Protein AF-A0A943IMW0-F1 (afdb_monomer_lite)

Radius of gyration: 37.58 Å; chains: 1; bounding box: 83×64×125 Å

Secondary structure (DSSP, 8-state):
--EEEE-S-S--TT--THHHHHHHHHHHHHHHTT--EEEEEE--GGGTT--SS-HHHHHHHHHHHHHT---TTHHHHHHHHHHHHHHHHHTHHHHHHHHHHHHHHHHHH--EEEEEE-TTGGGT-----SEEEEESSB-S--BTTTB--GGGGT-SGGGTTSEEEEEEEB--S-----HHHHHHHHHHHHT-SEEEES-HHHHHHHHTTSS---EE---GGGSS-HHHHHTTPPPPS--SEEEEE--STT-HHHHHHHHHHHHHTTPEEEEE-SSPPGGGHHHHH-S-EEE-SS--HHHHHHHHHT-SEEEE--HHHHHHHHHTT-EEEE---SSTHHHHHHHHTT-GGGBPPTT----TTTSPPP-HHHHHHHHHHHHHHHHHHHHHHHHHHHHSPPPP---HHHHHT-EEEEEEE----TTS-EEE--TTS-EEEEE-TTS-EEEEESSPEETTS--BPPP--EEETTEEEEEEEEEEEETTEEEEEBTTS-EEETTT--BTTBPPBPEEPTTPBPPP---S---EEEEEEEEEE---EEEEEEE--S--TTEEE-S-GGGEEEEE-TTS-EEEEESSPEESSS-PBPPP--EEETTS-EEEEEEEEEEEETTEEEEEBTTS-EEEGGG--TTGGGGB--BPTTPBPPPPS-SSEEEEEEEEEEEE-HHHHHHHHHHHHHHTTS--

Sequence (688 aa):
MKIGIISINMYSKGLNFACPLHTWAFQQLLFQHGIDNEIINYKPVYYNDFDLKHPADYYDKLYRSMEKQDGEDKEEKLKELAYKRDSYKELYCEREIRYDKFQKFIDKHYVKTDKCYNSDLLEVLDPGFDGYICATDVIWKNEPGYGFDRGFFLGSQVMENKWKIAYSASRGRWYPNNEEEKALFFHYIEDIDFLSVREKSLQMYIEDNSDKRATVVLDPVLLHKKEFWEKVAVTPKEKKYLLLYHVVEEAGDTIEQAIKYARKYDLTIVEVSDKPLEKGATIEMLDKVIYRYDIGVEEWLGYILYADCVFTNSFHGCCFSVLFEKELFVGNRLEDKVDNLLETFNIMNRKLQKNSSVDEETYPQIDYEKVNRILVEKRKESIDFLISSISRCENCKKDEKDYSQWKKSQKYEVIYNSQTQQNKTTELYTQVYDGKIKTLESGNKEFSLSELYENDGNSYLMANLFSRYGYSPKGWKVRVRIDREWFWYLEDGTLKLKKEYKKGDDSPVRCFKENEVIPYIPLNKISLIVAKAVWKKGIEKYTIIYNSGKKSNRIKCKYKENTGLIKRLPSKAIEYTVQVPVENNGETHFLYNIFKFVGGGYQFCGWRIRVRIGERWFWYFEDGQLLLKENVSTKLYDDIKVFSENELIPYIPANHVRVVVAEAVWKETKILKAWHRIRNMFKRKDVL

pLDDT: mean 89.26, std 9.61, range [36.47, 98.56]

Foldseek 3Di:
DEEEEEECALLDLLQDLCRPVLVLLVVVLCVVVVHHYAYELEDEPVSPPQDQLQNLVVLVVVLVVLVPDDDDCSVVSNVVSCVSNVQCVVCNPLSNLQSVQQVVSCVVRGRHDPDYDFLLCLQFDAPDGQAYEQADDQQQEQDVPQGHGCVSLCNHNNSAQGAYEYAQYDNWDDDPVDVVSVVVSLVSNVPHPAAEHQFPVVQCVDVVPDVDGYHHAHRSNLLDAPVVLVVLADADPDAQAEEEEEDQPQCVQLLVQRLLVCVVRVHAYEYDGSGADVPNVNVVSDVRYHYNSNDYSNHVLNCLLRHQAYRYQDLVSLVSNLRSQHHYAHEDDPTCSNVRVCVLQVNNLSYDDRPDHPDCVSHPGDPSVSSVVSSVVSSVVSSCSVVVSVVCSVPDRGDHDDCVVLLQAAWEKEKEKAPDFPPFDKDFDDPPAAWDWDQDPRRIIIIIGPDIDTLNQADWAADDRIFTAQKAWAAWFKWWDDSHWIWAQAPVRHTHGPVPDDPPVDGHRDGAGHRGTDGRNRTSHTHYMYTYTDIDGHFDWAKEKEKQQDQDCQKDFQDDPPQFDWDQDPSRIIITIGPDTDTLNQADWAAAPRMDRHPDFKDWDAWWKWWDAPNFIWGAFPVRDTHGPVPQDPVCPVRGDGDHHRHTDHRNSGHRGHYMYTYIDIDTDPVNVVVVVVVVVVVVPPPD

Structure (mmCIF, N/CA/C/O backbone):
data_AF-A0A943IMW0-F1
#
_entry.id   AF-A0A943IMW0-F1
#
loop_
_atom_site.group_PDB
_atom_site.id
_atom_site.type_symbol
_atom_site.label_atom_id
_atom_site.label_alt_id
_atom_site.label_comp_id
_atom_site.label_asym_id
_atom_site.label_entity_id
_atom_site.label_seq_id
_atom_site.pdbx_PDB_ins_code
_atom_site.Cartn_x
_atom_site.Cartn_y
_atom_site.Cartn_z
_atom_site.occupancy
_atom_site.B_iso_or_equiv
_atom_site.auth_seq_id
_atom_site.auth_comp_id
_atom_site.auth_asym_id
_atom_site.auth_atom_id
_atom_site.pdbx_PDB_model_num
ATOM 1 N N . MET A 1 1 ? -3.073 -24.294 -11.861 1.00 91.00 1 MET A N 1
ATOM 2 C CA . MET A 1 1 ? -3.113 -23.304 -10.761 1.00 91.00 1 MET A CA 1
ATOM 3 C C . MET A 1 1 ? -3.401 -21.936 -11.363 1.00 91.00 1 MET A C 1
ATOM 5 O O . MET A 1 1 ? -2.837 -21.651 -12.411 1.00 91.00 1 MET A O 1
ATOM 9 N N . LYS A 1 2 ? -4.267 -21.114 -10.760 1.00 94.88 2 LYS A N 1
ATOM 10 C CA . LYS A 1 2 ? -4.547 -19.747 -11.230 1.00 94.88 2 LYS A CA 1
ATOM 11 C C . LYS A 1 2 ? -3.701 -18.730 -10.463 1.00 94.88 2 LYS A C 1
ATOM 13 O O . LYS A 1 2 ? -3.782 -18.663 -9.234 1.00 94.88 2 LYS A O 1
ATOM 18 N N . ILE A 1 3 ? -2.911 -17.930 -11.179 1.00 98.00 3 ILE A N 1
ATOM 19 C CA . ILE A 1 3 ? -1.937 -17.001 -10.585 1.00 98.00 3 ILE A CA 1
ATOM 20 C C . ILE A 1 3 ? -2.398 -15.540 -10.681 1.00 98.00 3 ILE A C 1
ATOM 22 O O . ILE A 1 3 ? -2.763 -15.063 -11.753 1.00 98.00 3 ILE A O 1
ATOM 26 N N . GLY A 1 4 ? -2.309 -14.803 -9.571 1.00 97.81 4 GLY A N 1
ATOM 27 C CA . GLY A 1 4 ? -2.481 -13.349 -9.541 1.00 97.81 4 GLY A CA 1
ATOM 28 C C . GLY A 1 4 ? -1.140 -12.609 -9.598 1.00 97.81 4 GLY A C 1
ATOM 29 O O . GLY A 1 4 ? -0.281 -12.825 -8.745 1.00 97.81 4 GLY A O 1
ATOM 30 N N . ILE A 1 5 ? -0.957 -11.706 -10.563 1.00 97.38 5 ILE A N 1
ATOM 31 C CA . ILE A 1 5 ? 0.257 -10.882 -10.698 1.00 97.38 5 ILE A CA 1
ATOM 32 C C . ILE A 1 5 ? 0.021 -9.506 -10.070 1.00 97.38 5 ILE A C 1
ATOM 34 O O . ILE A 1 5 ? -0.923 -8.807 -10.439 1.00 97.38 5 ILE A O 1
ATOM 38 N N . ILE A 1 6 ? 0.898 -9.089 -9.159 1.00 95.50 6 ILE A N 1
ATOM 39 C CA . ILE A 1 6 ? 0.878 -7.769 -8.519 1.00 95.50 6 ILE A CA 1
ATOM 40 C C . ILE A 1 6 ? 2.147 -7.009 -8.888 1.00 95.50 6 ILE A C 1
ATOM 42 O O . ILE A 1 6 ? 3.257 -7.457 -8.612 1.00 95.50 6 ILE A O 1
ATOM 46 N N . SER A 1 7 ? 1.990 -5.829 -9.478 1.00 90.06 7 SER A N 1
ATOM 47 C CA . SER A 1 7 ? 3.120 -4.988 -9.874 1.00 90.06 7 SER A CA 1
ATOM 48 C C . SER A 1 7 ? 2.694 -3.523 -10.062 1.00 90.06 7 SER A C 1
ATOM 50 O O . SER A 1 7 ? 1.498 -3.207 -10.073 1.00 90.06 7 SER A O 1
ATOM 52 N N . ILE A 1 8 ? 3.652 -2.590 -10.131 1.00 78.88 8 ILE A N 1
ATOM 53 C CA . ILE A 1 8 ? 3.394 -1.135 -10.189 1.00 78.88 8 ILE A CA 1
ATOM 54 C C . ILE A 1 8 ? 3.057 -0.671 -11.621 1.00 78.88 8 ILE A C 1
ATOM 56 O O . ILE A 1 8 ? 3.738 0.135 -12.240 1.00 78.88 8 ILE A O 1
ATOM 60 N N . ASN A 1 9 ? 1.977 -1.215 -12.176 1.00 76.50 9 ASN A N 1
ATOM 61 C CA . ASN A 1 9 ? 1.795 -1.302 -13.633 1.00 76.50 9 ASN A CA 1
ATOM 62 C C . ASN A 1 9 ? 1.119 -0.089 -14.253 1.00 76.50 9 ASN A C 1
ATOM 64 O O . ASN A 1 9 ? 1.638 0.560 -15.154 1.00 76.50 9 ASN A O 1
ATOM 68 N N . MET A 1 10 ? -0.093 0.175 -13.770 1.00 83.38 10 MET A N 1
ATOM 69 C CA . MET A 1 10 ? -1.041 1.122 -14.363 1.00 83.38 10 MET A CA 1
ATOM 70 C C . MET A 1 10 ? -1.110 2.422 -13.556 1.00 83.38 10 MET A C 1
ATOM 72 O O . MET A 1 10 ? -1.601 3.439 -14.028 1.00 83.38 10 MET A O 1
ATOM 76 N N . TYR A 1 11 ? -0.612 2.380 -12.319 1.00 87.12 11 TYR A N 1
ATOM 77 C CA . TYR A 1 11 ? -0.694 3.448 -11.328 1.00 87.12 11 TYR A CA 1
ATOM 78 C C . TYR A 1 11 ? 0.697 4.016 -11.027 1.00 87.12 11 TYR A C 1
ATOM 80 O O . TYR A 1 11 ? 1.102 4.173 -9.874 1.00 87.12 11 TYR A O 1
ATOM 88 N N . SER A 1 12 ? 1.448 4.326 -12.084 1.00 85.44 12 SER A N 1
ATOM 89 C CA . SER A 1 12 ? 2.753 4.982 -11.995 1.00 85.44 12 SER A CA 1
ATOM 90 C C . SER A 1 12 ? 2.589 6.490 -12.185 1.00 85.44 12 SER A C 1
ATOM 92 O O . SER A 1 12 ? 2.288 6.937 -13.288 1.00 85.44 12 SER A O 1
ATOM 94 N N . LYS A 1 13 ? 2.782 7.291 -11.121 1.00 83.38 13 LYS A N 1
ATOM 95 C CA . LYS A 1 13 ? 2.510 8.752 -11.111 1.00 83.38 13 LYS A CA 1
ATOM 96 C C . LYS A 1 13 ? 3.190 9.521 -12.259 1.00 83.38 13 LYS A C 1
ATOM 98 O O . LYS A 1 13 ? 2.648 10.517 -12.736 1.00 83.38 13 LYS A O 1
ATOM 103 N N . GLY A 1 14 ? 4.348 9.048 -12.719 1.00 84.38 14 GLY A N 1
ATOM 104 C CA . GLY A 1 14 ? 5.110 9.653 -13.815 1.00 84.38 14 GLY A CA 1
ATOM 105 C C . GLY A 1 14 ? 4.692 9.221 -15.223 1.00 84.38 14 GLY A C 1
ATOM 106 O O . GLY A 1 14 ? 5.293 9.706 -16.171 1.00 84.38 14 GLY A O 1
ATOM 107 N N . LEU A 1 15 ? 3.703 8.325 -15.380 1.00 89.56 15 LEU A N 1
ATOM 108 C CA . LEU A 1 15 ? 3.438 7.632 -16.653 1.00 89.56 15 LEU A CA 1
ATOM 109 C C . LEU A 1 15 ? 4.734 7.014 -17.209 1.00 89.56 15 LEU A C 1
ATOM 111 O O . LEU A 1 15 ? 5.139 7.263 -18.340 1.00 89.56 15 LEU A O 1
ATOM 115 N N . ASN A 1 16 ? 5.433 6.246 -16.370 1.00 90.12 16 ASN A N 1
ATOM 116 C CA . ASN A 1 16 ? 6.680 5.593 -16.758 1.00 90.12 16 ASN A CA 1
ATOM 117 C C . ASN A 1 16 ? 6.404 4.541 -17.844 1.00 90.12 16 ASN A C 1
ATOM 119 O O . ASN A 1 16 ? 5.681 3.578 -17.593 1.00 90.12 16 ASN A O 1
ATOM 123 N N . PHE A 1 17 ? 7.011 4.716 -19.021 1.00 92.50 17 PHE A N 1
ATOM 124 C CA . PHE A 1 17 ? 6.805 3.870 -20.201 1.00 92.50 17 PHE A CA 1
ATOM 125 C C . PHE A 1 17 ? 7.059 2.384 -19.961 1.00 92.50 17 PHE A C 1
ATOM 127 O O . PHE A 1 17 ? 6.382 1.545 -20.547 1.00 92.50 17 PHE A O 1
ATOM 134 N N . ALA A 1 18 ? 7.998 2.044 -19.080 1.00 91.50 18 ALA A N 1
ATOM 135 C CA . ALA A 1 18 ? 8.324 0.652 -18.816 1.00 91.50 18 ALA A CA 1
ATOM 136 C C . ALA A 1 18 ? 7.283 -0.064 -17.945 1.00 91.50 18 ALA A C 1
ATOM 138 O O . ALA A 1 18 ? 7.116 -1.272 -18.095 1.00 91.50 18 ALA A O 1
ATOM 139 N N . CYS A 1 19 ? 6.559 0.665 -17.084 1.00 91.81 19 CYS A N 1
ATOM 140 C CA . CYS A 1 19 ? 5.602 0.085 -16.139 1.00 91.81 19 CYS A CA 1
ATOM 141 C C . CYS A 1 19 ? 4.497 -0.766 -16.802 1.00 91.81 19 CYS A C 1
ATOM 143 O O . CYS A 1 19 ? 4.217 -1.878 -16.354 1.00 91.81 19 CYS A O 1
ATOM 145 N N . PRO A 1 20 ? 3.853 -0.313 -17.891 1.00 94.00 20 PRO A N 1
ATOM 146 C CA . PRO A 1 20 ? 2.912 -1.169 -18.601 1.00 94.00 20 PRO A CA 1
ATOM 147 C C . PRO A 1 20 ? 3.601 -2.289 -19.406 1.00 94.00 20 PRO A C 1
ATOM 149 O O . PRO A 1 20 ? 3.055 -3.379 -19.572 1.00 94.00 20 PRO A O 1
ATOM 152 N N . LEU A 1 21 ? 4.817 -2.051 -19.902 1.00 95.25 21 LEU A N 1
ATOM 153 C CA . LEU A 1 21 ? 5.513 -2.986 -20.788 1.00 95.25 21 LEU A CA 1
ATOM 154 C C . LEU A 1 21 ? 6.058 -4.207 -20.044 1.00 95.25 21 LEU A C 1
ATOM 156 O O . LEU A 1 21 ? 5.857 -5.327 -20.508 1.00 95.25 21 LEU A O 1
ATOM 160 N N . HIS A 1 22 ? 6.716 -4.025 -18.896 1.00 93.00 22 HIS A N 1
ATOM 161 C CA . HIS A 1 22 ? 7.331 -5.142 -18.174 1.00 93.00 22 HIS A CA 1
ATOM 162 C C . HIS A 1 22 ? 6.305 -6.146 -17.639 1.00 93.00 22 HIS A C 1
ATOM 164 O O . HIS A 1 22 ? 6.546 -7.349 -17.633 1.00 93.00 22 HIS A O 1
ATOM 170 N N . THR A 1 23 ? 5.116 -5.674 -17.286 1.00 94.56 23 THR A N 1
ATOM 171 C CA . THR A 1 23 ? 4.048 -6.501 -16.732 1.00 94.56 23 THR A CA 1
ATOM 172 C C . THR A 1 23 ? 3.319 -7.210 -17.839 1.00 94.56 23 THR A C 1
ATOM 174 O O . THR A 1 23 ? 3.054 -8.403 -17.716 1.00 94.56 23 THR A O 1
ATOM 177 N N . TRP A 1 24 ? 3.044 -6.509 -18.940 1.00 95.94 24 TRP A N 1
ATOM 178 C CA . TRP A 1 24 ? 2.526 -7.162 -20.126 1.00 95.94 24 TRP A CA 1
ATOM 179 C C . TRP A 1 24 ? 3.477 -8.265 -20.600 1.00 95.94 24 TRP A C 1
ATOM 181 O O . TRP A 1 24 ? 3.048 -9.405 -20.745 1.00 95.94 24 TRP A O 1
ATOM 191 N N . ALA A 1 25 ? 4.772 -7.972 -20.748 1.00 96.19 25 ALA A N 1
ATOM 192 C CA . ALA A 1 25 ? 5.783 -8.961 -21.116 1.00 96.19 25 ALA A CA 1
ATOM 193 C C . ALA A 1 25 ? 5.818 -10.158 -20.158 1.00 96.19 25 ALA A C 1
ATOM 195 O O . ALA A 1 25 ? 5.874 -11.302 -20.613 1.00 96.19 25 ALA A O 1
ATOM 196 N N . PHE A 1 26 ? 5.742 -9.912 -18.850 1.00 97.12 26 PHE A N 1
ATOM 197 C CA . PHE A 1 26 ? 5.704 -10.972 -17.848 1.00 97.12 26 PHE A CA 1
ATOM 198 C C . PHE A 1 26 ? 4.452 -11.854 -17.985 1.00 97.12 26 PHE A C 1
ATOM 200 O O . PHE A 1 26 ? 4.562 -13.076 -18.047 1.00 97.12 26 PHE A O 1
ATOM 207 N N . GLN A 1 27 ? 3.269 -11.250 -18.130 1.00 97.00 27 GLN A N 1
ATOM 208 C CA . GLN A 1 27 ? 2.015 -11.969 -18.376 1.00 97.00 27 GLN A CA 1
ATOM 209 C C . GLN A 1 27 ? 2.065 -12.783 -19.681 1.00 97.00 27 GLN A C 1
ATOM 211 O O . GLN A 1 27 ? 1.653 -13.943 -19.702 1.00 97.00 27 GLN A O 1
ATOM 216 N N . GLN A 1 28 ? 2.599 -12.211 -20.766 1.00 97.38 28 GLN A N 1
ATOM 217 C CA . GLN A 1 28 ? 2.734 -12.926 -22.038 1.00 97.38 28 GLN A CA 1
ATOM 218 C C . GLN A 1 28 ? 3.688 -14.115 -21.929 1.00 97.38 28 GLN A C 1
ATOM 220 O O . GLN A 1 28 ? 3.416 -15.155 -22.522 1.00 97.38 28 GLN A O 1
ATOM 225 N N . LEU A 1 29 ? 4.778 -13.990 -21.165 1.00 97.62 29 LEU A N 1
ATOM 226 C CA . LEU A 1 29 ? 5.686 -15.107 -20.913 1.00 97.62 29 LEU A CA 1
ATOM 227 C C . LEU A 1 29 ? 4.947 -16.260 -20.221 1.00 97.62 29 LEU A C 1
ATOM 229 O O . LEU A 1 29 ? 5.032 -17.398 -20.670 1.00 97.62 29 LEU A O 1
ATOM 233 N N . LEU A 1 30 ? 4.165 -15.973 -19.179 1.00 97.62 30 LEU A N 1
ATOM 234 C CA . LEU A 1 30 ? 3.384 -17.002 -18.490 1.00 97.62 30 LEU A CA 1
ATOM 235 C C . LEU A 1 30 ? 2.369 -17.678 -19.426 1.00 97.62 30 LEU A C 1
ATOM 237 O O . LEU A 1 30 ? 2.305 -18.907 -19.465 1.00 97.62 30 LEU A O 1
ATOM 241 N N . PHE A 1 31 ? 1.654 -16.910 -20.257 1.00 97.75 31 PHE A N 1
ATOM 242 C CA . PHE A 1 31 ? 0.748 -17.486 -21.258 1.00 97.75 31 PHE A CA 1
ATOM 243 C C . PHE A 1 31 ? 1.471 -18.364 -22.288 1.00 97.75 31 PHE A C 1
ATOM 245 O O . PHE A 1 31 ? 0.970 -19.433 -22.632 1.00 97.75 31 PHE A O 1
ATOM 252 N N . GLN A 1 32 ? 2.660 -17.964 -22.752 1.00 97.06 32 GLN A N 1
ATOM 253 C CA . GLN A 1 32 ? 3.477 -18.769 -23.672 1.00 97.06 32 GLN A CA 1
ATOM 254 C C . GLN A 1 32 ? 3.900 -20.114 -23.066 1.00 97.06 32 GLN A C 1
ATOM 256 O O . GLN A 1 32 ? 4.111 -21.076 -23.802 1.00 97.06 32 GLN A O 1
ATOM 261 N N . HIS A 1 33 ? 3.983 -20.192 -21.737 1.00 96.88 33 HIS A N 1
ATOM 262 C CA . HIS A 1 33 ? 4.262 -21.414 -20.986 1.00 96.88 33 HIS A CA 1
ATOM 263 C C . HIS A 1 33 ? 2.995 -22.147 -20.501 1.00 96.88 33 HIS A C 1
ATOM 265 O O . HIS A 1 33 ? 3.104 -23.104 -19.739 1.00 96.88 33 HIS A O 1
ATOM 271 N N . GLY A 1 34 ? 1.801 -21.742 -20.952 1.00 96.56 34 GLY A N 1
ATOM 272 C CA . GLY A 1 34 ? 0.534 -22.405 -20.619 1.00 96.56 34 GLY A CA 1
ATOM 273 C C . GLY A 1 34 ? 0.027 -22.142 -19.198 1.00 96.56 34 GLY A C 1
ATOM 274 O O . GLY A 1 34 ? -0.801 -22.901 -18.702 1.00 96.56 34 GLY A O 1
ATOM 275 N N . ILE A 1 35 ? 0.517 -21.089 -18.540 1.00 96.75 35 ILE A N 1
ATOM 276 C CA . ILE A 1 35 ? 0.184 -20.759 -17.151 1.00 96.75 35 ILE A CA 1
ATOM 277 C C . ILE A 1 35 ? -0.968 -19.750 -17.127 1.00 96.75 35 ILE A C 1
ATOM 279 O O . ILE A 1 35 ? -0.832 -18.622 -17.611 1.00 96.75 35 ILE A O 1
ATOM 283 N N . ASP A 1 36 ? -2.092 -20.150 -16.530 1.00 96.31 36 ASP A N 1
ATOM 284 C CA . ASP A 1 36 ? -3.252 -19.278 -16.343 1.00 96.31 36 ASP A CA 1
ATOM 285 C C . ASP A 1 36 ? -2.952 -18.191 -15.303 1.00 96.31 36 ASP A C 1
ATOM 287 O O . ASP A 1 36 ? -2.580 -18.469 -14.155 1.00 96.31 36 ASP A O 1
ATOM 291 N N . ASN A 1 37 ? -3.079 -16.935 -15.721 1.00 97.44 37 ASN A N 1
ATOM 292 C CA . ASN A 1 37 ? -2.712 -15.789 -14.910 1.00 97.44 37 ASN A CA 1
ATOM 293 C C . ASN A 1 37 ? -3.567 -14.561 -15.228 1.00 97.44 37 ASN A C 1
ATOM 295 O O . ASN A 1 37 ? -3.968 -14.329 -16.369 1.00 97.44 37 ASN A O 1
ATOM 299 N N . GLU A 1 38 ? -3.768 -13.726 -14.213 1.00 97.50 38 GLU A N 1
ATOM 300 C CA . GLU A 1 38 ? -4.367 -12.405 -14.365 1.00 97.50 38 GLU A CA 1
ATOM 301 C C . GLU A 1 38 ? -3.559 -11.362 -13.598 1.00 97.50 38 GLU A C 1
ATOM 303 O O . GLU A 1 38 ? -3.035 -11.607 -12.509 1.00 97.50 38 GLU A O 1
ATOM 308 N N . ILE A 1 39 ? -3.501 -10.153 -14.146 1.00 97.38 39 ILE A N 1
ATOM 309 C CA . ILE A 1 39 ? -2.951 -9.000 -13.445 1.00 97.38 39 ILE A CA 1
ATOM 310 C C . ILE A 1 39 ? -3.994 -8.520 -12.440 1.00 97.38 39 ILE A C 1
ATOM 312 O O . ILE A 1 39 ? -5.116 -8.161 -12.798 1.00 97.38 39 ILE A O 1
ATOM 316 N N . ILE A 1 40 ? -3.624 -8.456 -11.168 1.00 96.75 40 ILE A N 1
ATOM 317 C CA . ILE A 1 40 ? -4.467 -7.810 -10.171 1.00 96.75 40 ILE A CA 1
ATOM 318 C C . ILE A 1 40 ? -4.415 -6.319 -10.455 1.00 96.75 40 ILE A C 1
ATOM 320 O O . ILE A 1 40 ? -3.346 -5.705 -10.454 1.00 96.75 40 ILE A O 1
ATOM 324 N N . ASN A 1 41 ? -5.581 -5.730 -10.704 1.00 95.75 41 ASN A N 1
ATOM 325 C CA . ASN A 1 41 ? -5.722 -4.294 -10.867 1.00 95.75 41 ASN A CA 1
ATOM 326 C C . ASN A 1 41 ? -5.428 -3.602 -9.521 1.00 95.75 41 ASN A C 1
ATOM 328 O O . ASN A 1 41 ? -6.337 -3.322 -8.743 1.00 95.75 41 ASN A O 1
ATOM 332 N N . TYR A 1 42 ? -4.146 -3.403 -9.219 1.00 94.38 42 TYR A N 1
ATOM 333 C CA . TYR A 1 42 ? -3.651 -3.048 -7.895 1.00 94.38 42 TYR A CA 1
ATOM 334 C C . TYR A 1 42 ? -3.240 -1.579 -7.811 1.00 94.38 42 TYR A C 1
ATOM 336 O O . TYR A 1 42 ? -2.254 -1.169 -8.421 1.00 94.38 42 TYR A O 1
ATOM 344 N N . LYS A 1 43 ? -3.967 -0.792 -7.017 1.00 93.06 43 LYS A N 1
ATOM 345 C CA . LYS A 1 43 ? -3.698 0.621 -6.749 1.00 93.06 43 LYS A CA 1
ATOM 346 C C . LYS A 1 43 ? -3.066 0.779 -5.357 1.00 93.06 43 LYS A C 1
ATOM 348 O O . LYS A 1 43 ? -3.771 0.590 -4.367 1.00 93.06 43 LYS A O 1
ATOM 353 N N . PRO A 1 44 ? -1.784 1.174 -5.249 1.00 90.94 44 PRO A N 1
ATOM 354 C CA . PRO A 1 44 ? -1.111 1.306 -3.956 1.00 90.94 44 PRO A CA 1
ATOM 355 C C . PRO A 1 44 ? -1.811 2.291 -3.021 1.00 90.94 44 PRO A C 1
ATOM 357 O O . PRO A 1 44 ? -2.342 3.316 -3.464 1.00 90.94 44 PRO A O 1
ATOM 360 N N . VAL A 1 45 ? -1.764 2.048 -1.711 1.00 87.75 45 VAL A N 1
ATOM 361 C CA . VAL A 1 45 ? -2.437 2.927 -0.729 1.00 87.75 45 VAL A CA 1
ATOM 362 C C . VAL A 1 45 ? -1.843 4.337 -0.691 1.00 87.75 45 VAL A C 1
ATOM 364 O O . VAL A 1 45 ? -2.546 5.301 -0.376 1.00 87.75 45 VAL A O 1
ATOM 367 N N . TYR A 1 46 ? -0.577 4.485 -1.094 1.00 86.94 46 TYR A N 1
ATOM 368 C CA . TYR A 1 46 ? 0.103 5.776 -1.224 1.00 86.94 46 TYR A CA 1
ATOM 369 C C . TYR A 1 46 ? -0.235 6.569 -2.490 1.00 86.94 46 TYR A C 1
ATOM 371 O O . TYR A 1 46 ? 0.259 7.683 -2.726 1.00 86.94 46 TYR A O 1
ATOM 379 N N . TYR A 1 47 ? -1.082 5.996 -3.339 1.00 87.00 47 TYR A N 1
ATOM 380 C CA . TYR A 1 47 ? -1.508 6.636 -4.566 1.00 87.00 47 TYR A CA 1
ATOM 381 C C . TYR A 1 47 ? -2.548 7.741 -4.334 1.00 87.00 47 TYR A C 1
ATOM 383 O O . TYR A 1 47 ? -2.577 8.717 -5.079 1.00 87.00 47 TYR A O 1
ATOM 391 N N . ASN A 1 48 ? -3.352 7.640 -3.272 1.00 82.44 48 ASN A N 1
ATOM 392 C CA . ASN A 1 48 ? -4.368 8.632 -2.893 1.00 82.44 48 ASN A CA 1
ATOM 393 C C . ASN A 1 48 ? -5.408 8.887 -4.013 1.00 82.44 48 ASN A C 1
ATOM 395 O O . ASN A 1 48 ? -5.774 7.987 -4.780 1.00 82.44 48 ASN A O 1
ATOM 399 N N . ASP A 1 49 ? -5.892 10.127 -4.086 1.00 85.62 49 ASP A N 1
ATOM 400 C CA . ASP A 1 49 ? -6.721 10.712 -5.139 1.00 85.62 49 ASP A CA 1
ATOM 401 C C . ASP A 1 49 ? -5.886 11.333 -6.276 1.00 85.62 49 ASP A C 1
ATOM 403 O O . ASP A 1 49 ? -6.374 12.214 -6.973 1.00 85.62 49 ASP A O 1
ATOM 407 N N . PHE A 1 50 ? -4.635 10.893 -6.471 1.00 90.31 50 PHE A N 1
ATOM 408 C CA . PHE A 1 50 ? -3.799 11.373 -7.571 1.00 90.31 50 PHE A CA 1
ATOM 409 C C . PHE A 1 50 ? -4.427 11.045 -8.931 1.00 90.31 50 PHE A C 1
ATOM 411 O O . PHE A 1 50 ? -4.779 9.891 -9.194 1.00 90.31 50 PHE A O 1
ATOM 418 N N . ASP A 1 51 ? -4.518 12.048 -9.797 1.00 91.25 51 ASP A N 1
ATOM 419 C CA . ASP A 1 51 ? -4.990 11.908 -11.171 1.00 91.25 51 ASP A CA 1
ATOM 420 C C . ASP A 1 51 ? -3.789 11.831 -12.128 1.00 91.25 51 ASP A C 1
ATOM 422 O O . ASP A 1 51 ? -2.955 12.736 -12.167 1.00 91.25 51 ASP A O 1
ATOM 426 N N . LEU A 1 52 ? -3.669 10.734 -12.886 1.00 90.50 52 LEU A N 1
ATOM 427 C CA . LEU A 1 52 ? -2.586 10.585 -13.871 1.00 90.50 52 LEU A CA 1
ATOM 428 C C . LEU A 1 52 ? -2.767 11.493 -15.065 1.00 90.50 52 LEU A C 1
ATOM 430 O O . LEU A 1 52 ? -1.755 11.930 -15.617 1.00 90.50 52 LEU A O 1
ATOM 434 N N . LYS A 1 53 ? -4.020 11.719 -15.461 1.00 93.44 53 LYS A N 1
ATOM 435 C CA . LYS A 1 53 ? -4.375 12.528 -16.615 1.00 93.44 53 LYS A CA 1
ATOM 436 C C . LYS A 1 53 ? -4.147 13.999 -16.284 1.00 93.44 53 LYS A C 1
ATOM 438 O O . LYS A 1 53 ? -3.481 14.691 -17.047 1.00 93.44 53 LYS A O 1
ATOM 443 N N . HIS A 1 54 ? -4.556 14.427 -15.085 1.00 93.69 54 HIS A N 1
ATOM 444 C CA . HIS A 1 54 ? -4.505 15.831 -14.651 1.00 93.69 54 HIS A CA 1
ATOM 445 C C . HIS A 1 54 ? -3.756 16.057 -13.321 1.00 93.69 54 HIS A C 1
ATOM 447 O O . HIS A 1 54 ? -4.323 16.567 -12.351 1.00 93.69 54 HIS A O 1
ATOM 453 N N . PRO A 1 55 ? -2.452 15.735 -13.222 1.00 92.31 55 PRO A N 1
ATOM 454 C CA . PRO A 1 55 ? -1.710 15.900 -11.969 1.00 92.31 55 PRO A CA 1
ATOM 455 C C . PRO A 1 55 ? -1.546 17.365 -11.549 1.00 92.31 55 PRO A C 1
ATOM 457 O O . PRO A 1 55 ? -1.398 17.634 -10.357 1.00 92.31 55 PRO A O 1
ATOM 460 N N . ALA A 1 56 ? -1.578 18.314 -12.493 1.00 92.62 56 ALA A N 1
ATOM 461 C CA . ALA A 1 56 ? -1.509 19.743 -12.192 1.00 92.62 56 ALA A CA 1
ATOM 462 C C . ALA A 1 56 ? -2.632 20.163 -11.227 1.00 92.62 56 ALA A C 1
ATOM 464 O O . ALA A 1 56 ? -2.368 20.872 -10.258 1.00 92.62 56 ALA A O 1
ATOM 465 N N . ASP A 1 57 ? -3.845 19.638 -11.422 1.00 94.62 57 ASP A N 1
ATOM 466 C CA . ASP A 1 57 ? -5.016 19.944 -10.595 1.00 94.62 57 ASP A CA 1
ATOM 467 C C . ASP A 1 57 ? -4.885 19.344 -9.186 1.00 94.62 57 ASP A C 1
ATOM 469 O O . ASP A 1 57 ? -5.235 19.978 -8.184 1.00 94.62 57 ASP A O 1
ATOM 473 N N . TYR A 1 58 ? -4.297 18.146 -9.083 1.00 93.19 58 TYR A N 1
ATOM 474 C CA . TYR A 1 58 ? -3.951 17.535 -7.799 1.00 93.19 58 TYR A CA 1
ATOM 475 C C . TYR A 1 58 ? -2.940 18.392 -7.019 1.00 93.19 58 TYR A C 1
ATOM 477 O O . TYR A 1 58 ? -3.150 18.674 -5.835 1.00 93.19 58 TYR A O 1
ATOM 485 N N . TYR A 1 59 ? -1.857 18.840 -7.663 1.00 93.25 59 TYR A N 1
ATOM 486 C CA . TYR A 1 59 ? -0.851 19.678 -7.002 1.00 93.25 59 TYR A CA 1
ATOM 487 C C . TYR A 1 59 ? -1.363 21.087 -6.694 1.00 93.25 59 TYR A C 1
ATOM 489 O O . TYR A 1 59 ? -1.013 21.621 -5.645 1.00 93.25 59 TYR A O 1
ATOM 497 N N . ASP A 1 60 ? -2.242 21.659 -7.519 1.00 94.88 60 ASP A N 1
ATOM 498 C CA . ASP A 1 60 ? -2.904 22.934 -7.221 1.00 94.88 60 ASP A CA 1
ATOM 499 C C . ASP A 1 60 ? -3.798 22.828 -5.975 1.00 94.88 60 ASP A C 1
ATOM 501 O O . ASP A 1 60 ? -3.735 23.671 -5.076 1.00 94.88 60 ASP A O 1
ATOM 505 N N . LYS A 1 61 ? -4.567 21.738 -5.850 1.00 95.00 61 LYS A N 1
ATOM 506 C CA . LYS A 1 61 ? -5.354 21.445 -4.642 1.00 95.00 61 LYS A CA 1
ATOM 507 C C . LYS A 1 61 ? -4.467 21.337 -3.398 1.00 95.00 61 LYS A C 1
ATOM 509 O O . LYS A 1 61 ? -4.818 21.897 -2.355 1.00 95.00 61 LYS A O 1
ATOM 514 N N . LEU A 1 62 ? -3.334 20.633 -3.486 1.00 93.00 62 LEU A N 1
ATOM 515 C CA . LEU A 1 62 ? -2.385 20.524 -2.373 1.00 93.00 62 LEU A CA 1
ATOM 516 C C . LEU A 1 62 ? -1.748 21.872 -2.024 1.00 93.00 62 LEU A C 1
ATOM 518 O O . LEU A 1 62 ? -1.681 22.210 -0.844 1.00 93.00 62 LEU A O 1
ATOM 522 N N . TYR A 1 63 ? -1.345 22.654 -3.027 1.00 94.38 63 TYR A N 1
ATOM 523 C CA . TYR A 1 63 ? -0.772 23.988 -2.852 1.00 94.38 63 TYR A CA 1
ATOM 524 C C . TYR A 1 63 ? -1.738 24.899 -2.080 1.00 94.38 63 TYR A C 1
ATOM 526 O O . TYR A 1 63 ? -1.400 25.386 -1.002 1.00 94.38 63 TYR A O 1
ATOM 534 N N . ARG A 1 64 ? -2.993 25.014 -2.539 1.00 94.31 64 ARG A N 1
ATOM 535 C CA . ARG A 1 64 ? -4.036 25.823 -1.871 1.00 94.31 64 ARG A CA 1
ATOM 536 C C . ARG A 1 64 ? -4.368 25.336 -0.459 1.00 94.31 64 ARG A C 1
ATOM 538 O O . ARG A 1 64 ? -4.803 26.118 0.385 1.00 94.31 64 ARG A O 1
ATOM 545 N N . SER A 1 65 ? -4.233 24.034 -0.204 1.00 92.25 65 SER A N 1
ATOM 546 C CA . SER A 1 65 ? -4.394 23.470 1.139 1.00 92.25 65 SER A CA 1
ATOM 547 C C . SER A 1 65 ? -3.220 23.850 2.043 1.00 92.25 65 SER A C 1
ATOM 549 O O . SER A 1 65 ? -3.446 24.201 3.199 1.00 92.25 65 SER A O 1
ATOM 551 N N . MET A 1 66 ? -1.989 23.796 1.529 1.00 92.19 66 MET A N 1
ATOM 552 C CA . MET A 1 66 ? -0.773 24.143 2.269 1.00 92.19 66 MET A CA 1
ATOM 553 C C . MET A 1 66 ? -0.694 25.646 2.577 1.00 92.19 66 MET A C 1
ATOM 555 O O . MET A 1 66 ? -0.253 26.025 3.658 1.00 92.19 66 MET A O 1
ATOM 559 N N . GLU A 1 67 ? -1.205 26.513 1.694 1.00 92.19 67 GLU A N 1
ATOM 560 C CA . GLU A 1 67 ? -1.286 27.965 1.939 1.00 92.19 67 GLU A CA 1
ATOM 561 C C . GLU A 1 67 ? -2.083 28.316 3.202 1.00 92.19 67 GLU A C 1
ATOM 563 O O . GLU A 1 67 ? -1.782 29.306 3.871 1.00 92.19 67 GLU A O 1
ATOM 568 N N . LYS A 1 68 ? -3.070 27.487 3.555 1.00 91.12 68 LYS A N 1
ATOM 569 C CA . LYS A 1 6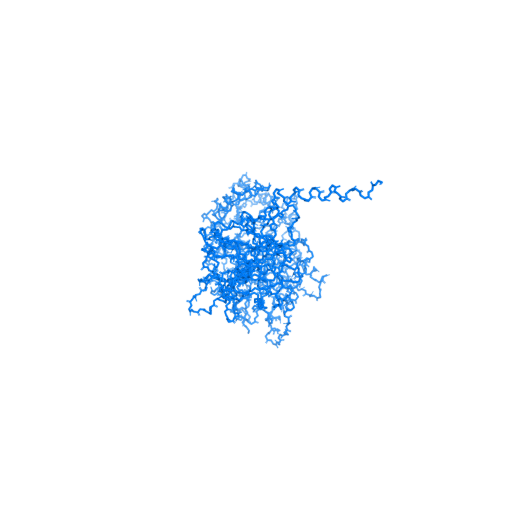8 ? -3.937 27.674 4.728 1.00 91.12 68 LYS A CA 1
ATOM 570 C C . LYS A 1 68 ? -3.365 27.091 6.021 1.00 91.12 68 LYS A C 1
ATOM 572 O O . LYS A 1 68 ? -3.956 27.301 7.073 1.00 91.12 68 LYS A O 1
ATOM 577 N N . GLN A 1 69 ? -2.284 26.318 5.943 1.00 88.69 69 GLN A N 1
ATOM 578 C CA . GLN A 1 69 ? -1.643 25.702 7.104 1.00 88.69 69 GLN A CA 1
ATOM 579 C C . GLN A 1 69 ? -0.523 26.602 7.632 1.00 88.69 69 GLN A C 1
ATOM 581 O O . GLN A 1 69 ? 0.099 27.335 6.863 1.00 88.69 69 GLN A O 1
ATOM 586 N N . ASP A 1 70 ? -0.250 26.519 8.931 1.00 86.44 70 ASP A N 1
ATOM 587 C CA . ASP A 1 70 ? 0.903 27.153 9.574 1.00 86.44 70 ASP A CA 1
ATOM 588 C C . ASP A 1 70 ? 1.965 26.089 9.886 1.00 86.44 70 ASP A C 1
ATOM 590 O O . ASP A 1 70 ? 1.628 24.948 10.210 1.00 86.44 70 ASP A O 1
ATOM 594 N N . GLY A 1 71 ? 3.249 26.437 9.770 1.00 86.19 71 GLY A N 1
ATOM 595 C CA . GLY A 1 71 ? 4.361 25.527 10.059 1.00 86.19 71 GLY A CA 1
ATOM 596 C C . GLY A 1 71 ? 5.707 26.049 9.557 1.00 86.19 71 GLY A C 1
ATOM 597 O O . GLY A 1 71 ? 5.749 26.846 8.620 1.00 86.19 71 GLY A O 1
ATOM 598 N N . GLU A 1 72 ? 6.796 25.588 10.176 1.00 79.44 72 GLU A N 1
ATOM 599 C CA . GLU A 1 72 ? 8.166 26.053 9.898 1.00 79.44 72 GLU A CA 1
ATOM 600 C C . GLU A 1 72 ? 8.620 25.735 8.457 1.00 79.44 72 GLU A C 1
ATOM 602 O O . GLU A 1 72 ? 9.229 26.582 7.813 1.00 79.44 72 GLU A O 1
ATOM 607 N N . ASP A 1 73 ? 8.195 24.603 7.879 1.00 86.25 73 ASP A N 1
ATOM 608 C CA . ASP A 1 73 ? 8.572 24.199 6.506 1.00 86.25 73 ASP A CA 1
ATOM 609 C C . ASP A 1 73 ? 7.616 24.711 5.409 1.00 86.25 73 ASP A C 1
ATOM 611 O O . ASP A 1 73 ? 7.597 24.193 4.286 1.00 86.25 73 ASP A O 1
ATOM 615 N N . LYS A 1 74 ? 6.718 25.652 5.728 1.00 91.00 74 LYS A N 1
ATOM 616 C CA . LYS A 1 74 ? 5.630 26.040 4.814 1.00 91.00 74 LYS A CA 1
ATOM 617 C C . LYS A 1 74 ? 6.143 26.557 3.475 1.00 91.00 74 LYS A C 1
ATOM 619 O O . LYS A 1 74 ? 5.626 26.163 2.432 1.00 91.00 74 LYS A O 1
ATOM 624 N N . GLU A 1 75 ? 7.134 27.442 3.506 1.00 90.88 75 GLU A N 1
ATOM 625 C CA . GLU A 1 75 ? 7.648 28.097 2.303 1.00 90.88 75 GLU A CA 1
ATOM 626 C C . GLU A 1 75 ? 8.311 27.096 1.347 1.00 90.88 75 GLU A C 1
ATOM 628 O O . GLU A 1 75 ? 8.057 27.129 0.143 1.00 90.88 75 GLU A O 1
ATOM 633 N N . GLU A 1 76 ? 9.107 26.168 1.879 1.00 91.12 76 GLU A N 1
ATOM 634 C CA . GLU A 1 76 ? 9.767 25.123 1.093 1.00 91.12 76 GLU A CA 1
ATOM 635 C C . GLU A 1 76 ? 8.745 24.182 0.442 1.00 91.12 76 GLU A C 1
ATOM 637 O O . GLU A 1 76 ? 8.785 23.964 -0.771 1.00 91.12 76 GLU A O 1
ATOM 642 N N . LYS A 1 77 ? 7.749 23.720 1.211 1.00 91.62 77 LYS A N 1
ATOM 643 C CA . LYS A 1 77 ? 6.657 22.881 0.689 1.00 91.62 77 LYS A CA 1
ATOM 644 C C . LYS A 1 77 ? 5.843 23.597 -0.387 1.00 91.62 77 LYS A C 1
ATOM 646 O O . LYS A 1 77 ? 5.466 22.980 -1.382 1.00 91.62 77 LYS A O 1
ATOM 651 N N . LEU A 1 78 ? 5.568 24.892 -0.222 1.00 94.12 78 LEU A N 1
ATOM 652 C CA . LEU A 1 78 ? 4.865 25.681 -1.238 1.00 94.12 78 LEU A CA 1
ATOM 653 C C . LEU A 1 78 ? 5.684 25.813 -2.525 1.00 94.12 78 LEU A C 1
ATOM 655 O O . LEU A 1 78 ? 5.111 25.657 -3.603 1.00 94.12 78 LEU A O 1
ATOM 659 N N . LYS A 1 79 ? 7.002 26.035 -2.432 1.00 93.38 79 LYS A N 1
ATOM 660 C CA . LYS A 1 79 ? 7.899 26.061 -3.602 1.00 93.38 79 LYS A CA 1
ATOM 661 C C . LYS A 1 79 ? 7.900 24.720 -4.337 1.00 93.38 79 LYS A C 1
ATOM 663 O O . LYS A 1 79 ? 7.738 24.695 -5.555 1.00 93.38 79 LYS A O 1
ATOM 668 N N . GLU A 1 80 ? 8.004 23.611 -3.606 1.00 91.50 80 GLU A N 1
ATOM 669 C CA . GLU A 1 80 ? 7.962 22.260 -4.180 1.00 91.50 80 GLU A CA 1
ATOM 670 C C . GLU A 1 80 ? 6.626 21.981 -4.894 1.00 91.50 80 GLU A C 1
ATOM 672 O O . GLU A 1 80 ? 6.597 21.481 -6.024 1.00 91.50 80 GLU A O 1
ATOM 677 N N . LEU A 1 81 ? 5.504 22.321 -4.250 1.00 93.56 81 LEU A N 1
ATOM 678 C CA . LEU A 1 81 ? 4.166 22.135 -4.811 1.00 93.56 81 LEU A CA 1
ATOM 679 C C . LEU A 1 81 ? 3.920 23.035 -6.026 1.00 93.56 81 LEU A C 1
ATOM 681 O O . LEU A 1 81 ? 3.345 22.560 -7.005 1.00 93.56 81 LEU A O 1
ATOM 685 N N . ALA A 1 82 ? 4.371 24.293 -5.991 1.00 93.06 82 ALA A N 1
ATOM 686 C CA . ALA A 1 82 ? 4.277 25.217 -7.119 1.00 93.06 82 ALA A CA 1
ATOM 687 C C . ALA A 1 82 ? 5.069 24.698 -8.323 1.00 93.06 82 ALA A C 1
ATOM 689 O O . ALA A 1 82 ? 4.507 24.577 -9.406 1.00 93.06 82 ALA A O 1
ATOM 690 N N . TYR A 1 83 ? 6.320 24.272 -8.117 1.00 89.88 83 TYR A N 1
ATOM 691 C CA . TYR A 1 83 ? 7.136 23.674 -9.174 1.00 89.88 83 TYR A CA 1
ATOM 692 C C . TYR A 1 83 ? 6.451 22.457 -9.811 1.00 89.88 83 TYR A C 1
ATOM 694 O O . TYR A 1 83 ? 6.364 22.344 -11.036 1.00 89.88 83 TYR A O 1
ATOM 702 N N . LYS A 1 84 ? 5.900 21.546 -8.996 1.00 89.75 84 LYS A N 1
ATOM 703 C CA . LYS A 1 84 ? 5.157 20.380 -9.504 1.00 89.75 84 LYS A CA 1
ATOM 704 C C . LYS A 1 84 ? 3.894 20.791 -10.261 1.00 89.75 84 LYS A C 1
ATOM 706 O O . LYS A 1 84 ? 3.651 20.258 -11.338 1.00 89.75 84 LYS A O 1
ATOM 711 N N . ARG A 1 85 ? 3.103 21.726 -9.728 1.00 92.06 85 ARG A N 1
ATOM 712 C CA . ARG A 1 85 ? 1.896 22.245 -10.387 1.00 92.06 85 ARG A CA 1
ATOM 713 C C . ARG A 1 85 ? 2.234 22.848 -11.748 1.00 92.06 85 ARG A C 1
ATOM 715 O O . ARG A 1 85 ? 1.611 22.479 -12.736 1.00 92.06 85 ARG A O 1
ATOM 722 N N . ASP A 1 86 ? 3.206 23.751 -11.785 1.00 90.62 86 ASP A N 1
ATOM 723 C CA . ASP A 1 86 ? 3.516 24.550 -12.968 1.00 90.62 86 ASP A CA 1
ATOM 724 C C . ASP A 1 86 ? 4.168 23.685 -14.059 1.00 90.62 86 ASP A C 1
ATOM 726 O O . ASP A 1 86 ? 3.700 23.707 -15.194 1.00 90.62 86 ASP A O 1
ATOM 730 N N . SER A 1 87 ? 5.108 22.797 -13.701 1.00 86.12 87 SER A N 1
ATOM 731 C CA . SER A 1 87 ? 5.704 21.841 -14.657 1.00 86.12 87 SER A CA 1
ATOM 732 C C . SER A 1 87 ? 4.678 20.901 -15.299 1.00 86.12 87 SER A C 1
ATOM 734 O O . SER A 1 87 ? 4.751 20.622 -16.493 1.00 86.12 87 SER A O 1
ATOM 736 N N . TYR A 1 88 ? 3.686 20.418 -14.543 1.00 89.19 88 TYR A N 1
ATOM 737 C CA . TYR A 1 88 ? 2.612 19.605 -15.123 1.00 89.19 88 TYR A CA 1
ATOM 738 C C . TYR A 1 88 ? 1.591 20.423 -15.913 1.00 89.19 88 TYR A C 1
ATOM 740 O O . TYR A 1 88 ? 0.952 19.882 -16.813 1.00 89.19 88 TYR A O 1
ATOM 748 N N . LYS A 1 89 ? 1.416 21.704 -15.581 1.00 90.88 89 LYS A N 1
ATOM 749 C CA . LYS A 1 89 ? 0.513 22.603 -16.301 1.00 90.88 89 LYS A CA 1
ATOM 750 C C . LYS A 1 89 ? 1.061 22.971 -17.680 1.00 90.88 89 LYS A C 1
ATOM 752 O O . LYS A 1 89 ? 0.273 23.107 -18.609 1.00 90.88 89 LYS A O 1
ATOM 757 N N . GLU A 1 90 ? 2.381 23.083 -17.823 1.00 88.88 90 GLU A N 1
ATOM 758 C CA . GLU A 1 90 ? 3.044 23.305 -19.118 1.00 88.88 90 GLU A CA 1
ATOM 759 C C . GLU A 1 90 ? 2.803 22.165 -20.116 1.00 88.88 90 GLU A C 1
ATOM 761 O O . GLU A 1 90 ? 2.702 22.423 -21.308 1.00 88.88 90 GLU A O 1
ATOM 766 N N . LEU A 1 91 ? 2.655 20.927 -19.630 1.00 88.69 91 LEU A N 1
ATOM 767 C CA . LEU A 1 91 ? 2.420 19.730 -20.448 1.00 88.69 91 LEU A CA 1
ATOM 768 C C . LEU A 1 91 ? 0.979 19.207 -20.372 1.00 88.69 91 LEU A C 1
ATOM 770 O O . LEU A 1 91 ? 0.753 18.015 -20.579 1.00 88.69 91 LEU A O 1
ATOM 774 N N . TYR A 1 92 ? 0.005 20.045 -20.002 1.00 90.81 92 TYR A N 1
ATOM 775 C CA . TYR A 1 92 ? -1.346 19.569 -19.682 1.00 90.81 92 TYR A CA 1
ATOM 776 C C . TYR A 1 92 ? -1.963 18.765 -20.840 1.00 90.81 92 TYR A C 1
ATOM 778 O O . TYR A 1 92 ? -2.383 17.627 -20.638 1.00 90.81 92 TYR A O 1
ATOM 786 N N . CYS A 1 93 ? -1.940 19.308 -22.062 1.00 93.31 93 CYS A N 1
ATOM 787 C CA . CYS A 1 93 ? -2.524 18.674 -23.247 1.00 93.31 93 CYS A CA 1
ATOM 788 C C . CYS A 1 93 ? -1.742 17.427 -23.694 1.00 93.31 93 CYS A C 1
ATOM 790 O O . CYS A 1 93 ? -2.322 16.369 -23.938 1.00 93.31 93 CYS A O 1
ATOM 792 N N . GLU A 1 94 ? -0.416 17.525 -23.789 1.00 93.19 94 GLU A N 1
ATOM 793 C CA . GLU A 1 94 ? 0.473 16.426 -24.178 1.00 93.19 94 GLU A CA 1
ATOM 794 C C . GLU A 1 94 ? 0.333 15.251 -23.214 1.00 93.19 94 GLU A C 1
ATOM 796 O O . GLU A 1 94 ? 0.310 14.086 -23.621 1.00 93.19 94 GLU A O 1
ATOM 801 N N . ARG A 1 95 ? 0.172 15.554 -21.926 1.00 92.00 95 ARG A N 1
ATOM 802 C CA . ARG A 1 95 ? -0.035 14.549 -20.897 1.00 92.00 95 ARG A CA 1
ATOM 803 C C . ARG A 1 95 ? -1.379 13.846 -21.020 1.00 92.00 95 ARG A C 1
ATOM 805 O O . ARG A 1 95 ? -1.412 12.635 -20.807 1.00 92.00 95 ARG A O 1
ATOM 812 N N . GLU A 1 96 ? -2.458 14.543 -21.374 1.00 94.94 96 GLU A N 1
ATOM 813 C CA . GLU A 1 96 ? -3.740 13.887 -21.661 1.00 94.94 96 GLU A CA 1
ATOM 814 C C . GLU A 1 96 ? -3.597 12.877 -22.801 1.00 94.94 96 GLU A C 1
ATOM 816 O O . GLU A 1 96 ? -4.029 11.731 -22.665 1.00 94.94 96 GLU A O 1
ATOM 821 N N . ILE A 1 97 ? -2.921 13.273 -23.885 1.00 96.31 97 ILE A N 1
ATOM 822 C CA . ILE A 1 97 ? -2.660 12.403 -25.039 1.00 96.31 97 ILE A CA 1
ATOM 823 C C . ILE A 1 97 ? -1.823 11.191 -24.613 1.00 96.31 97 ILE A C 1
ATOM 825 O O . ILE A 1 97 ? -2.173 10.051 -24.932 1.00 96.31 97 ILE A O 1
ATOM 829 N N . ARG A 1 98 ? -0.736 11.414 -23.862 1.00 94.69 98 ARG A N 1
ATOM 830 C CA . ARG A 1 98 ? 0.112 10.341 -23.324 1.00 94.69 98 ARG A CA 1
ATOM 831 C C . ARG A 1 98 ? -0.693 9.394 -22.434 1.00 94.69 98 ARG A C 1
ATOM 833 O O . ARG A 1 98 ? -0.595 8.182 -22.605 1.00 94.69 98 ARG A O 1
ATOM 840 N N . TYR A 1 99 ? -1.499 9.919 -21.513 1.00 95.56 99 TYR A N 1
ATOM 841 C CA . TYR A 1 99 ? -2.350 9.113 -20.637 1.00 95.56 99 TYR A CA 1
ATOM 842 C C . TYR A 1 99 ? -3.322 8.245 -21.442 1.00 95.56 99 TYR A C 1
ATOM 844 O O . TYR A 1 99 ? -3.393 7.039 -21.211 1.00 95.56 99 TYR A O 1
ATOM 852 N N . ASP A 1 100 ? -4.011 8.825 -22.427 1.00 97.00 100 ASP A N 1
ATOM 853 C CA . ASP A 1 100 ? -4.979 8.098 -23.250 1.00 97.00 100 ASP A CA 1
ATOM 854 C C . ASP A 1 100 ? -4.301 6.975 -24.058 1.00 97.00 100 ASP A C 1
ATOM 856 O O . ASP A 1 100 ? -4.854 5.881 -24.190 1.00 97.00 100 ASP A O 1
ATOM 860 N N . LYS A 1 101 ? -3.064 7.186 -24.533 1.00 97.12 101 LYS A N 1
ATOM 861 C CA . LYS A 1 101 ? -2.261 6.134 -25.184 1.00 97.12 101 LYS A CA 1
ATOM 862 C C . LYS A 1 101 ? -1.856 5.018 -24.215 1.00 97.12 101 LYS A C 1
ATOM 864 O O . LYS A 1 101 ? -1.974 3.845 -24.564 1.00 97.12 101 LYS A O 1
ATOM 869 N N . PHE A 1 102 ? -1.432 5.353 -22.994 1.00 96.19 102 PHE A N 1
ATOM 870 C CA . PHE A 1 102 ? -1.131 4.356 -21.955 1.00 96.19 102 PHE A CA 1
ATOM 871 C C . PHE A 1 102 ? -2.364 3.521 -21.606 1.00 96.19 102 PHE A C 1
ATOM 873 O O . PHE A 1 102 ? -2.286 2.293 -21.558 1.00 96.19 102 PHE A O 1
ATOM 880 N N . GLN A 1 103 ? -3.503 4.182 -21.394 1.00 96.06 103 GLN A N 1
ATOM 881 C CA . GLN A 1 103 ? -4.752 3.513 -21.055 1.00 96.06 103 GLN A CA 1
ATOM 882 C C . GLN A 1 103 ? -5.211 2.604 -22.198 1.00 96.06 103 GLN A C 1
ATOM 884 O O . GLN A 1 103 ? -5.550 1.449 -21.958 1.00 96.06 103 GLN A O 1
ATOM 889 N N . LYS A 1 104 ? -5.107 3.071 -23.449 1.00 97.31 104 LYS A N 1
ATOM 890 C CA . LYS A 1 104 ? -5.397 2.261 -24.637 1.00 97.31 104 LYS A CA 1
ATOM 891 C C . LYS A 1 104 ? -4.520 1.011 -24.721 1.00 97.31 104 LYS A C 1
ATOM 893 O O . LYS A 1 104 ? -5.033 -0.051 -25.066 1.00 97.31 104 LYS A O 1
ATOM 898 N N . PHE A 1 105 ? -3.226 1.117 -24.417 1.00 97.19 105 PHE A N 1
ATOM 899 C CA . PHE A 1 105 ? -2.340 -0.046 -24.376 1.00 97.19 105 PHE A CA 1
ATOM 900 C C . PHE A 1 105 ? -2.787 -1.043 -23.299 1.00 97.19 105 PHE A C 1
ATOM 902 O O . PHE A 1 105 ? -2.953 -2.226 -23.589 1.00 97.19 105 PHE A O 1
ATOM 909 N N . ILE A 1 106 ? -3.040 -0.562 -22.078 1.00 95.94 106 ILE A N 1
ATOM 910 C CA . ILE A 1 106 ? -3.489 -1.390 -20.951 1.00 95.94 106 ILE A CA 1
ATOM 911 C C . ILE A 1 106 ? -4.803 -2.102 -21.288 1.00 95.94 106 ILE A C 1
ATOM 913 O O . ILE A 1 106 ? -4.870 -3.323 -21.191 1.00 95.94 106 ILE A O 1
ATOM 917 N N . ASP A 1 107 ? -5.824 -1.369 -21.736 1.00 95.75 107 ASP A N 1
ATOM 918 C CA . ASP A 1 107 ? -7.152 -1.924 -22.030 1.00 95.75 107 ASP A CA 1
ATOM 919 C C . ASP A 1 107 ? -7.122 -2.949 -23.167 1.00 95.75 107 ASP A C 1
ATOM 921 O O . ASP A 1 107 ? -7.907 -3.894 -23.181 1.00 95.75 107 ASP A O 1
ATOM 925 N N . LYS A 1 108 ? -6.203 -2.774 -24.120 1.00 96.81 108 LYS A N 1
ATOM 926 C CA . LYS A 1 108 ? -6.031 -3.687 -25.250 1.00 96.81 108 LYS A CA 1
ATOM 927 C C . LYS A 1 108 ? -5.263 -4.956 -24.880 1.00 96.81 108 LYS A C 1
ATOM 929 O O . LYS A 1 108 ? -5.527 -6.002 -25.468 1.00 96.81 108 LYS A O 1
ATOM 934 N N . HIS A 1 109 ? -4.277 -4.858 -23.988 1.00 96.19 109 HIS A N 1
ATOM 935 C CA . HIS A 1 109 ? -3.269 -5.906 -23.814 1.00 96.19 109 HIS A CA 1
ATOM 936 C C . HIS A 1 109 ? -3.322 -6.642 -22.472 1.00 96.19 109 HIS A C 1
ATOM 938 O O . HIS A 1 109 ? -2.792 -7.750 -22.390 1.00 96.19 109 HIS A O 1
ATOM 944 N N . TYR A 1 110 ? -3.918 -6.062 -21.430 1.00 96.62 110 TYR A N 1
ATOM 945 C CA . TYR A 1 110 ? -3.932 -6.670 -20.102 1.00 96.62 110 TYR A CA 1
ATOM 946 C C . TYR A 1 110 ? -5.118 -7.614 -19.940 1.00 96.62 110 TYR A C 1
ATOM 948 O O . TYR A 1 110 ? -6.269 -7.209 -20.088 1.00 96.62 110 TYR A O 1
ATOM 956 N N . VAL A 1 111 ? -4.840 -8.837 -19.493 1.00 97.44 111 VAL A N 1
ATOM 957 C CA . VAL A 1 111 ? -5.846 -9.678 -18.835 1.00 97.44 111 VAL A CA 1
ATOM 958 C C . VAL A 1 111 ? -5.758 -9.391 -17.339 1.00 97.44 111 VAL A C 1
ATOM 960 O O . VAL A 1 111 ? -4.749 -9.715 -16.705 1.00 97.44 111 VAL A O 1
ATOM 963 N N . LYS A 1 112 ? -6.765 -8.711 -16.785 1.00 96.56 112 LYS A N 1
ATOM 964 C CA . LYS A 1 112 ? -6.738 -8.195 -15.410 1.00 96.56 112 LYS A CA 1
ATOM 965 C C . LYS A 1 112 ? -8.075 -8.338 -14.698 1.00 96.56 112 LYS A C 1
ATOM 967 O O . LYS A 1 112 ? -9.116 -8.378 -15.345 1.00 96.56 112 LYS A O 1
ATOM 972 N N . THR A 1 113 ? -8.037 -8.292 -13.370 1.00 97.12 113 THR A N 1
ATOM 973 C CA . THR A 1 113 ? -9.247 -8.306 -12.543 1.00 97.12 113 THR A CA 1
ATOM 974 C C . THR A 1 113 ? -10.144 -7.095 -12.826 1.00 97.12 113 THR A C 1
ATOM 976 O O . THR A 1 113 ? -9.665 -5.960 -12.952 1.00 97.12 113 THR A O 1
ATOM 979 N N . ASP A 1 114 ? -11.462 -7.312 -12.839 1.00 94.62 114 ASP A N 1
ATOM 980 C CA . ASP A 1 114 ? -12.449 -6.234 -13.004 1.00 94.62 114 ASP A CA 1
ATOM 981 C C . ASP A 1 114 ? -12.403 -5.244 -11.837 1.00 94.62 114 ASP A C 1
ATOM 983 O O . ASP A 1 114 ? -12.396 -4.022 -12.018 1.00 94.62 114 ASP A O 1
ATOM 987 N N . LYS A 1 115 ? -12.335 -5.773 -10.608 1.00 94.81 115 LYS A N 1
ATOM 988 C CA . LYS A 1 115 ? -12.242 -4.952 -9.402 1.00 94.81 115 LYS A CA 1
ATOM 989 C C . LYS A 1 115 ? -10.823 -4.418 -9.231 1.00 94.81 115 LYS A C 1
ATOM 991 O O . LYS A 1 115 ? -9.845 -5.134 -9.436 1.00 94.81 115 LYS A O 1
ATOM 996 N N . CYS A 1 116 ? -10.732 -3.153 -8.824 1.00 94.19 116 CYS A N 1
ATOM 997 C CA . CYS A 1 116 ? -9.489 -2.541 -8.377 1.00 94.19 116 CYS A CA 1
ATOM 998 C C . CYS A 1 116 ? -9.264 -2.842 -6.890 1.00 94.19 116 CYS A C 1
ATOM 1000 O O . CYS A 1 116 ? -10.147 -2.605 -6.061 1.00 94.19 116 CYS A O 1
ATOM 1002 N N . TYR A 1 117 ? -8.080 -3.349 -6.570 1.00 95.19 117 TYR A N 1
ATOM 1003 C CA . TYR A 1 117 ? -7.649 -3.723 -5.232 1.00 95.19 117 TYR A CA 1
ATOM 1004 C C . TYR A 1 117 ? -6.568 -2.777 -4.719 1.00 95.19 117 TYR A C 1
ATOM 1006 O O . TYR A 1 117 ? -5.872 -2.115 -5.481 1.00 95.19 117 TYR A O 1
ATOM 1014 N N . ASN A 1 118 ? -6.420 -2.741 -3.404 1.00 94.56 118 ASN A N 1
ATOM 1015 C CA . ASN A 1 118 ? -5.285 -2.172 -2.689 1.00 94.56 118 ASN A CA 1
ATOM 1016 C C . ASN A 1 118 ? -4.972 -3.100 -1.503 1.00 94.56 118 ASN A C 1
ATOM 1018 O O . ASN A 1 118 ? -5.717 -4.057 -1.263 1.00 94.56 118 ASN A O 1
ATOM 1022 N N . SER A 1 119 ? -3.897 -2.835 -0.760 1.00 94.38 119 SER A N 1
ATOM 1023 C CA . SER A 1 119 ? -3.525 -3.663 0.395 1.00 94.38 119 SER A CA 1
ATOM 1024 C C . SER A 1 119 ? -4.635 -3.771 1.438 1.00 94.38 119 SER A C 1
ATOM 1026 O O . SER A 1 119 ? -4.737 -4.797 2.098 1.00 94.38 119 SER A O 1
ATOM 1028 N N . ASP A 1 120 ? -5.478 -2.745 1.580 1.00 95.06 120 ASP A N 1
ATOM 1029 C CA . ASP A 1 120 ? -6.557 -2.713 2.573 1.00 95.06 120 ASP A CA 1
ATOM 1030 C C . ASP A 1 120 ? -7.697 -3.656 2.191 1.00 95.06 120 ASP A C 1
ATOM 1032 O O . ASP A 1 120 ? -8.210 -4.406 3.018 1.00 95.06 120 ASP A O 1
ATOM 1036 N N . LEU A 1 121 ? -8.095 -3.633 0.918 1.00 95.38 121 LEU A N 1
ATOM 1037 C CA . LEU A 1 121 ? -9.156 -4.485 0.399 1.00 95.38 121 LEU A CA 1
ATOM 1038 C C . LEU A 1 121 ? -8.717 -5.953 0.340 1.00 95.38 121 LEU A C 1
ATOM 1040 O O . LEU A 1 121 ? -9.533 -6.831 0.609 1.00 95.38 121 LEU A O 1
ATOM 1044 N N . LEU A 1 122 ? -7.439 -6.214 0.049 1.00 96.44 122 LEU A N 1
ATOM 1045 C CA . LEU A 1 122 ? -6.861 -7.562 0.068 1.00 96.44 122 LEU A CA 1
ATOM 1046 C C . LEU A 1 122 ? -6.733 -8.149 1.484 1.00 96.44 122 LEU A C 1
ATOM 1048 O O . LEU A 1 122 ? -6.426 -9.327 1.615 1.00 96.44 122 LEU A O 1
ATOM 1052 N N . GLU A 1 123 ? -6.992 -7.394 2.555 1.00 95.19 123 GLU A N 1
ATOM 1053 C CA . GLU A 1 123 ? -7.160 -8.017 3.875 1.00 95.19 123 GLU A CA 1
ATOM 1054 C C . GLU A 1 123 ? -8.525 -8.709 4.029 1.00 95.19 123 GLU A C 1
ATOM 1056 O O . GLU A 1 123 ? -8.676 -9.600 4.854 1.00 95.19 123 GLU A O 1
ATOM 1061 N N . VAL A 1 124 ? -9.546 -8.304 3.265 1.00 94.50 124 VAL A N 1
ATOM 1062 C CA . VAL A 1 124 ? -10.932 -8.747 3.517 1.00 94.50 124 VAL A CA 1
ATOM 1063 C C . VAL A 1 124 ? -11.620 -9.377 2.312 1.00 94.50 124 VAL A C 1
ATOM 1065 O O . VAL A 1 124 ? -12.670 -9.996 2.471 1.00 94.50 124 VAL A O 1
ATOM 1068 N N . LEU A 1 125 ? -11.076 -9.199 1.108 1.00 94.25 125 LEU A N 1
ATOM 1069 C CA . LEU A 1 125 ? -11.702 -9.642 -0.130 1.00 94.25 125 LEU A CA 1
ATOM 1070 C C . LEU A 1 125 ? -10.717 -10.429 -0.986 1.00 94.25 125 LEU A C 1
ATOM 1072 O O . LEU A 1 125 ? -9.817 -9.852 -1.599 1.00 94.25 125 LEU A O 1
ATOM 1076 N N . ASP A 1 126 ? -10.929 -11.741 -1.049 1.00 94.94 126 ASP A N 1
ATOM 1077 C CA . ASP A 1 126 ? -10.115 -12.643 -1.854 1.00 94.94 126 ASP A CA 1
ATOM 1078 C C . ASP A 1 126 ? -10.451 -12.489 -3.349 1.00 94.94 126 ASP A C 1
ATOM 1080 O O . ASP A 1 126 ? -11.611 -12.665 -3.733 1.00 94.94 126 ASP A O 1
ATOM 1084 N N . PRO A 1 127 ? -9.474 -12.156 -4.210 1.00 95.69 127 PRO A N 1
ATOM 1085 C CA . PRO A 1 127 ? -9.661 -12.163 -5.659 1.00 95.69 127 PRO A CA 1
ATOM 1086 C C . PRO A 1 127 ? -9.747 -13.572 -6.285 1.00 95.69 127 PRO A C 1
ATOM 1088 O O . PRO A 1 127 ? -10.033 -13.675 -7.474 1.00 95.69 127 PRO A O 1
ATOM 1091 N N . GLY A 1 128 ? -9.529 -14.648 -5.518 1.00 95.81 128 GLY A N 1
ATOM 1092 C CA . GLY A 1 128 ? -9.765 -16.030 -5.956 1.00 95.81 128 GLY A CA 1
ATOM 1093 C C . GLY A 1 128 ? -8.594 -16.682 -6.696 1.00 95.81 128 GLY A C 1
ATOM 1094 O O . GLY A 1 128 ? -8.818 -17.484 -7.600 1.00 95.81 128 GLY A O 1
ATOM 1095 N N . PHE A 1 129 ? -7.355 -16.329 -6.340 1.00 97.50 129 PHE A N 1
ATOM 1096 C CA . PHE A 1 129 ? -6.143 -16.954 -6.888 1.00 97.50 129 PHE A CA 1
ATOM 1097 C C . PHE A 1 129 ? -5.583 -18.030 -5.953 1.00 97.50 129 PHE A C 1
ATOM 1099 O O . PHE A 1 129 ? -5.717 -17.919 -4.732 1.00 97.50 129 PHE A O 1
ATOM 1106 N N . ASP A 1 130 ? -4.904 -19.020 -6.533 1.00 96.00 130 ASP A N 1
ATOM 1107 C CA . ASP A 1 130 ? -4.219 -20.109 -5.819 1.00 96.00 130 ASP A CA 1
ATOM 1108 C C . ASP A 1 130 ? -2.797 -19.708 -5.382 1.00 96.00 130 ASP A C 1
ATOM 1110 O O . ASP A 1 130 ? -2.244 -20.228 -4.410 1.00 96.00 130 ASP A O 1
ATOM 1114 N N . GLY A 1 131 ? -2.194 -18.772 -6.115 1.00 97.38 131 GLY A N 1
ATOM 1115 C CA . GLY A 1 131 ? -0.859 -18.250 -5.862 1.00 97.38 131 GLY A CA 1
ATOM 1116 C C . GLY A 1 131 ? -0.698 -16.837 -6.407 1.00 97.38 131 GLY A C 1
ATOM 1117 O O . GLY A 1 131 ? -1.454 -16.392 -7.274 1.00 97.38 131 GLY A O 1
ATOM 1118 N N . TYR A 1 132 ? 0.297 -16.129 -5.887 1.00 98.31 132 TYR A N 1
ATOM 1119 C CA . TYR A 1 132 ? 0.572 -14.745 -6.230 1.00 98.31 132 TYR A CA 1
ATOM 1120 C C . TYR A 1 132 ? 2.028 -14.556 -6.618 1.00 98.31 132 TYR A C 1
ATOM 1122 O O . TYR A 1 132 ? 2.934 -15.138 -6.015 1.00 98.31 132 TYR A O 1
ATOM 1130 N N . ILE A 1 133 ? 2.239 -13.689 -7.603 1.00 98.38 133 ILE A N 1
ATOM 1131 C CA . ILE A 1 133 ? 3.562 -13.223 -7.991 1.00 98.38 133 ILE A CA 1
ATOM 1132 C C . ILE A 1 133 ? 3.602 -11.714 -7.810 1.00 98.38 133 ILE A C 1
ATOM 1134 O O . ILE A 1 133 ? 2.819 -11.008 -8.445 1.00 98.38 133 ILE A O 1
ATOM 1138 N N . CYS A 1 134 ? 4.514 -11.209 -6.981 1.00 96.88 134 CYS A N 1
ATOM 1139 C CA . CYS A 1 134 ? 4.888 -9.804 -7.050 1.00 96.88 134 CYS A CA 1
ATOM 1140 C C . CYS A 1 134 ? 6.059 -9.665 -8.023 1.00 96.88 134 CYS A C 1
ATOM 1142 O O . CYS A 1 134 ? 7.061 -10.372 -7.905 1.00 96.88 134 CYS A O 1
ATOM 1144 N N . ALA A 1 135 ? 5.909 -8.811 -9.032 1.00 89.25 135 ALA A N 1
ATOM 1145 C CA . ALA A 1 135 ? 6.866 -8.723 -10.128 1.00 89.25 135 ALA A CA 1
ATOM 1146 C C . ALA A 1 135 ? 7.355 -7.289 -10.343 1.00 89.25 135 ALA A C 1
ATOM 1148 O O . ALA A 1 135 ? 6.554 -6.364 -10.323 1.00 89.25 135 ALA A O 1
ATOM 1149 N N . THR A 1 136 ? 8.647 -7.150 -10.652 1.00 77.62 136 THR A N 1
ATOM 1150 C CA . THR A 1 136 ? 9.293 -5.981 -11.285 1.00 77.62 136 THR A CA 1
ATOM 1151 C C . THR A 1 136 ? 9.117 -4.599 -10.620 1.00 77.62 136 THR A C 1
ATOM 1153 O O . THR A 1 136 ? 8.311 -4.364 -9.729 1.00 77.62 136 THR A O 1
ATOM 1156 N N . ASP A 1 137 ? 9.964 -3.670 -11.062 1.00 82.69 137 ASP A N 1
ATOM 1157 C CA . ASP A 1 137 ? 10.183 -2.320 -10.553 1.00 82.69 137 ASP A CA 1
ATOM 1158 C C . ASP A 1 137 ? 10.444 -2.195 -9.043 1.00 82.69 137 ASP A C 1
ATOM 1160 O O . ASP A 1 137 ? 10.645 -3.156 -8.303 1.00 82.69 137 ASP A O 1
ATOM 1164 N N . VAL A 1 138 ? 10.515 -0.945 -8.591 1.00 87.50 138 VAL A N 1
ATOM 1165 C CA . VAL A 1 138 ? 10.711 -0.555 -7.198 1.00 87.50 138 VAL A CA 1
ATOM 1166 C C . VAL A 1 138 ? 9.427 -0.727 -6.388 1.00 87.50 138 VAL A C 1
ATOM 1168 O O . VAL A 1 138 ? 8.775 0.249 -6.008 1.00 87.50 138 VAL A O 1
ATOM 1171 N N . ILE A 1 139 ? 9.061 -1.980 -6.135 1.00 91.19 139 ILE A N 1
ATOM 1172 C CA . ILE A 1 139 ? 7.859 -2.348 -5.376 1.00 91.19 139 ILE A CA 1
ATOM 1173 C C . ILE A 1 139 ? 8.125 -2.525 -3.874 1.00 91.19 139 ILE A C 1
ATOM 1175 O O . ILE A 1 139 ? 7.203 -2.390 -3.075 1.00 91.19 139 ILE A O 1
ATOM 1179 N N . TRP A 1 140 ? 9.379 -2.752 -3.466 1.00 92.69 140 TRP A N 1
ATOM 1180 C CA . TRP A 1 140 ? 9.768 -2.932 -2.057 1.00 92.69 140 TRP A CA 1
ATOM 1181 C C . TRP A 1 140 ? 10.367 -1.685 -1.409 1.00 92.69 140 TRP A C 1
ATOM 1183 O O . TRP A 1 140 ? 10.994 -1.767 -0.353 1.00 92.69 140 TRP A O 1
ATOM 1193 N N . LYS A 1 141 ? 10.180 -0.512 -2.019 1.00 88.44 141 LYS A N 1
ATOM 1194 C CA . LYS A 1 141 ? 10.553 0.750 -1.373 1.00 88.44 141 LYS A CA 1
ATOM 1195 C C . LYS A 1 141 ? 9.673 1.027 -0.157 1.00 88.44 141 LYS A C 1
ATOM 1197 O O . LYS A 1 141 ? 8.469 0.775 -0.169 1.00 88.44 141 LYS A O 1
ATOM 1202 N N . ASN A 1 142 ? 10.285 1.620 0.858 1.00 87.38 142 ASN A N 1
ATOM 1203 C CA . ASN A 1 142 ? 9.561 2.250 1.948 1.00 87.38 142 ASN A CA 1
ATOM 1204 C C . ASN A 1 142 ? 9.090 3.637 1.485 1.00 87.38 142 ASN A C 1
ATOM 1206 O O . ASN A 1 142 ? 9.915 4.517 1.236 1.00 87.38 142 ASN A O 1
ATOM 1210 N N . GLU A 1 143 ? 7.784 3.826 1.304 1.00 86.94 143 GLU A N 1
ATOM 1211 C CA . GLU A 1 143 ? 7.248 5.096 0.818 1.00 86.94 143 GLU A CA 1
ATOM 1212 C C . GLU A 1 143 ? 7.151 6.112 1.979 1.00 86.94 143 GLU A C 1
ATOM 1214 O O . GLU A 1 143 ? 6.473 5.836 2.978 1.00 86.94 143 GLU A O 1
ATOM 1219 N N . PRO A 1 144 ? 7.780 7.302 1.872 1.00 82.94 144 PRO A N 1
ATOM 1220 C CA . PRO A 1 144 ? 7.823 8.282 2.958 1.00 82.94 144 PRO A CA 1
ATOM 1221 C C . PRO A 1 144 ? 6.439 8.673 3.490 1.00 82.94 144 PRO A C 1
ATOM 1223 O O . PRO A 1 144 ? 5.601 9.203 2.762 1.00 82.94 144 PRO A O 1
ATOM 1226 N N . GLY A 1 145 ? 6.200 8.433 4.782 1.00 83.19 145 GLY A N 1
ATOM 1227 C CA . GLY A 1 145 ? 4.916 8.704 5.442 1.00 83.19 145 GLY A CA 1
ATOM 1228 C C . GLY A 1 145 ? 3.833 7.638 5.225 1.00 83.19 145 GLY A C 1
ATOM 1229 O O . GLY A 1 145 ? 2.720 7.799 5.729 1.00 83.19 145 GLY A O 1
ATOM 1230 N N . TYR A 1 146 ? 4.139 6.555 4.503 1.00 84.81 146 TYR A N 1
ATOM 1231 C CA . TYR A 1 146 ? 3.216 5.443 4.238 1.00 84.81 146 TYR A CA 1
ATOM 1232 C C . TYR A 1 146 ? 3.758 4.092 4.706 1.00 84.81 146 TYR A C 1
ATOM 1234 O O . TYR A 1 146 ? 2.962 3.245 5.115 1.00 84.81 146 TYR A O 1
ATOM 1242 N N . GLY A 1 147 ? 5.077 3.896 4.694 1.00 88.56 147 GLY A N 1
ATOM 1243 C CA . GLY A 1 147 ? 5.677 2.606 5.013 1.00 88.56 147 GLY A CA 1
ATOM 1244 C C . GLY A 1 147 ? 5.813 1.707 3.781 1.00 88.56 147 GLY A C 1
ATOM 1245 O O . GLY A 1 147 ? 5.681 2.141 2.632 1.00 88.56 147 GLY A O 1
ATOM 1246 N N . PHE A 1 148 ? 6.016 0.416 4.035 1.00 90.88 148 PHE A N 1
ATOM 1247 C CA . PHE A 1 148 ? 5.905 -0.625 3.017 1.00 90.88 148 PHE A CA 1
ATOM 1248 C C . PHE A 1 148 ? 4.448 -0.892 2.639 1.00 90.88 148 PHE A C 1
ATOM 1250 O O . PHE A 1 148 ? 3.568 -1.008 3.498 1.00 90.88 148 PHE A O 1
ATOM 1257 N N . ASP A 1 149 ? 4.206 -1.059 1.344 1.00 93.06 149 ASP A N 1
ATOM 1258 C CA . ASP A 1 149 ? 2.909 -1.472 0.828 1.00 93.06 149 ASP A CA 1
ATOM 1259 C C . ASP A 1 149 ? 2.784 -3.008 0.894 1.00 93.06 149 ASP A C 1
ATOM 1261 O O . ASP A 1 149 ? 3.475 -3.735 0.179 1.00 93.06 149 ASP A O 1
ATOM 1265 N N . ARG A 1 150 ? 1.893 -3.510 1.764 1.00 93.94 150 ARG A N 1
ATOM 1266 C CA . ARG A 1 150 ? 1.705 -4.955 2.013 1.00 93.94 150 ARG A CA 1
ATOM 1267 C C . ARG A 1 150 ? 1.398 -5.759 0.754 1.00 93.94 150 ARG A C 1
ATOM 1269 O O . ARG A 1 150 ? 1.822 -6.909 0.663 1.00 93.94 150 ARG A O 1
ATOM 1276 N N . GLY A 1 151 ? 0.676 -5.179 -0.207 1.00 95.00 151 GLY A N 1
ATOM 1277 C CA . GLY A 1 151 ? 0.286 -5.894 -1.420 1.00 95.00 151 GLY A CA 1
ATOM 1278 C C . GLY A 1 151 ? 1.497 -6.275 -2.269 1.00 95.00 151 GLY A C 1
ATOM 1279 O O . GLY A 1 151 ? 1.566 -7.394 -2.769 1.00 95.00 151 GLY A O 1
ATOM 1280 N N . PHE A 1 152 ? 2.502 -5.400 -2.355 1.00 95.50 152 PHE A N 1
ATOM 1281 C CA . PHE A 1 152 ? 3.749 -5.676 -3.081 1.00 95.50 152 PHE A CA 1
ATOM 1282 C C . PHE A 1 152 ? 4.670 -6.690 -2.396 1.00 95.50 152 PHE A C 1
ATOM 1284 O O . PHE A 1 152 ? 5.533 -7.287 -3.040 1.00 95.50 152 PHE A O 1
ATOM 1291 N N . PHE A 1 153 ? 4.466 -6.922 -1.105 1.00 95.88 153 PHE A N 1
ATOM 1292 C CA . PHE A 1 153 ? 5.129 -7.978 -0.345 1.00 95.88 153 PHE A CA 1
ATOM 1293 C C . PHE A 1 153 ? 4.330 -9.284 -0.301 1.00 95.88 153 PHE A C 1
ATOM 1295 O O . PHE A 1 153 ? 4.738 -10.230 0.364 1.00 95.88 153 PHE A O 1
ATOM 1302 N N . LEU A 1 154 ? 3.180 -9.343 -0.980 1.00 97.12 154 LEU A N 1
ATOM 1303 C CA . LEU A 1 154 ? 2.241 -10.459 -0.888 1.00 97.12 154 LEU A CA 1
ATOM 1304 C C . LEU A 1 154 ? 1.804 -10.753 0.567 1.00 97.12 154 LEU A C 1
ATOM 1306 O O . LEU A 1 154 ? 1.543 -11.896 0.944 1.00 97.12 154 LEU A O 1
ATOM 1310 N N . GLY A 1 155 ? 1.761 -9.714 1.406 1.00 95.50 155 GLY A N 1
ATOM 1311 C CA . GLY A 1 155 ? 1.589 -9.793 2.862 1.00 95.50 155 GLY A CA 1
ATOM 1312 C C . GLY A 1 155 ? 0.165 -9.534 3.359 1.00 95.50 155 GLY A C 1
ATOM 1313 O O . GLY A 1 155 ? -0.012 -9.160 4.515 1.00 95.50 155 GLY A O 1
ATOM 1314 N N . SER A 1 156 ? -0.843 -9.656 2.492 1.00 95.44 156 SER A N 1
ATOM 1315 C CA . SER A 1 156 ? -2.253 -9.453 2.852 1.00 95.44 156 SER A CA 1
ATOM 1316 C C . SER A 1 156 ? -2.938 -10.760 3.255 1.00 95.44 156 SER A C 1
ATOM 1318 O O . SER A 1 156 ? -2.566 -11.830 2.771 1.00 95.44 156 SER A O 1
ATOM 1320 N N . GLN A 1 157 ? -3.990 -10.670 4.079 1.00 94.81 157 GLN A N 1
ATOM 1321 C CA . GLN A 1 157 ? -4.675 -11.840 4.646 1.00 94.81 157 GLN A CA 1
ATOM 1322 C C . GLN A 1 157 ? -5.146 -12.855 3.597 1.00 94.81 157 GLN A C 1
ATOM 1324 O O . GLN A 1 157 ? -5.036 -14.058 3.811 1.00 94.81 157 GLN A O 1
ATOM 1329 N N . VAL A 1 158 ? -5.619 -12.398 2.435 1.00 95.31 158 VAL A N 1
ATOM 1330 C CA . VAL A 1 158 ? -6.110 -13.289 1.363 1.00 95.31 158 VAL A CA 1
ATOM 1331 C C . VAL A 1 158 ? -5.013 -14.116 0.688 1.00 95.31 158 VAL A C 1
ATOM 1333 O O . VAL A 1 158 ? -5.324 -14.978 -0.130 1.00 95.31 158 VAL A O 1
ATOM 1336 N N . MET A 1 159 ? -3.743 -13.835 0.990 1.00 96.12 159 MET A N 1
ATOM 1337 C CA . MET A 1 159 ? -2.568 -14.521 0.444 1.00 96.12 159 MET A CA 1
ATOM 1338 C C . MET A 1 159 ? -1.927 -15.476 1.453 1.00 96.12 159 MET A C 1
ATOM 1340 O O . MET A 1 159 ? -0.964 -16.164 1.121 1.00 96.12 159 MET A O 1
ATOM 1344 N N . GLU A 1 160 ? -2.417 -15.515 2.690 1.00 95.19 160 GLU A N 1
ATOM 1345 C CA . GLU A 1 160 ? -1.953 -16.459 3.706 1.00 95.19 160 GLU A CA 1
ATOM 1346 C C . GLU A 1 160 ? -2.157 -17.897 3.234 1.00 95.19 160 GLU A C 1
ATOM 1348 O O . GLU A 1 160 ? -3.188 -18.227 2.648 1.00 95.19 160 GLU A O 1
ATOM 1353 N N . ASN A 1 161 ? -1.158 -18.751 3.471 1.00 95.56 161 ASN A N 1
ATOM 1354 C CA . ASN A 1 161 ? -1.167 -20.155 3.043 1.00 95.56 161 ASN A CA 1
ATOM 1355 C C . ASN A 1 161 ? -1.386 -20.377 1.531 1.00 95.56 161 ASN A C 1
ATOM 1357 O O . ASN A 1 161 ? -1.691 -21.492 1.115 1.00 95.56 161 ASN A O 1
ATOM 1361 N N . LYS A 1 162 ? -1.156 -19.356 0.695 1.00 96.81 162 LYS A N 1
ATOM 1362 C CA . LYS A 1 162 ? -1.087 -19.465 -0.771 1.00 96.81 162 LYS A CA 1
ATOM 1363 C C . LYS A 1 162 ? 0.347 -19.306 -1.260 1.00 96.81 162 LYS A C 1
ATOM 1365 O O . LYS A 1 162 ? 1.186 -18.751 -0.552 1.00 96.81 162 LYS A O 1
ATOM 1370 N N . TRP A 1 163 ? 0.653 -19.822 -2.446 1.00 97.81 163 TRP A N 1
ATOM 1371 C CA . TRP A 1 163 ? 2.007 -19.736 -2.999 1.00 97.81 163 TRP A CA 1
ATOM 1372 C C . TRP A 1 163 ? 2.399 -18.283 -3.295 1.00 97.81 163 TRP A C 1
ATOM 1374 O O . TRP A 1 163 ? 1.598 -17.531 -3.849 1.00 97.81 163 TRP A O 1
ATOM 1384 N N . LYS A 1 164 ? 3.622 -17.890 -2.929 1.00 98.06 164 LYS A N 1
ATOM 1385 C CA . LYS A 1 164 ? 4.146 -16.523 -3.038 1.00 98.06 164 LYS A CA 1
ATOM 1386 C C . LYS A 1 164 ? 5.497 -16.525 -3.741 1.00 98.06 164 LYS A C 1
ATOM 1388 O O . LYS A 1 164 ? 6.475 -17.067 -3.227 1.00 98.06 164 LYS A O 1
ATOM 1393 N N . ILE A 1 165 ? 5.556 -15.880 -4.900 1.00 98.44 165 ILE A N 1
ATOM 1394 C CA . ILE A 1 165 ? 6.780 -15.738 -5.692 1.00 98.44 165 ILE A CA 1
ATOM 1395 C C . ILE A 1 165 ? 7.108 -14.251 -5.813 1.00 98.44 165 ILE A C 1
ATOM 1397 O O . ILE A 1 165 ? 6.275 -13.458 -6.246 1.00 98.44 165 ILE A O 1
ATOM 1401 N N . ALA A 1 166 ? 8.334 -13.872 -5.471 1.00 98.19 166 ALA A N 1
ATOM 1402 C CA . ALA A 1 166 ? 8.877 -12.569 -5.822 1.00 98.19 166 ALA A CA 1
ATOM 1403 C C . ALA A 1 166 ? 9.741 -12.723 -7.076 1.00 98.19 166 ALA A C 1
ATOM 1405 O O . ALA A 1 166 ? 10.752 -13.433 -7.056 1.00 98.19 166 ALA A O 1
ATOM 1406 N N . TYR A 1 167 ? 9.340 -12.076 -8.171 1.00 98.00 167 TYR A N 1
ATOM 1407 C CA . TYR A 1 167 ? 10.088 -12.084 -9.424 1.00 98.00 167 TYR A CA 1
ATOM 1408 C C . TYR A 1 167 ? 10.750 -10.732 -9.701 1.00 98.00 167 TYR A C 1
ATOM 1410 O O . TYR A 1 167 ? 10.061 -9.727 -9.892 1.00 98.00 167 TYR A O 1
ATOM 1418 N N . SER A 1 168 ? 12.085 -10.707 -9.795 1.00 95.50 168 SER A N 1
ATOM 1419 C CA . SER A 1 168 ? 12.851 -9.488 -10.107 1.00 95.50 168 SER A CA 1
ATOM 1420 C C . SER A 1 168 ? 12.466 -8.304 -9.198 1.00 95.50 168 SER A C 1
ATOM 1422 O O . SER A 1 168 ? 12.391 -7.157 -9.654 1.00 95.50 168 SER A O 1
ATOM 1424 N N . ALA A 1 169 ? 12.172 -8.572 -7.921 1.00 94.06 169 ALA A N 1
ATOM 1425 C CA . ALA A 1 169 ? 11.768 -7.530 -6.988 1.00 94.06 169 ALA A CA 1
ATOM 1426 C C . ALA A 1 169 ? 12.921 -6.545 -6.765 1.00 94.06 169 ALA A C 1
ATOM 1428 O O . ALA A 1 169 ? 14.094 -6.928 -6.709 1.00 94.06 169 ALA A O 1
ATOM 1429 N N . SER A 1 170 ? 12.579 -5.267 -6.631 1.00 91.31 170 SER A N 1
ATOM 1430 C CA . SER A 1 170 ? 13.549 -4.224 -6.343 1.00 91.31 170 SER A CA 1
ATOM 1431 C C . SER A 1 170 ? 13.091 -3.338 -5.205 1.00 91.31 170 SER A C 1
ATOM 1433 O O . SER A 1 170 ? 11.917 -2.985 -5.060 1.00 91.31 170 SER A O 1
ATOM 1435 N N . ARG A 1 171 ? 14.076 -2.932 -4.414 1.00 86.50 171 ARG A N 1
ATOM 1436 C CA . ARG A 1 171 ? 13.907 -2.034 -3.277 1.00 86.50 171 ARG A CA 1
ATOM 1437 C C . ARG A 1 171 ? 14.268 -0.587 -3.609 1.00 86.50 171 ARG A C 1
ATOM 1439 O O . ARG A 1 171 ? 13.901 0.317 -2.866 1.00 86.50 171 ARG A O 1
ATOM 1446 N N . GLY A 1 172 ? 14.940 -0.356 -4.741 1.00 83.00 172 GLY A N 1
ATOM 1447 C CA . GLY A 1 172 ? 15.465 0.960 -5.098 1.00 83.00 172 GLY A CA 1
ATOM 1448 C C . GLY A 1 172 ? 16.458 1.473 -4.059 1.00 83.00 172 GLY A C 1
ATOM 1449 O O . GLY A 1 172 ? 17.175 0.694 -3.432 1.00 83.00 172 GLY A O 1
ATOM 1450 N N . ARG A 1 173 ? 16.496 2.793 -3.879 1.00 72.69 173 ARG A N 1
ATOM 1451 C CA . ARG A 1 173 ? 17.396 3.441 -2.924 1.00 72.69 173 ARG A CA 1
ATOM 1452 C C . ARG A 1 173 ? 17.036 3.044 -1.491 1.00 72.69 173 ARG A C 1
ATOM 1454 O O . ARG A 1 173 ? 15.917 3.276 -1.042 1.00 72.69 173 ARG A O 1
ATOM 1461 N N . TRP A 1 174 ? 17.985 2.437 -0.785 1.00 68.06 174 TRP A N 1
ATOM 1462 C CA . TRP A 1 174 ? 17.791 1.991 0.592 1.00 68.06 174 TRP A CA 1
ATOM 1463 C C . TRP A 1 174 ? 18.112 3.100 1.595 1.00 68.06 174 TRP A C 1
ATOM 1465 O O . TRP A 1 174 ? 19.220 3.631 1.598 1.00 68.06 174 TRP A O 1
ATOM 1475 N N . TYR A 1 175 ? 17.159 3.376 2.484 1.00 57.66 175 TYR A N 1
ATOM 1476 C CA . TYR A 1 175 ? 17.354 4.136 3.715 1.00 57.66 175 TYR A CA 1
ATOM 1477 C C . TYR A 1 175 ? 16.683 3.341 4.840 1.00 57.66 175 TYR A C 1
ATOM 1479 O O . TYR A 1 175 ? 15.456 3.375 4.936 1.00 57.66 175 TYR A O 1
ATOM 1487 N N . PRO A 1 176 ? 17.416 2.563 5.654 1.00 57.72 176 PRO A N 1
ATOM 1488 C CA . PRO A 1 176 ? 16.829 2.038 6.874 1.00 57.72 176 PRO A CA 1
ATOM 1489 C C . PRO A 1 176 ? 16.673 3.228 7.820 1.00 57.72 176 PRO A C 1
ATOM 1491 O O . PRO A 1 176 ? 17.679 3.771 8.277 1.00 57.72 176 PRO A O 1
ATOM 1494 N N . ASN A 1 177 ? 15.443 3.667 8.097 1.00 63.44 177 ASN A N 1
ATOM 1495 C CA . ASN A 1 177 ? 15.263 4.773 9.039 1.00 63.44 177 ASN A CA 1
ATOM 1496 C C . ASN A 1 177 ? 15.365 4.284 10.491 1.00 63.44 177 ASN A C 1
ATOM 1498 O O . ASN A 1 177 ? 15.691 5.078 11.372 1.00 63.44 177 ASN A O 1
ATOM 1502 N N . ASN A 1 178 ? 15.087 2.995 10.752 1.00 82.88 178 ASN A N 1
ATOM 1503 C CA . ASN A 1 178 ? 15.181 2.363 12.074 1.00 82.88 178 ASN A CA 1
ATOM 1504 C C . ASN A 1 178 ? 15.087 0.815 12.015 1.00 82.88 178 ASN A C 1
ATOM 1506 O O . ASN A 1 178 ? 14.812 0.222 10.969 1.00 82.88 178 ASN A O 1
ATOM 1510 N N . GLU A 1 179 ? 15.295 0.163 13.165 1.00 88.12 179 GLU A N 1
ATOM 1511 C CA . GLU A 1 179 ? 15.210 -1.298 13.329 1.00 88.12 179 GLU A CA 1
ATOM 1512 C C . GLU A 1 179 ? 13.793 -1.869 13.137 1.00 88.12 179 GLU A C 1
ATOM 1514 O O . GLU A 1 179 ? 13.655 -3.021 12.730 1.00 88.12 179 GLU A O 1
ATOM 1519 N N . GLU A 1 180 ? 12.732 -1.090 13.376 1.00 87.81 180 GLU A N 1
ATOM 1520 C CA . GLU A 1 180 ? 11.347 -1.553 13.190 1.00 87.81 180 GLU A CA 1
ATOM 1521 C C . GLU A 1 180 ? 11.027 -1.757 11.705 1.00 87.81 180 GLU A C 1
ATOM 1523 O O . GLU A 1 180 ? 10.455 -2.777 11.322 1.00 87.81 180 GLU A O 1
ATOM 1528 N N . GLU A 1 181 ? 11.449 -0.824 10.848 1.00 87.94 181 GLU A N 1
ATOM 1529 C CA . GLU A 1 181 ? 11.328 -0.954 9.394 1.00 87.94 181 GLU A CA 1
ATOM 1530 C C . GLU A 1 181 ? 12.136 -2.148 8.879 1.00 87.94 181 GLU A C 1
ATOM 1532 O O . GLU A 1 181 ? 11.649 -2.916 8.046 1.00 87.94 181 GLU A O 1
ATOM 1537 N N . LYS A 1 182 ? 13.351 -2.347 9.404 1.00 90.25 182 LYS A N 1
ATOM 1538 C CA . LYS A 1 182 ? 14.171 -3.517 9.072 1.00 90.25 182 LYS A CA 1
ATOM 1539 C C . LYS A 1 182 ? 13.453 -4.815 9.455 1.00 90.25 182 LYS A C 1
ATOM 1541 O O . LYS A 1 182 ? 13.315 -5.699 8.611 1.00 90.25 182 LYS A O 1
ATOM 1546 N N . ALA A 1 183 ? 12.959 -4.919 10.689 1.00 91.50 183 ALA A N 1
ATOM 1547 C CA . ALA A 1 183 ? 12.235 -6.094 11.170 1.00 91.50 183 ALA A CA 1
ATOM 1548 C C . ALA A 1 183 ? 10.972 -6.370 10.340 1.00 91.50 183 ALA A C 1
ATOM 1550 O O . ALA A 1 183 ? 10.705 -7.517 9.985 1.00 91.50 183 ALA A O 1
ATOM 1551 N N . LEU A 1 184 ? 10.230 -5.323 9.968 1.00 91.25 184 LEU A N 1
ATOM 1552 C CA . LEU A 1 184 ? 9.035 -5.438 9.135 1.00 91.25 184 LEU A CA 1
ATOM 1553 C C . LEU A 1 184 ? 9.354 -5.919 7.711 1.00 91.25 184 LEU A C 1
ATOM 1555 O O . LEU A 1 184 ? 8.629 -6.753 7.172 1.00 91.25 184 LEU A O 1
ATOM 1559 N N . PHE A 1 185 ? 10.440 -5.431 7.106 1.00 93.56 185 PHE A N 1
ATOM 1560 C CA . PHE A 1 185 ? 10.899 -5.910 5.801 1.00 93.56 185 PHE A CA 1
ATOM 1561 C C . PHE A 1 185 ? 11.197 -7.415 5.835 1.00 93.56 185 PHE A C 1
ATOM 1563 O O . PHE A 1 185 ? 10.678 -8.159 5.001 1.00 93.56 185 PHE A O 1
ATOM 1570 N N . PHE A 1 186 ? 11.974 -7.872 6.827 1.00 93.56 186 PHE A N 1
ATOM 1571 C CA . PHE A 1 186 ? 12.305 -9.292 6.979 1.00 93.56 186 PHE A CA 1
ATOM 1572 C C . PHE A 1 186 ? 11.088 -10.150 7.321 1.00 93.56 186 PHE A C 1
ATOM 1574 O O . PHE A 1 186 ? 10.952 -11.234 6.765 1.00 93.56 186 PHE A O 1
ATOM 1581 N N . HIS A 1 187 ? 10.157 -9.642 8.134 1.00 92.50 187 HIS A N 1
ATOM 1582 C CA . HIS A 1 187 ? 8.884 -10.313 8.392 1.00 92.50 187 HIS A CA 1
ATOM 1583 C C . HIS A 1 187 ? 8.124 -10.623 7.093 1.00 92.50 187 HIS A C 1
ATOM 1585 O O . HIS A 1 187 ? 7.635 -11.737 6.917 1.00 92.50 187 HIS A O 1
ATOM 1591 N N . TYR A 1 188 ? 8.055 -9.665 6.166 1.00 94.69 188 TYR A N 1
ATOM 1592 C CA . TYR A 1 188 ? 7.363 -9.879 4.901 1.00 94.69 188 TYR A CA 1
ATOM 1593 C C . TYR A 1 188 ? 8.088 -10.849 3.967 1.00 94.69 188 TYR A C 1
ATOM 1595 O O . TYR A 1 188 ? 7.454 -11.751 3.417 1.00 94.69 188 TYR A O 1
ATOM 1603 N N . ILE A 1 189 ? 9.400 -10.682 3.766 1.00 95.38 189 ILE A N 1
ATOM 1604 C CA . ILE A 1 189 ? 10.129 -11.540 2.819 1.00 95.38 189 ILE A CA 1
ATOM 1605 C C . ILE A 1 189 ? 10.304 -12.973 3.334 1.00 95.38 189 ILE A C 1
ATOM 1607 O O . ILE A 1 189 ? 10.458 -13.894 2.530 1.00 95.38 189 ILE A O 1
ATOM 1611 N N . GLU A 1 190 ? 10.217 -13.187 4.650 1.00 94.56 190 GLU A N 1
ATOM 1612 C CA . GLU A 1 190 ? 10.250 -14.523 5.248 1.00 94.56 190 GLU A CA 1
ATOM 1613 C C . GLU A 1 190 ? 9.102 -15.408 4.735 1.00 94.56 190 GLU A C 1
ATOM 1615 O O . GLU A 1 190 ? 9.233 -16.631 4.596 1.00 94.56 190 GLU A O 1
ATOM 1620 N N . ASP A 1 191 ? 7.975 -14.793 4.370 1.00 93.75 191 ASP A N 1
ATOM 1621 C CA . ASP A 1 191 ? 6.818 -15.512 3.855 1.00 93.75 191 ASP A CA 1
ATOM 1622 C C . ASP A 1 191 ? 6.823 -15.752 2.338 1.00 93.75 191 ASP A C 1
ATOM 1624 O O . ASP A 1 191 ? 5.949 -16.445 1.821 1.00 93.75 191 ASP A O 1
ATOM 1628 N N . ILE A 1 192 ? 7.821 -15.239 1.618 1.00 97.38 192 ILE A N 1
ATOM 1629 C CA . ILE A 1 192 ? 7.996 -15.515 0.189 1.00 97.38 192 ILE A CA 1
ATOM 1630 C C . ILE A 1 192 ? 8.595 -16.916 0.009 1.00 97.38 192 ILE A C 1
ATOM 1632 O O . ILE A 1 192 ? 9.640 -17.233 0.587 1.00 97.38 192 ILE A O 1
ATOM 1636 N N . ASP A 1 193 ? 7.943 -17.755 -0.800 1.00 97.50 193 ASP A N 1
ATOM 1637 C CA . ASP A 1 193 ? 8.369 -19.138 -1.047 1.00 97.50 193 ASP A CA 1
ATOM 1638 C C . ASP A 1 193 ? 9.543 -19.192 -2.032 1.00 97.50 193 ASP A C 1
ATOM 1640 O O . ASP A 1 193 ? 10.526 -19.892 -1.797 1.00 97.50 193 ASP A O 1
ATOM 1644 N N . PHE A 1 194 ? 9.455 -18.414 -3.116 1.00 98.06 194 PHE A N 1
ATOM 1645 C CA . PHE A 1 194 ? 10.489 -18.329 -4.148 1.00 98.06 194 PHE A CA 1
ATOM 1646 C C . PHE A 1 194 ? 10.890 -16.878 -4.353 1.00 98.06 194 PHE A C 1
ATOM 1648 O O . PHE A 1 194 ? 10.082 -16.042 -4.764 1.00 98.06 194 PHE A O 1
ATOM 1655 N N . LEU A 1 195 ? 12.146 -16.579 -4.036 1.00 98.12 195 LEU A N 1
ATOM 1656 C CA . LEU A 1 195 ? 12.646 -15.221 -3.921 1.00 98.12 195 LEU A CA 1
ATOM 1657 C C . LEU A 1 195 ? 13.679 -14.933 -5.007 1.00 98.12 195 LEU A C 1
ATOM 1659 O O . LEU A 1 195 ? 14.773 -15.495 -5.007 1.00 98.12 195 LEU A O 1
ATOM 1663 N N . SER A 1 196 ? 13.348 -14.008 -5.902 1.00 97.94 196 SER A N 1
ATOM 1664 C CA . SER A 1 196 ? 14.320 -13.406 -6.806 1.00 97.94 196 SER A CA 1
ATOM 1665 C C . SER A 1 196 ? 14.256 -11.888 -6.771 1.00 97.94 196 SER A C 1
ATOM 1667 O O . SER A 1 196 ? 13.209 -11.276 -6.541 1.00 97.94 196 SER A O 1
ATOM 1669 N N . VAL A 1 197 ? 15.412 -11.284 -7.003 1.00 95.44 197 VAL A N 1
ATOM 1670 C CA . VAL A 1 197 ? 15.633 -9.842 -6.949 1.00 95.44 197 VAL A CA 1
ATOM 1671 C C . VAL A 1 197 ? 16.351 -9.384 -8.207 1.00 95.44 197 VAL A C 1
ATOM 1673 O O . VAL A 1 197 ? 16.965 -10.182 -8.914 1.00 95.44 197 VAL A O 1
ATOM 1676 N N . ARG A 1 198 ? 16.250 -8.092 -8.510 1.00 92.44 198 ARG A N 1
ATOM 1677 C CA . ARG A 1 198 ? 16.865 -7.525 -9.715 1.00 92.44 198 ARG A CA 1
ATOM 1678 C C . ARG A 1 198 ? 18.320 -7.121 -9.505 1.00 92.44 198 ARG A C 1
ATOM 1680 O O . ARG A 1 198 ? 19.135 -7.251 -10.410 1.00 92.44 198 ARG A O 1
ATOM 1687 N N . GLU A 1 199 ? 18.638 -6.599 -8.325 1.00 89.69 199 GLU A N 1
ATOM 1688 C CA . GLU A 1 199 ? 19.961 -6.066 -8.013 1.00 89.69 199 GLU A CA 1
ATOM 1689 C C . GLU A 1 199 ? 20.758 -7.008 -7.104 1.00 89.69 199 GLU A C 1
ATOM 1691 O O . GLU A 1 199 ? 20.240 -7.523 -6.107 1.00 89.69 199 GLU A O 1
ATOM 1696 N N . LYS A 1 200 ? 22.053 -7.177 -7.401 1.00 91.81 200 LYS A N 1
ATOM 1697 C CA . LYS A 1 200 ? 22.962 -8.001 -6.591 1.00 91.81 200 LYS A CA 1
ATOM 1698 C C . LYS A 1 200 ? 23.146 -7.443 -5.178 1.00 91.81 200 LYS A C 1
ATOM 1700 O O . LYS A 1 200 ? 23.270 -8.201 -4.221 1.00 91.81 200 LYS A O 1
ATOM 1705 N N . SER A 1 201 ? 23.102 -6.123 -5.025 1.00 91.06 201 SER A N 1
ATOM 1706 C CA . SER A 1 201 ? 23.160 -5.458 -3.719 1.00 91.06 201 SER A CA 1
ATOM 1707 C C . SER A 1 201 ? 21.999 -5.859 -2.800 1.00 91.06 201 SER A C 1
ATOM 1709 O O . SER A 1 201 ? 22.203 -6.065 -1.603 1.00 91.06 201 SER A O 1
ATOM 1711 N N . LEU A 1 202 ? 20.785 -6.014 -3.344 1.00 91.94 202 LEU A N 1
ATOM 1712 C CA . LEU A 1 202 ? 19.622 -6.462 -2.581 1.00 91.94 202 LEU A CA 1
ATOM 1713 C C . LEU A 1 202 ? 19.728 -7.947 -2.227 1.00 91.94 202 LEU A C 1
ATOM 1715 O O . LEU A 1 202 ? 19.385 -8.311 -1.106 1.00 91.94 202 LEU A O 1
ATOM 1719 N N . GLN A 1 203 ? 20.240 -8.779 -3.141 1.00 94.81 203 GLN A N 1
ATOM 1720 C CA . GLN A 1 203 ? 20.545 -10.178 -2.834 1.00 94.81 203 GLN A CA 1
ATOM 1721 C C . GLN A 1 203 ? 21.482 -10.264 -1.626 1.00 94.81 203 GLN A C 1
ATOM 1723 O O . GLN A 1 203 ? 21.134 -10.902 -0.636 1.00 94.81 203 GLN A O 1
ATOM 1728 N N . MET A 1 204 ? 22.637 -9.593 -1.693 1.00 94.00 204 MET A N 1
ATOM 1729 C CA . MET A 1 204 ? 23.629 -9.601 -0.612 1.00 94.00 204 MET A CA 1
ATOM 1730 C C . MET A 1 204 ? 23.011 -9.125 0.703 1.00 94.00 204 MET A C 1
ATOM 1732 O O . MET A 1 204 ? 23.138 -9.790 1.721 1.00 94.00 204 MET A O 1
ATOM 1736 N N . TYR A 1 205 ? 22.245 -8.030 0.669 1.00 92.88 205 TYR A N 1
ATOM 1737 C CA . TYR A 1 205 ? 21.572 -7.519 1.859 1.00 92.88 205 TYR A CA 1
ATOM 1738 C C . TYR A 1 205 ? 20.635 -8.546 2.515 1.00 92.88 205 TYR A C 1
ATOM 1740 O O . TYR A 1 205 ? 20.600 -8.640 3.742 1.00 92.88 205 TYR A O 1
ATOM 1748 N N . ILE A 1 206 ? 19.862 -9.288 1.718 1.00 94.88 206 ILE A N 1
ATOM 1749 C CA . ILE A 1 206 ? 18.939 -10.311 2.224 1.00 94.88 206 ILE A CA 1
ATOM 1750 C C . ILE A 1 206 ? 19.721 -11.477 2.834 1.00 94.88 206 ILE A C 1
ATOM 1752 O O . ILE A 1 206 ? 19.425 -11.873 3.961 1.00 94.88 206 ILE A O 1
ATOM 1756 N N . GLU A 1 207 ? 20.725 -11.986 2.121 1.00 95.81 207 GLU A N 1
ATOM 1757 C CA . GLU A 1 207 ? 21.519 -13.144 2.550 1.00 95.81 207 GLU A CA 1
ATOM 1758 C C . GLU A 1 207 ? 22.399 -12.839 3.776 1.00 95.81 207 GLU A C 1
ATOM 1760 O O . GLU A 1 207 ? 22.624 -13.718 4.602 1.00 95.81 207 GLU A O 1
ATOM 1765 N N . ASP A 1 208 ? 22.843 -11.590 3.945 1.00 94.81 208 ASP A N 1
ATOM 1766 C CA . ASP A 1 208 ? 23.642 -11.157 5.100 1.00 94.81 208 ASP A CA 1
ATOM 1767 C C . ASP A 1 208 ? 22.804 -10.967 6.382 1.00 94.81 208 ASP A C 1
ATOM 1769 O O . ASP A 1 208 ? 23.356 -10.836 7.475 1.00 94.81 208 ASP A O 1
ATOM 1773 N N . ASN A 1 209 ? 21.472 -10.891 6.270 1.00 93.56 209 ASN A N 1
ATOM 1774 C CA . ASN A 1 209 ? 20.578 -10.526 7.379 1.00 93.56 209 ASN A CA 1
ATOM 1775 C C . ASN A 1 209 ? 19.436 -11.533 7.618 1.00 93.56 209 ASN A C 1
ATOM 1777 O O . ASN A 1 209 ? 18.597 -11.294 8.487 1.00 93.56 209 ASN A O 1
ATOM 1781 N N . SER A 1 210 ? 19.373 -12.629 6.859 1.00 94.75 210 SER A N 1
ATOM 1782 C CA . SER A 1 210 ? 18.351 -13.673 6.997 1.00 94.75 210 SER A CA 1
ATOM 1783 C C . SER A 1 210 ? 18.830 -15.006 6.422 1.00 94.75 210 SER A C 1
ATOM 1785 O O . SER A 1 210 ? 19.790 -15.047 5.660 1.00 94.75 210 SER A O 1
ATOM 1787 N N . ASP A 1 211 ? 18.112 -16.091 6.717 1.00 94.75 211 ASP A N 1
ATOM 1788 C CA . ASP A 1 211 ? 18.391 -17.418 6.148 1.00 94.75 211 ASP A CA 1
ATOM 1789 C C . ASP A 1 211 ? 17.828 -17.600 4.723 1.00 94.75 211 ASP A C 1
ATOM 1791 O O . ASP A 1 211 ? 17.966 -18.663 4.107 1.00 94.75 211 ASP A O 1
ATOM 1795 N N . LYS A 1 212 ? 17.187 -16.564 4.165 1.00 95.12 212 LYS A N 1
ATOM 1796 C CA . LYS A 1 212 ? 16.655 -16.585 2.802 1.00 95.12 212 LYS A CA 1
ATOM 1797 C C . LYS A 1 212 ? 17.776 -16.430 1.782 1.00 95.12 212 LYS A C 1
ATOM 1799 O O . LYS A 1 212 ? 18.662 -15.593 1.914 1.00 95.12 212 LYS A O 1
ATOM 1804 N N . ARG A 1 213 ? 17.669 -17.193 0.695 1.00 95.56 213 ARG A N 1
ATOM 1805 C CA . ARG A 1 213 ? 18.477 -17.017 -0.517 1.00 95.56 213 ARG A CA 1
ATOM 1806 C C . ARG A 1 213 ? 17.647 -16.316 -1.578 1.00 95.56 213 ARG A C 1
ATOM 1808 O O . ARG A 1 213 ? 16.487 -16.675 -1.775 1.00 95.56 213 ARG A O 1
ATOM 1815 N N . ALA A 1 214 ? 18.247 -15.347 -2.260 1.00 96.44 214 ALA A N 1
ATOM 1816 C CA . ALA A 1 214 ? 17.598 -14.624 -3.343 1.00 96.44 214 ALA A CA 1
ATOM 1817 C C . ALA A 1 214 ? 18.345 -14.875 -4.656 1.00 96.44 214 ALA A C 1
ATOM 1819 O O . ALA A 1 214 ? 19.556 -14.703 -4.729 1.00 96.44 214 ALA A O 1
ATOM 1820 N N . THR A 1 215 ? 17.641 -15.267 -5.715 1.00 97.56 215 THR A N 1
ATOM 1821 C CA . THR A 1 215 ? 18.252 -15.396 -7.046 1.00 97.56 215 THR A CA 1
ATOM 1822 C C . THR A 1 215 ? 18.262 -14.041 -7.749 1.00 97.56 215 THR A C 1
ATOM 1824 O O . THR A 1 215 ? 17.236 -13.366 -7.797 1.00 97.56 215 THR A O 1
ATOM 1827 N N . VAL A 1 216 ? 19.394 -13.632 -8.322 1.00 96.31 216 VAL A N 1
ATOM 1828 C CA . VAL A 1 216 ? 19.431 -12.456 -9.205 1.00 96.31 216 VAL A CA 1
ATOM 1829 C C . VAL A 1 216 ? 18.936 -12.863 -10.588 1.00 96.31 216 VAL A C 1
ATOM 1831 O O . VAL A 1 216 ? 19.490 -13.777 -11.195 1.00 96.31 216 VAL A O 1
ATOM 1834 N N . VAL A 1 217 ? 17.892 -12.195 -11.074 1.00 97.12 217 VAL A N 1
ATOM 1835 C CA . VAL A 1 217 ? 17.243 -12.490 -12.363 1.00 97.12 217 VAL A CA 1
ATOM 1836 C C . VAL A 1 217 ? 17.119 -11.232 -13.219 1.00 97.12 217 VAL A C 1
ATOM 1838 O O . VAL A 1 217 ? 17.195 -10.108 -12.721 1.00 97.12 217 VAL A O 1
ATOM 1841 N N . LEU A 1 218 ? 16.903 -11.417 -14.521 1.00 96.56 218 LEU A N 1
ATOM 1842 C CA . LEU A 1 218 ? 16.635 -10.317 -15.441 1.00 96.56 218 LEU A CA 1
ATOM 1843 C C . LEU A 1 218 ? 15.256 -9.695 -15.201 1.00 96.56 218 LEU A C 1
ATOM 1845 O O . LEU A 1 218 ? 14.274 -10.384 -14.903 1.00 96.56 218 LEU A O 1
ATOM 1849 N N . ASP A 1 219 ? 15.178 -8.388 -15.453 1.00 95.38 219 ASP A N 1
ATOM 1850 C CA . ASP A 1 219 ? 13.910 -7.671 -15.546 1.00 95.38 219 ASP A CA 1
ATOM 1851 C C . ASP A 1 219 ? 13.023 -8.277 -16.659 1.00 95.38 219 ASP A C 1
ATOM 1853 O O . ASP A 1 219 ? 13.552 -8.666 -17.711 1.00 95.38 219 ASP A O 1
ATOM 1857 N N . PRO A 1 220 ? 11.685 -8.347 -16.481 1.00 94.81 220 PRO A N 1
ATOM 1858 C CA . PRO A 1 220 ? 10.783 -8.931 -17.469 1.00 94.81 220 PRO A CA 1
ATOM 1859 C C . PRO A 1 220 ? 10.929 -8.407 -18.900 1.00 94.81 220 PRO A C 1
ATOM 1861 O O . PRO A 1 220 ? 10.664 -9.156 -19.843 1.00 94.81 220 PRO A O 1
ATOM 1864 N N . VA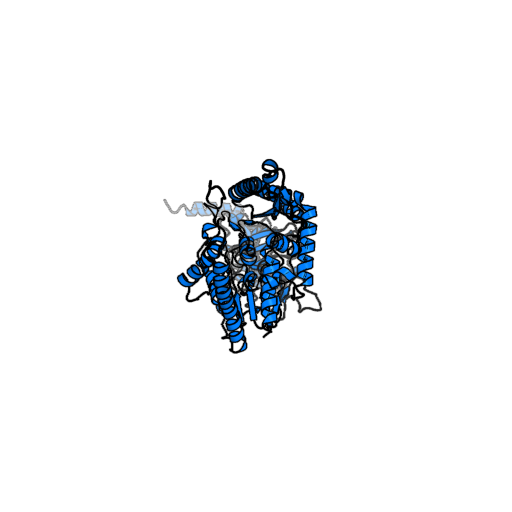L A 1 221 ? 11.381 -7.159 -19.095 1.00 95.62 221 VAL A N 1
ATOM 1865 C CA . VAL A 1 221 ? 11.552 -6.612 -20.453 1.00 95.62 221 VAL A CA 1
ATOM 1866 C C . VAL A 1 221 ? 12.607 -7.357 -21.280 1.00 95.62 221 VAL A C 1
ATOM 1868 O O . VAL A 1 221 ? 12.523 -7.390 -22.508 1.00 95.62 221 VAL A O 1
ATOM 1871 N N . LEU A 1 222 ? 13.574 -7.995 -20.614 1.00 97.50 222 LEU A N 1
ATOM 1872 C CA . LEU A 1 222 ? 14.661 -8.751 -21.242 1.00 97.50 222 LEU A CA 1
ATOM 1873 C C . LEU A 1 222 ? 14.335 -10.243 -21.422 1.00 97.50 222 LEU A C 1
ATOM 1875 O O . LEU A 1 222 ? 15.104 -10.967 -22.064 1.00 97.50 222 LEU A O 1
ATOM 1879 N N . LEU A 1 223 ? 13.196 -10.717 -20.900 1.00 97.38 223 LEU A N 1
ATOM 1880 C CA . LEU A 1 223 ? 12.786 -12.123 -21.014 1.00 97.38 223 LEU A CA 1
ATOM 1881 C C . LEU A 1 223 ? 12.317 -12.499 -22.417 1.00 97.38 223 LEU A C 1
ATOM 1883 O O . LEU A 1 223 ? 12.382 -13.665 -22.798 1.00 97.38 223 LEU A O 1
ATOM 1887 N N . HIS A 1 224 ? 11.933 -11.505 -23.212 1.00 97.62 224 HIS A N 1
ATOM 1888 C CA . HIS A 1 224 ? 11.622 -11.679 -24.624 1.00 97.62 224 HIS A CA 1
ATOM 1889 C C . HIS A 1 224 ? 12.794 -11.253 -25.506 1.00 97.62 224 HIS A C 1
ATOM 1891 O O . HIS A 1 224 ? 13.677 -10.493 -25.099 1.00 97.62 224 HIS A O 1
ATOM 1897 N N . LYS A 1 225 ? 12.815 -11.771 -26.734 1.00 96.88 225 LYS A N 1
ATOM 1898 C CA . LYS A 1 225 ? 13.760 -11.333 -27.765 1.00 96.88 225 LYS A CA 1
ATOM 1899 C C . LYS A 1 225 ? 13.282 -10.035 -28.423 1.00 96.88 225 LYS A C 1
ATOM 1901 O O . LYS A 1 225 ? 12.120 -9.653 -28.285 1.00 96.88 225 LYS A O 1
ATOM 1906 N N . LYS A 1 226 ? 14.168 -9.383 -29.174 1.00 96.62 226 LYS A N 1
ATOM 1907 C CA . LYS A 1 226 ? 13.886 -8.146 -29.916 1.00 96.62 226 LYS A CA 1
ATOM 1908 C C . LYS A 1 226 ? 12.624 -8.242 -30.783 1.00 96.62 226 LYS A C 1
ATOM 1910 O O . LYS A 1 226 ? 11.793 -7.339 -30.740 1.00 96.62 226 LYS A O 1
ATOM 1915 N N . GLU A 1 227 ? 12.416 -9.366 -31.467 1.00 97.62 227 GLU A N 1
ATOM 1916 C CA . GLU A 1 227 ? 11.305 -9.566 -32.411 1.00 97.62 227 GLU A CA 1
ATOM 1917 C C . GLU A 1 227 ? 9.928 -9.570 -31.727 1.00 97.62 227 GLU A C 1
ATOM 1919 O O . GLU A 1 227 ? 8.900 -9.365 -32.373 1.00 97.62 227 GLU A O 1
ATOM 1924 N N . PHE A 1 228 ? 9.871 -9.828 -30.416 1.00 98.00 228 PHE A N 1
ATOM 1925 C CA . PHE A 1 228 ? 8.635 -9.694 -29.644 1.00 98.00 228 PHE A CA 1
ATOM 1926 C C . PHE A 1 228 ? 8.194 -8.229 -29.574 1.00 98.00 228 PHE A C 1
ATOM 1928 O O . PHE A 1 228 ? 7.020 -7.923 -29.777 1.00 98.00 228 PHE A O 1
ATOM 1935 N N . TRP A 1 229 ? 9.145 -7.327 -29.343 1.00 98.12 229 TRP A N 1
ATOM 1936 C CA . TRP A 1 229 ? 8.893 -5.900 -29.177 1.00 98.12 229 TRP A CA 1
ATOM 1937 C C . TRP A 1 229 ? 8.724 -5.166 -30.504 1.00 98.12 229 TRP A C 1
ATOM 1939 O O . TRP A 1 229 ? 7.921 -4.239 -30.580 1.00 98.12 229 TRP A O 1
ATOM 1949 N N . GLU A 1 230 ? 9.399 -5.608 -31.567 1.00 97.44 230 GLU A N 1
ATOM 1950 C CA . GLU A 1 230 ? 9.225 -5.057 -32.922 1.00 97.44 230 GLU A CA 1
ATOM 1951 C C . GLU A 1 230 ? 7.773 -5.138 -33.416 1.00 97.44 230 GLU A C 1
ATOM 1953 O O . GLU A 1 230 ? 7.332 -4.283 -34.178 1.00 97.44 230 GLU A O 1
ATOM 1958 N N . LYS A 1 231 ? 6.998 -6.122 -32.941 1.00 96.94 231 LYS A N 1
ATOM 1959 C CA . LYS A 1 231 ? 5.570 -6.282 -33.273 1.00 96.94 231 LYS A CA 1
ATOM 1960 C C . LYS A 1 231 ? 4.669 -5.212 -32.655 1.00 96.94 231 LYS A C 1
ATOM 1962 O O . LYS A 1 231 ? 3.525 -5.068 -33.077 1.00 96.94 231 LYS A O 1
ATOM 1967 N N . VAL A 1 232 ? 5.155 -4.525 -31.624 1.00 96.50 232 VAL A N 1
ATOM 1968 C CA . VAL A 1 232 ? 4.398 -3.535 -30.845 1.00 96.50 232 VAL A CA 1
ATOM 1969 C C . VAL A 1 232 ? 4.953 -2.127 -31.046 1.00 96.50 232 VAL A C 1
ATOM 1971 O O . VAL A 1 232 ? 4.206 -1.157 -30.958 1.00 96.50 232 VAL A O 1
ATOM 1974 N N . ALA A 1 233 ? 6.246 -2.003 -31.342 1.00 97.94 233 ALA A N 1
ATOM 1975 C CA . ALA A 1 233 ? 6.901 -0.726 -31.571 1.00 97.94 233 ALA A CA 1
ATOM 1976 C C . ALA A 1 233 ? 6.291 0.031 -32.764 1.00 97.94 233 ALA A C 1
ATOM 1978 O O . ALA A 1 233 ? 6.107 -0.518 -33.851 1.00 97.94 233 ALA A O 1
ATOM 1979 N N . VAL A 1 234 ? 6.036 1.326 -32.580 1.00 98.06 234 VAL A N 1
ATOM 1980 C CA . VAL A 1 234 ? 5.557 2.219 -33.643 1.00 98.06 234 VAL A CA 1
ATOM 1981 C C . VAL A 1 234 ? 6.733 2.974 -34.243 1.00 98.06 234 VAL A C 1
ATOM 1983 O O . VAL A 1 234 ? 7.425 3.710 -33.548 1.00 98.06 234 VAL A O 1
ATOM 1986 N N . THR A 1 235 ? 6.952 2.831 -35.549 1.00 97.81 235 THR A N 1
ATOM 1987 C CA . THR A 1 235 ? 8.038 3.530 -36.244 1.00 97.81 235 THR A CA 1
ATOM 1988 C C . THR A 1 235 ? 7.890 5.057 -36.124 1.00 97.81 235 THR A C 1
ATOM 1990 O O . THR A 1 235 ? 6.851 5.596 -36.520 1.00 97.81 235 THR A O 1
ATOM 1993 N N . PRO A 1 236 ? 8.922 5.780 -35.646 1.00 96.62 236 PRO A N 1
ATOM 1994 C CA . PRO A 1 236 ? 8.882 7.232 -35.544 1.00 96.62 236 PRO A CA 1
ATOM 1995 C C . PRO A 1 236 ? 8.986 7.898 -36.920 1.00 96.62 236 PRO A C 1
ATOM 1997 O O . PRO A 1 236 ? 9.545 7.342 -37.880 1.00 96.62 236 PRO A O 1
ATOM 2000 N N . LYS A 1 237 ? 8.454 9.123 -37.008 1.00 95.44 237 LYS A N 1
ATOM 2001 C CA . LYS A 1 237 ? 8.551 9.962 -38.214 1.00 95.44 237 LYS A CA 1
ATOM 2002 C C . LYS A 1 237 ? 9.966 10.506 -38.394 1.00 95.44 237 LYS A C 1
ATOM 2004 O O . LYS A 1 237 ? 10.428 10.659 -39.521 1.00 95.44 237 LYS A O 1
ATOM 2009 N N . GLU A 1 238 ? 10.642 10.766 -37.283 1.00 93.50 238 GLU A N 1
ATOM 2010 C CA . GLU A 1 238 ? 12.003 11.277 -37.212 1.00 93.50 238 GLU A CA 1
ATOM 2011 C C . GLU A 1 238 ? 12.994 10.237 -37.748 1.00 93.50 238 GLU A C 1
ATOM 2013 O O . GLU A 1 238 ? 12.782 9.023 -37.654 1.00 93.50 238 GLU A O 1
ATOM 2018 N N . LYS A 1 239 ? 14.076 10.732 -38.350 1.00 93.69 239 LYS A N 1
ATOM 2019 C CA . LYS A 1 239 ? 15.184 9.955 -38.918 1.00 93.69 239 LYS A CA 1
ATOM 2020 C C . LYS A 1 239 ? 16.490 10.655 -38.555 1.00 93.69 239 LYS A C 1
ATOM 2022 O O . LYS A 1 239 ? 16.466 11.871 -38.382 1.00 93.69 239 LYS A O 1
ATOM 2027 N N . LYS A 1 240 ? 17.601 9.912 -38.505 1.00 94.94 240 LYS A N 1
ATOM 2028 C CA . LYS A 1 240 ? 18.938 10.444 -38.188 1.00 94.94 240 LYS A CA 1
ATOM 2029 C C . LYS A 1 240 ? 18.953 11.217 -36.869 1.00 94.94 240 LYS A C 1
ATOM 2031 O O . LYS A 1 240 ? 19.152 12.434 -36.841 1.00 94.94 240 LYS A O 1
ATOM 2036 N N . TYR A 1 241 ? 18.666 10.510 -35.784 1.00 97.38 241 TYR A N 1
ATOM 2037 C CA . TYR A 1 241 ? 18.524 11.122 -34.473 1.00 97.38 241 TYR A CA 1
ATOM 2038 C C . TYR A 1 241 ? 19.191 10.300 -33.376 1.00 97.38 241 TYR A C 1
ATOM 2040 O O . TYR A 1 241 ? 19.195 9.067 -33.399 1.00 97.38 241 TYR A O 1
ATOM 2048 N N . LEU A 1 242 ? 19.697 11.015 -32.374 1.00 96.31 242 LEU A N 1
ATOM 2049 C CA . LEU A 1 242 ? 19.953 10.433 -31.066 1.00 96.31 242 LEU A CA 1
ATOM 2050 C C . LEU A 1 242 ? 18.708 10.591 -30.198 1.00 96.31 242 LEU A C 1
ATOM 2052 O O . LEU A 1 242 ? 18.042 11.632 -30.215 1.00 96.31 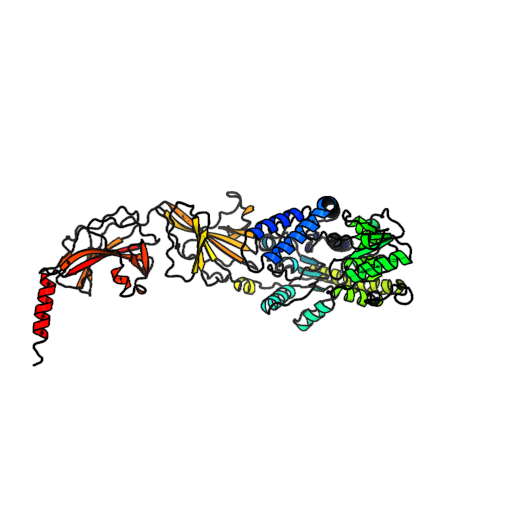242 LEU A O 1
ATOM 2056 N N . LEU A 1 243 ? 18.401 9.556 -29.428 1.00 97.12 243 LEU A N 1
ATOM 2057 C CA . LEU A 1 243 ? 17.376 9.636 -28.400 1.00 97.12 243 LEU A CA 1
ATOM 2058 C C . LEU A 1 243 ? 18.017 10.102 -27.095 1.00 97.12 243 LEU A C 1
ATOM 2060 O O . LEU A 1 243 ? 18.903 9.432 -26.566 1.00 97.12 243 LEU A O 1
ATOM 2064 N N . LEU A 1 244 ? 17.529 11.213 -26.554 1.00 93.69 244 LEU A N 1
ATOM 2065 C CA . LEU A 1 244 ? 17.841 11.672 -25.209 1.00 93.69 244 LEU A CA 1
ATOM 2066 C C . LEU A 1 244 ? 16.644 11.352 -24.309 1.00 93.69 244 LEU A C 1
ATOM 2068 O O . LEU A 1 244 ? 15.642 12.063 -24.314 1.00 93.69 244 LEU A O 1
ATOM 2072 N N . TYR A 1 245 ? 16.745 10.258 -23.557 1.00 91.88 245 TYR A N 1
ATOM 2073 C CA . TYR A 1 245 ? 15.710 9.824 -22.618 1.00 91.88 245 TYR A CA 1
ATOM 2074 C C . TYR A 1 245 ? 16.284 9.804 -21.210 1.00 91.88 245 TYR A C 1
ATOM 2076 O O . TYR A 1 245 ? 17.086 8.931 -20.886 1.00 91.88 245 TYR A O 1
ATOM 2084 N N . HIS A 1 246 ? 15.891 10.737 -20.351 1.00 83.12 246 HIS A N 1
ATOM 2085 C CA . HIS A 1 246 ? 16.491 10.857 -19.025 1.00 83.12 246 HIS A CA 1
ATOM 2086 C C . HIS A 1 246 ? 15.449 11.015 -17.919 1.00 83.12 246 HIS A C 1
ATOM 2088 O O . HIS A 1 246 ? 14.320 11.452 -18.123 1.00 83.12 246 HIS A O 1
ATOM 2094 N N . VAL A 1 247 ? 15.870 10.646 -16.716 1.00 76.94 247 VAL A N 1
ATOM 2095 C CA . VAL A 1 247 ? 15.248 11.028 -15.453 1.00 76.94 247 VAL A CA 1
ATOM 2096 C C . VAL A 1 247 ? 15.962 12.300 -14.992 1.00 76.94 247 VAL A C 1
ATOM 2098 O O . VAL A 1 247 ? 17.185 12.364 -15.066 1.00 76.94 247 VAL A O 1
ATOM 2101 N N . VAL A 1 248 ? 15.210 13.329 -14.587 1.00 66.00 248 VAL A N 1
ATOM 2102 C CA . VAL A 1 248 ? 15.703 14.713 -14.385 1.00 66.00 248 VAL A CA 1
ATOM 2103 C C . VAL A 1 248 ? 16.884 14.820 -13.403 1.00 66.00 248 VAL A C 1
ATOM 2105 O O . VAL A 1 248 ? 17.747 15.680 -13.573 1.00 66.00 248 VAL A O 1
ATOM 2108 N N . GLU A 1 249 ? 16.963 13.942 -12.404 1.00 65.75 249 GLU A N 1
ATOM 2109 C CA . GLU A 1 249 ? 18.056 13.924 -11.424 1.00 65.75 249 GLU A CA 1
ATOM 2110 C C . GLU A 1 249 ? 19.425 13.694 -12.093 1.00 65.75 249 GLU A C 1
ATOM 2112 O O . GLU A 1 249 ? 19.611 12.729 -12.831 1.00 65.75 249 GLU A O 1
ATOM 2117 N N . GLU A 1 250 ? 20.384 14.590 -11.828 1.00 66.62 250 GLU A N 1
ATOM 2118 C CA . GLU A 1 250 ? 21.777 14.525 -12.318 1.00 66.62 250 GLU A CA 1
ATOM 2119 C C . GLU A 1 250 ? 21.939 14.450 -13.854 1.00 66.62 250 GLU A C 1
ATOM 2121 O O . GLU A 1 250 ? 22.999 14.090 -14.367 1.00 66.62 250 GLU A O 1
ATOM 2126 N N . ALA A 1 251 ? 20.916 14.845 -14.621 1.00 76.06 251 ALA A N 1
ATOM 2127 C CA . ALA A 1 251 ? 20.923 14.714 -16.080 1.00 76.06 251 ALA A CA 1
ATOM 2128 C C . ALA A 1 251 ? 21.837 15.718 -16.815 1.00 76.06 251 ALA A C 1
ATOM 2130 O O . ALA A 1 251 ? 22.135 15.506 -17.990 1.00 76.06 251 ALA A O 1
ATOM 2131 N N . GLY A 1 252 ? 22.300 16.787 -16.152 1.00 79.06 252 GLY A N 1
ATOM 2132 C CA . GLY A 1 252 ? 23.021 17.908 -16.779 1.00 79.06 252 GLY A CA 1
ATOM 2133 C C . GLY A 1 252 ? 24.208 17.485 -17.650 1.00 79.06 252 GLY A C 1
ATOM 2134 O O . GLY A 1 252 ? 24.239 17.793 -18.841 1.00 79.06 252 GLY A O 1
ATOM 2135 N N . ASP A 1 253 ? 25.128 16.694 -17.090 1.00 79.69 253 ASP A N 1
ATOM 2136 C CA . ASP A 1 253 ? 26.318 16.212 -17.809 1.00 79.69 253 ASP A CA 1
ATOM 2137 C C . ASP A 1 253 ? 25.947 15.315 -19.009 1.00 79.69 253 ASP A C 1
ATOM 2139 O O . ASP A 1 253 ? 26.641 15.302 -20.026 1.00 79.69 253 ASP A O 1
ATOM 2143 N N . THR A 1 254 ? 24.841 14.569 -18.906 1.00 85.44 254 THR A N 1
ATOM 2144 C CA . THR A 1 254 ? 24.347 13.683 -19.976 1.00 85.44 254 THR A CA 1
ATOM 2145 C C . THR A 1 254 ? 23.797 14.499 -21.139 1.00 85.44 254 THR A C 1
ATOM 2147 O O . THR A 1 254 ? 24.092 14.205 -22.295 1.00 85.44 254 THR A O 1
ATOM 2150 N N . ILE A 1 255 ? 23.025 15.545 -20.832 1.00 86.31 255 ILE A N 1
ATOM 2151 C CA . ILE A 1 255 ? 22.434 16.455 -21.819 1.00 86.31 255 ILE A CA 1
ATOM 2152 C C . ILE A 1 255 ? 23.541 17.195 -22.573 1.00 86.31 255 ILE A C 1
ATOM 2154 O O . ILE A 1 255 ? 23.530 17.232 -23.802 1.00 86.31 255 ILE A O 1
ATOM 2158 N N . GLU A 1 256 ? 24.530 17.737 -21.858 1.00 85.44 256 GLU A N 1
ATOM 2159 C CA . GLU A 1 256 ? 25.645 18.459 -22.478 1.00 85.44 256 GLU A CA 1
ATOM 2160 C C . GLU A 1 256 ? 26.430 17.561 -23.450 1.00 85.44 256 GLU A C 1
ATOM 2162 O O . GLU A 1 256 ? 26.748 17.966 -24.573 1.00 85.44 256 GLU A O 1
ATOM 2167 N N . GLN A 1 257 ? 26.717 16.322 -23.046 1.00 87.62 257 GLN A N 1
ATOM 2168 C CA . GLN A 1 257 ? 27.425 15.360 -23.890 1.00 87.62 257 GLN A CA 1
ATOM 2169 C C . GLN A 1 257 ? 26.590 14.914 -25.092 1.00 87.62 257 GLN A C 1
ATOM 2171 O O . GLN A 1 257 ? 27.122 14.860 -26.202 1.00 87.62 257 GLN A O 1
ATOM 2176 N N . ALA A 1 258 ? 25.288 14.682 -24.906 1.00 90.69 258 ALA A N 1
ATOM 2177 C CA . ALA A 1 258 ? 24.362 14.382 -25.995 1.00 90.69 258 ALA A CA 1
ATOM 2178 C C . ALA A 1 258 ? 24.354 15.505 -27.045 1.00 90.69 258 ALA A C 1
ATOM 2180 O O . ALA A 1 258 ? 24.435 15.232 -28.239 1.00 90.69 258 ALA A O 1
ATOM 2181 N N . ILE A 1 259 ? 24.351 16.773 -26.618 1.00 89.50 259 ILE A N 1
ATOM 2182 C CA . ILE A 1 259 ? 24.394 17.941 -27.514 1.00 89.50 259 ILE A CA 1
ATOM 2183 C C . ILE A 1 259 ? 25.715 18.035 -28.273 1.00 89.50 259 ILE A C 1
ATOM 2185 O O . ILE A 1 259 ? 25.720 18.268 -29.485 1.00 89.50 259 ILE A O 1
ATOM 2189 N N . LYS A 1 260 ? 26.848 17.836 -27.591 1.00 88.25 260 LYS A N 1
ATOM 2190 C CA . LYS A 1 260 ? 28.166 17.812 -28.246 1.00 88.25 260 LYS A CA 1
ATOM 2191 C C . LYS A 1 260 ? 28.241 16.702 -29.295 1.00 88.25 260 LYS A C 1
ATOM 2193 O O . LYS A 1 260 ? 28.701 16.953 -30.409 1.00 88.25 260 LYS A O 1
ATOM 2198 N N . TYR A 1 261 ? 27.749 15.510 -28.959 1.00 90.81 261 TYR A N 1
ATOM 2199 C CA . TYR A 1 261 ? 27.691 14.371 -29.871 1.00 90.81 261 TYR A CA 1
ATOM 2200 C C . TYR A 1 261 ? 26.780 14.662 -31.072 1.00 90.81 261 TYR A C 1
ATOM 2202 O O . TYR A 1 261 ? 27.202 14.514 -32.217 1.00 90.81 261 TYR A O 1
ATOM 2210 N N . ALA A 1 262 ? 25.574 15.179 -30.824 1.00 92.31 262 ALA A N 1
ATOM 2211 C CA . ALA A 1 262 ? 24.610 15.555 -31.854 1.00 92.31 262 ALA A CA 1
ATOM 2212 C C . ALA A 1 262 ? 25.203 16.512 -32.893 1.00 92.31 262 ALA A C 1
ATOM 2214 O O . ALA A 1 262 ? 25.083 16.281 -34.093 1.00 92.31 262 ALA A O 1
ATOM 2215 N N . ARG A 1 263 ? 25.899 17.562 -32.434 1.00 90.56 263 ARG A N 1
ATOM 2216 C CA . ARG A 1 263 ? 26.573 18.533 -33.310 1.00 90.56 263 ARG A CA 1
ATOM 2217 C C . ARG A 1 263 ? 27.683 17.892 -34.133 1.00 90.56 263 ARG A C 1
ATOM 2219 O O . ARG A 1 263 ? 27.800 18.181 -35.318 1.00 90.56 263 ARG A O 1
ATOM 2226 N N . LYS A 1 264 ? 28.500 17.041 -33.505 1.00 89.50 264 LYS A N 1
ATOM 2227 C CA . LYS A 1 264 ? 29.640 16.385 -34.158 1.00 89.50 264 LYS A CA 1
ATOM 2228 C C . LYS A 1 264 ? 29.197 15.463 -35.296 1.00 89.50 264 LYS A C 1
ATOM 2230 O O . LYS A 1 264 ? 29.864 15.429 -36.325 1.00 89.50 264 LYS A O 1
ATOM 2235 N N . TYR A 1 265 ? 28.088 14.746 -35.115 1.00 90.56 265 TYR A N 1
ATOM 2236 C CA . TYR A 1 265 ? 27.597 13.743 -36.068 1.00 90.56 265 TYR A CA 1
ATOM 2237 C C . TYR A 1 265 ? 26.369 14.195 -36.882 1.00 90.56 265 TYR A C 1
ATOM 2239 O O . TYR A 1 265 ? 25.768 13.381 -37.576 1.00 90.56 265 TYR A O 1
ATOM 2247 N N . ASP A 1 266 ? 26.009 15.482 -36.820 1.00 92.19 266 ASP A N 1
ATOM 2248 C CA . ASP A 1 266 ? 24.840 16.081 -37.486 1.00 92.19 266 ASP A CA 1
ATOM 2249 C C . ASP A 1 266 ? 23.518 15.325 -37.237 1.00 92.19 266 ASP A C 1
ATOM 2251 O O . ASP A 1 266 ? 22.737 15.047 -38.150 1.00 92.19 266 ASP A O 1
ATOM 2255 N N . LEU A 1 267 ? 23.266 14.983 -35.974 1.00 94.25 267 LEU A N 1
ATOM 2256 C CA . LEU A 1 267 ? 22.058 14.282 -35.547 1.00 94.25 267 LEU A CA 1
ATOM 2257 C C . LEU A 1 267 ? 21.040 15.249 -34.935 1.00 94.25 267 LEU A C 1
ATOM 2259 O O . LEU A 1 267 ? 21.390 16.200 -34.232 1.00 94.25 267 LEU A O 1
ATOM 2263 N N . THR A 1 268 ? 19.756 14.970 -35.151 1.00 95.12 268 THR A N 1
ATOM 2264 C CA . THR A 1 268 ? 18.672 15.601 -34.388 1.00 95.12 268 THR A CA 1
ATOM 2265 C C . THR A 1 268 ? 18.600 14.986 -32.989 1.00 95.12 268 THR A C 1
ATOM 2267 O O . THR A 1 268 ? 18.723 13.773 -32.843 1.00 95.12 268 THR A O 1
ATOM 2270 N N . ILE A 1 269 ? 18.374 15.795 -31.952 1.00 94.56 269 ILE A N 1
ATOM 2271 C CA . ILE A 1 269 ? 18.023 15.268 -30.626 1.00 94.56 269 ILE A CA 1
ATOM 2272 C C . ILE A 1 269 ? 16.514 15.075 -30.580 1.00 94.56 269 ILE A C 1
ATOM 2274 O O . ILE A 1 269 ? 15.769 16.046 -30.708 1.00 94.56 269 ILE A O 1
ATOM 2278 N N . VAL A 1 270 ? 16.066 13.842 -30.359 1.00 94.88 270 VAL A N 1
ATOM 2279 C CA . VAL A 1 270 ? 14.700 13.587 -29.895 1.00 94.88 270 VAL A CA 1
ATOM 2280 C C . VAL A 1 270 ? 14.748 13.463 -28.381 1.00 94.88 270 VAL A C 1
ATOM 2282 O O . VAL A 1 270 ? 15.355 12.535 -27.852 1.00 94.88 270 VAL A O 1
ATOM 2285 N N . GLU A 1 271 ? 14.136 14.415 -27.690 1.00 91.56 271 GLU A N 1
ATOM 2286 C CA . GLU A 1 271 ? 14.028 14.422 -26.237 1.00 91.56 271 GLU A CA 1
ATOM 2287 C C . GLU A 1 271 ? 12.709 13.766 -25.818 1.00 91.56 271 GLU A C 1
ATOM 2289 O O . GLU A 1 271 ? 11.638 14.033 -26.379 1.00 91.56 271 GLU A O 1
ATOM 2294 N N . VAL A 1 272 ? 12.817 12.872 -24.836 1.00 89.50 272 VAL A N 1
ATOM 2295 C CA . VAL A 1 272 ? 11.678 12.262 -24.161 1.00 89.50 272 VAL A CA 1
ATOM 2296 C C . VAL A 1 272 ? 11.913 12.315 -22.655 1.00 89.50 272 VAL A C 1
ATOM 2298 O O . VAL A 1 272 ? 12.886 11.757 -22.150 1.00 89.50 272 VAL A O 1
ATOM 2301 N N . SER A 1 273 ? 10.954 12.863 -21.920 1.00 82.50 273 SER A N 1
ATOM 2302 C CA . SER A 1 273 ? 10.908 12.790 -20.456 1.00 82.50 273 SER A CA 1
ATOM 2303 C C . SER A 1 273 ? 9.474 12.931 -19.931 1.00 82.50 273 SER A C 1
ATOM 2305 O O . SER A 1 273 ? 8.497 13.021 -20.695 1.00 82.50 273 SER A O 1
ATOM 2307 N N . ASP A 1 274 ? 9.316 12.859 -18.608 1.00 76.94 274 ASP A N 1
ATOM 2308 C CA . ASP A 1 274 ? 8.035 13.054 -17.926 1.00 76.94 274 ASP A CA 1
ATOM 2309 C C . ASP A 1 274 ? 7.661 14.535 -17.762 1.0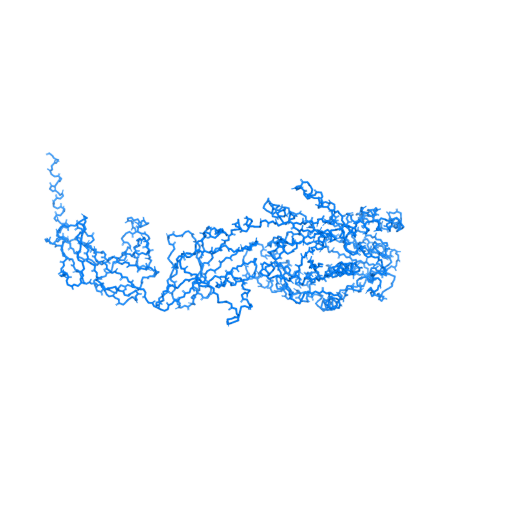0 76.94 274 ASP A C 1
ATOM 2311 O O . ASP A 1 274 ? 6.477 14.833 -17.575 1.00 76.94 274 ASP A O 1
ATOM 2315 N N . LYS A 1 275 ? 8.645 15.442 -17.839 1.00 73.06 275 LYS A N 1
ATOM 2316 C CA . LYS A 1 275 ? 8.510 16.890 -17.639 1.00 73.06 275 LYS A CA 1
ATOM 2317 C C . LYS A 1 275 ? 9.542 17.659 -18.457 1.00 73.06 275 LYS A C 1
ATOM 2319 O O . LYS A 1 275 ? 10.636 17.140 -18.646 1.00 73.06 275 LYS A O 1
ATOM 2324 N N . PRO A 1 276 ? 9.274 18.917 -18.833 1.00 69.31 276 PRO A N 1
ATOM 2325 C CA . PRO A 1 276 ? 10.252 19.707 -19.555 1.00 69.31 276 PRO A CA 1
ATOM 2326 C C . PRO A 1 276 ? 11.514 19.928 -18.725 1.00 69.31 276 PRO A C 1
ATOM 2328 O O . PRO A 1 276 ? 11.462 20.076 -17.501 1.00 69.31 276 PRO A O 1
ATOM 2331 N N . LEU A 1 277 ? 12.653 20.007 -19.410 1.00 68.06 277 LEU A N 1
ATOM 2332 C CA . LEU A 1 277 ? 13.874 20.529 -18.811 1.00 68.06 277 LEU A CA 1
ATOM 2333 C C . LEU A 1 277 ? 13.671 21.983 -18.384 1.00 68.06 277 LEU A C 1
ATOM 2335 O O . LEU A 1 277 ? 13.097 22.783 -19.128 1.00 68.06 277 LEU A O 1
ATOM 2339 N N . GLU A 1 278 ? 14.184 22.336 -17.205 1.00 61.75 278 GLU A N 1
ATOM 2340 C CA . GLU A 1 278 ? 14.118 23.708 -16.706 1.00 61.75 278 GLU A CA 1
ATOM 2341 C C . GLU A 1 278 ? 14.739 24.664 -17.744 1.00 61.75 278 GLU A C 1
ATOM 2343 O O . GLU A 1 278 ? 15.855 24.439 -18.217 1.00 61.75 278 GLU A O 1
ATOM 2348 N N . LYS A 1 279 ? 13.986 25.705 -18.134 1.00 51.81 279 LYS A N 1
ATOM 2349 C CA . LYS A 1 279 ? 14.368 26.726 -19.136 1.00 51.81 279 LYS A CA 1
ATOM 2350 C C . LYS A 1 279 ? 14.592 26.216 -20.568 1.00 51.81 279 LYS A C 1
ATOM 2352 O O . LYS A 1 279 ? 15.148 26.938 -21.384 1.00 51.81 279 LYS A O 1
ATOM 2357 N N . GLY A 1 280 ? 14.160 24.998 -20.909 1.00 56.09 280 GLY A N 1
ATOM 2358 C CA . GLY A 1 280 ? 14.355 24.471 -22.265 1.00 56.09 280 GLY A CA 1
ATOM 2359 C C . GLY A 1 280 ? 15.836 24.318 -22.629 1.00 56.09 280 GLY A C 1
ATOM 2360 O O . GLY A 1 280 ? 16.199 24.505 -23.787 1.00 56.09 280 GLY A O 1
ATOM 2361 N N . ALA A 1 281 ? 16.677 23.981 -21.641 1.00 59.44 281 ALA A N 1
ATOM 2362 C CA . ALA A 1 281 ? 18.143 23.976 -21.713 1.00 59.44 281 ALA A CA 1
ATOM 2363 C C . ALA A 1 281 ? 18.744 23.331 -22.981 1.00 59.44 281 ALA A C 1
ATOM 2365 O O . ALA A 1 281 ? 19.813 23.735 -23.428 1.00 59.44 281 ALA A O 1
ATOM 2366 N N . THR A 1 282 ? 18.072 22.353 -23.598 1.00 60.56 282 THR A N 1
ATOM 2367 C CA . THR A 1 282 ? 18.520 21.756 -24.867 1.00 60.56 282 THR A CA 1
ATOM 2368 C C . THR A 1 282 ? 18.386 22.708 -26.061 1.00 60.56 282 THR A C 1
ATOM 2370 O O . THR A 1 282 ? 19.295 22.734 -26.882 1.00 60.56 282 THR A O 1
ATOM 2373 N N . ILE A 1 283 ? 17.301 23.493 -26.164 1.00 59.97 283 ILE A N 1
ATOM 2374 C CA . ILE A 1 283 ? 17.085 24.477 -27.247 1.00 59.97 283 ILE A CA 1
ATOM 2375 C C . ILE A 1 283 ? 18.091 25.620 -27.146 1.00 59.97 283 ILE A C 1
ATOM 2377 O O . ILE A 1 283 ? 18.674 26.000 -28.156 1.00 59.97 283 ILE A O 1
ATOM 2381 N N . GLU A 1 284 ? 18.342 26.143 -25.940 1.00 61.47 284 GLU A N 1
ATOM 2382 C CA . GLU A 1 284 ? 19.344 27.208 -25.741 1.00 61.47 284 GLU A CA 1
ATOM 2383 C C . GLU A 1 284 ? 20.736 26.785 -26.239 1.00 61.47 284 GLU A C 1
ATOM 2385 O O . GLU A 1 284 ? 21.576 27.611 -26.596 1.00 61.47 284 GLU A O 1
ATOM 2390 N N . MET A 1 285 ? 20.971 25.475 -26.278 1.00 61.97 285 MET A N 1
ATOM 2391 C CA . MET A 1 285 ? 22.227 24.863 -26.656 1.00 61.97 285 MET A CA 1
ATOM 2392 C C . MET A 1 285 ? 22.188 24.185 -28.037 1.00 61.97 285 MET A C 1
ATOM 2394 O O . MET A 1 285 ? 23.239 23.741 -28.491 1.00 61.97 285 MET A O 1
ATOM 2398 N N . LEU A 1 286 ? 21.059 24.063 -28.744 1.00 70.81 286 LEU A N 1
ATOM 2399 C CA . LEU A 1 286 ? 21.014 23.404 -30.058 1.00 70.81 286 LEU A CA 1
ATOM 2400 C C . LEU A 1 286 ? 19.731 23.709 -30.850 1.00 70.81 286 LEU A C 1
ATOM 2402 O O . LEU A 1 286 ? 18.629 23.492 -30.363 1.00 70.81 286 LEU A O 1
ATOM 2406 N N . ASP A 1 287 ? 19.876 24.053 -32.134 1.00 73.12 287 ASP A N 1
ATOM 2407 C CA . ASP A 1 287 ? 18.737 24.376 -33.014 1.00 73.12 287 ASP A CA 1
ATOM 2408 C C . ASP A 1 287 ? 17.953 23.142 -33.527 1.00 73.12 287 ASP A C 1
ATOM 2410 O O . ASP A 1 287 ? 16.840 23.273 -34.033 1.00 73.12 287 ASP A O 1
ATOM 2414 N N . LYS A 1 288 ? 18.513 21.926 -33.423 1.00 86.31 288 LYS A N 1
ATOM 2415 C CA . LYS A 1 288 ? 17.922 20.665 -33.929 1.00 86.31 288 LYS A CA 1
ATOM 2416 C C . LYS A 1 288 ? 17.406 19.764 -32.798 1.00 86.31 288 LYS A C 1
ATOM 2418 O O . LYS A 1 288 ? 17.891 18.643 -32.628 1.00 86.31 288 LYS A O 1
ATOM 2423 N N . VAL A 1 289 ? 16.421 20.240 -32.036 1.00 89.88 289 VAL A N 1
ATOM 2424 C CA . VAL A 1 289 ? 15.796 19.485 -30.931 1.00 89.88 289 VAL A CA 1
ATOM 2425 C C . VAL A 1 289 ? 14.304 19.285 -31.185 1.00 89.88 289 VAL A C 1
ATOM 2427 O O . VAL A 1 289 ? 13.593 20.216 -31.556 1.00 89.88 289 VAL A O 1
ATOM 2430 N N . ILE A 1 290 ? 13.826 18.060 -30.971 1.00 91.06 290 ILE A N 1
ATOM 2431 C CA . ILE A 1 290 ? 12.422 17.669 -31.089 1.00 91.06 290 ILE A CA 1
ATOM 2432 C C . ILE A 1 290 ? 11.962 17.087 -29.754 1.00 91.06 290 ILE A C 1
ATOM 2434 O O . ILE A 1 290 ? 12.486 16.074 -29.304 1.00 91.06 290 ILE A O 1
ATOM 2438 N N . TYR A 1 291 ? 10.934 17.687 -29.162 1.00 89.50 291 TYR A N 1
ATOM 2439 C CA . TYR A 1 291 ? 10.337 17.222 -27.911 1.00 89.50 291 TYR A CA 1
ATOM 2440 C C . TYR A 1 291 ? 9.162 16.277 -28.166 1.00 89.50 291 TYR A C 1
ATOM 2442 O O . TYR A 1 291 ? 8.322 16.533 -29.038 1.00 89.50 291 TYR A O 1
ATOM 2450 N N . ARG A 1 292 ? 9.087 15.177 -27.412 1.00 92.06 292 ARG A N 1
ATOM 2451 C CA . ARG A 1 292 ? 8.029 14.159 -27.532 1.00 92.06 292 ARG A CA 1
ATOM 2452 C C . ARG A 1 292 ? 7.393 13.856 -26.174 1.00 92.06 292 ARG A C 1
ATOM 2454 O O . ARG A 1 292 ? 7.572 12.789 -25.584 1.00 92.06 292 ARG A O 1
ATOM 2461 N N . TYR A 1 293 ? 6.594 14.808 -25.693 1.00 90.19 293 TYR A N 1
ATOM 2462 C CA . TYR A 1 293 ? 5.860 14.695 -24.427 1.00 90.19 293 TYR A CA 1
ATOM 2463 C C . TYR A 1 293 ? 4.498 13.985 -24.546 1.00 90.19 293 TYR A C 1
ATOM 2465 O O . TYR A 1 293 ? 3.923 13.581 -23.540 1.00 90.19 293 TYR A O 1
ATOM 2473 N N . ASP A 1 294 ? 4.000 13.775 -25.763 1.00 93.19 294 ASP A N 1
ATOM 2474 C CA . ASP A 1 294 ? 2.660 13.260 -26.082 1.00 93.19 294 ASP A CA 1
ATOM 2475 C C . ASP A 1 294 ? 2.652 11.789 -26.542 1.00 93.19 294 ASP A C 1
ATOM 2477 O O . ASP A 1 294 ? 1.644 11.262 -27.019 1.00 93.19 294 ASP A O 1
ATOM 2481 N N . ILE A 1 295 ? 3.790 11.103 -26.448 1.00 95.19 295 ILE A N 1
ATOM 2482 C CA . ILE A 1 295 ? 3.951 9.722 -26.920 1.00 95.19 295 ILE A CA 1
ATOM 2483 C C . ILE A 1 295 ? 3.482 8.699 -25.881 1.00 95.19 295 ILE A C 1
ATOM 2485 O O . ILE A 1 295 ? 3.562 8.958 -24.681 1.00 95.19 295 ILE A O 1
ATOM 2489 N N . GLY A 1 296 ? 3.019 7.536 -26.345 1.00 96.00 296 GLY A N 1
ATOM 2490 C CA . GLY A 1 296 ? 2.710 6.359 -25.540 1.00 96.00 296 GLY A CA 1
ATOM 2491 C C . GLY A 1 296 ? 3.840 5.328 -25.543 1.00 96.00 296 GLY A C 1
ATOM 2492 O O . GLY A 1 296 ? 4.954 5.579 -26.001 1.00 96.00 296 GLY A O 1
ATOM 2493 N N . VAL A 1 297 ? 3.547 4.144 -25.004 1.00 96.06 297 VAL A N 1
ATOM 2494 C CA . VAL A 1 297 ? 4.540 3.078 -24.770 1.00 96.06 297 VAL A CA 1
ATOM 2495 C C . VAL A 1 297 ? 5.009 2.425 -26.071 1.00 96.06 297 VAL A C 1
ATOM 2497 O O . VAL A 1 297 ? 6.185 2.096 -26.207 1.00 96.06 297 VAL A O 1
ATOM 2500 N N . GLU A 1 298 ? 4.110 2.292 -27.048 1.00 98.12 298 GLU A N 1
ATOM 2501 C CA . GLU A 1 298 ? 4.403 1.731 -28.368 1.00 98.12 298 GLU A CA 1
ATOM 2502 C C . GLU A 1 298 ? 5.324 2.660 -29.175 1.00 98.12 298 GLU A C 1
ATOM 2504 O O . GLU A 1 298 ? 6.287 2.205 -29.797 1.00 98.12 298 GLU A O 1
ATOM 2509 N N . GLU A 1 299 ? 5.083 3.974 -29.133 1.00 98.06 299 GLU A N 1
ATOM 2510 C CA . GLU A 1 299 ? 5.965 4.954 -29.775 1.00 98.06 299 GLU A CA 1
ATOM 2511 C C . GLU A 1 299 ? 7.303 5.076 -29.048 1.00 98.06 299 GLU A C 1
ATOM 2513 O O . GLU A 1 299 ? 8.335 5.181 -29.705 1.00 98.06 299 GLU A O 1
ATOM 2518 N N . TRP A 1 300 ? 7.319 5.015 -27.713 1.00 97.50 300 TRP A N 1
ATOM 2519 C CA . TRP A 1 300 ? 8.562 5.031 -26.937 1.00 97.50 300 TRP A CA 1
ATOM 2520 C C . TRP A 1 300 ? 9.494 3.869 -27.312 1.00 97.50 300 TRP A C 1
ATOM 2522 O O . TRP A 1 300 ? 10.680 4.095 -27.556 1.00 97.50 300 TRP A O 1
ATOM 2532 N N . LEU A 1 301 ? 8.958 2.650 -27.463 1.00 98.38 301 LEU A N 1
ATOM 2533 C CA . LEU A 1 301 ? 9.714 1.507 -27.992 1.00 98.38 301 LEU A CA 1
ATOM 2534 C C . LEU A 1 301 ? 10.293 1.800 -29.379 1.00 98.38 301 LEU A C 1
ATOM 2536 O O . LEU A 1 301 ? 11.463 1.518 -29.637 1.00 98.38 301 LEU A O 1
ATOM 2540 N N . GLY A 1 302 ? 9.486 2.392 -30.260 1.00 98.19 302 GLY A N 1
ATOM 2541 C CA . GLY A 1 302 ? 9.919 2.806 -31.588 1.00 98.19 302 GLY A CA 1
ATOM 2542 C C . GLY A 1 302 ? 11.048 3.830 -31.558 1.00 98.19 302 GLY A C 1
ATOM 2543 O O . GLY A 1 302 ? 12.040 3.675 -32.267 1.00 98.19 302 GLY A O 1
ATOM 2544 N N . TYR A 1 303 ? 10.951 4.842 -30.700 1.00 98.25 303 TYR A N 1
ATOM 2545 C CA . TYR A 1 303 ? 11.991 5.857 -30.578 1.00 98.25 303 TYR A CA 1
ATOM 2546 C C . TYR A 1 303 ? 13.342 5.273 -30.160 1.00 98.25 303 TYR A C 1
ATOM 2548 O O . TYR A 1 303 ? 14.359 5.745 -30.658 1.00 98.25 303 TYR A O 1
ATOM 2556 N N . ILE A 1 304 ? 13.376 4.229 -29.328 1.00 98.19 304 ILE A N 1
ATOM 2557 C CA . ILE A 1 304 ? 14.626 3.526 -28.991 1.00 98.19 304 ILE A CA 1
ATOM 2558 C C . ILE A 1 304 ? 15.072 2.640 -30.164 1.00 98.19 304 ILE A C 1
ATOM 2560 O O . ILE A 1 304 ? 16.225 2.689 -30.588 1.00 98.19 304 ILE A O 1
ATOM 2564 N N . LEU A 1 305 ? 14.155 1.843 -30.721 1.00 98.19 305 LEU A N 1
ATOM 2565 C CA . LEU A 1 305 ? 14.445 0.868 -31.777 1.00 98.19 305 LEU A CA 1
ATOM 2566 C C . LEU A 1 305 ? 14.994 1.503 -33.063 1.00 98.19 305 LEU A C 1
ATOM 2568 O O . LEU A 1 305 ? 15.796 0.876 -33.754 1.00 98.19 305 LEU A O 1
ATOM 2572 N N . TYR A 1 306 ? 14.585 2.726 -33.397 1.00 98.12 306 TYR A N 1
ATOM 2573 C CA . TYR A 1 306 ? 14.999 3.415 -34.624 1.00 98.12 306 TYR A CA 1
ATOM 2574 C C . TYR A 1 306 ? 16.030 4.529 -34.399 1.00 98.12 306 TYR A C 1
ATOM 2576 O O . TYR A 1 306 ? 16.429 5.163 -35.373 1.00 98.12 306 TYR A O 1
ATOM 2584 N N . ALA A 1 307 ? 16.481 4.747 -33.160 1.00 98.06 307 ALA A N 1
ATOM 2585 C CA . ALA A 1 307 ? 17.553 5.698 -32.882 1.00 98.06 307 ALA A CA 1
ATOM 2586 C C . ALA A 1 307 ? 18.887 5.216 -33.471 1.00 98.06 307 ALA A C 1
ATOM 2588 O O . ALA A 1 307 ? 19.155 4.005 -33.513 1.00 98.06 307 ALA A O 1
ATOM 2589 N N . ASP A 1 308 ? 19.722 6.175 -33.874 1.00 96.69 308 ASP A N 1
ATOM 2590 C CA . ASP A 1 308 ? 21.116 5.941 -34.261 1.00 96.69 308 ASP A CA 1
ATOM 2591 C C . ASP A 1 308 ? 21.985 5.683 -33.018 1.00 96.69 308 ASP A C 1
ATOM 2593 O O . ASP A 1 308 ? 22.831 4.792 -33.020 1.00 96.69 308 ASP A O 1
ATOM 2597 N N . CYS A 1 309 ? 21.723 6.404 -31.923 1.00 96.44 309 CYS A N 1
ATOM 2598 C CA . CYS A 1 309 ? 22.283 6.134 -30.597 1.00 96.44 309 CYS A CA 1
ATOM 2599 C C . CYS A 1 309 ? 21.359 6.647 -29.478 1.00 96.44 309 CYS A C 1
ATOM 2601 O O . CYS A 1 309 ? 20.435 7.432 -29.716 1.00 96.44 309 CYS A O 1
ATOM 2603 N N . VAL A 1 310 ? 21.594 6.192 -28.246 1.00 97.06 310 VAL A N 1
ATOM 2604 C CA . VAL A 1 310 ? 20.767 6.512 -27.076 1.00 97.06 310 VAL A CA 1
ATOM 2605 C C . VAL A 1 310 ? 21.625 7.082 -25.952 1.00 97.06 310 VAL A C 1
ATOM 2607 O O . VAL A 1 310 ? 22.581 6.454 -25.502 1.00 97.06 310 VAL A O 1
ATOM 2610 N N . PHE A 1 311 ? 21.229 8.251 -25.455 1.00 94.81 311 PHE A N 1
ATOM 2611 C CA . PHE A 1 311 ? 21.752 8.871 -24.243 1.00 94.81 311 PHE A CA 1
ATOM 2612 C C . PHE A 1 311 ? 20.693 8.773 -23.148 1.00 94.81 311 PHE A C 1
ATOM 2614 O O . PHE A 1 311 ? 19.579 9.285 -23.293 1.00 94.81 311 PHE A O 1
ATOM 2621 N N . THR A 1 312 ? 21.014 8.090 -22.049 1.00 93.38 312 THR A N 1
ATOM 2622 C CA . THR A 1 312 ? 20.039 7.852 -20.981 1.00 93.38 312 THR A CA 1
ATOM 2623 C C . THR A 1 312 ? 20.685 7.610 -19.623 1.00 93.38 312 THR A C 1
ATOM 2625 O O . THR A 1 312 ? 21.786 7.091 -19.530 1.00 93.38 312 THR A O 1
ATOM 2628 N N . ASN A 1 313 ? 19.980 7.939 -18.545 1.00 89.75 313 ASN A N 1
ATOM 2629 C CA . ASN A 1 313 ? 20.259 7.453 -17.186 1.00 89.75 313 ASN A CA 1
ATOM 2630 C C . ASN A 1 313 ? 19.099 6.570 -16.662 1.00 89.75 313 ASN A C 1
ATOM 2632 O O . ASN A 1 313 ? 18.988 6.268 -15.471 1.00 89.75 313 ASN A O 1
ATOM 2636 N N . SER A 1 314 ? 18.183 6.155 -17.544 1.00 91.31 314 SER A N 1
ATOM 2637 C CA . SER A 1 314 ? 17.053 5.295 -17.200 1.00 91.31 314 SER A CA 1
ATOM 2638 C C . SER A 1 314 ? 17.437 3.824 -17.301 1.00 91.31 314 SER A C 1
ATOM 2640 O O . SER A 1 314 ? 17.909 3.370 -18.342 1.00 91.31 314 SER A O 1
ATOM 2642 N N . PHE A 1 315 ? 17.150 3.050 -16.251 1.00 92.25 315 PHE A N 1
ATOM 2643 C CA . PHE A 1 315 ? 17.361 1.600 -16.239 1.00 92.25 315 PHE A CA 1
ATOM 2644 C C . PHE A 1 315 ? 16.674 0.899 -17.419 1.00 92.25 315 PHE A C 1
ATOM 2646 O O . PHE A 1 315 ? 17.313 0.151 -18.155 1.00 92.25 315 PHE A O 1
ATOM 2653 N N . HIS A 1 316 ? 15.389 1.180 -17.653 1.00 93.94 316 HIS A N 1
ATOM 2654 C CA . HIS A 1 316 ? 14.661 0.552 -18.756 1.00 93.94 316 HIS A CA 1
ATOM 2655 C C . HIS A 1 316 ? 15.079 1.116 -20.119 1.00 93.94 316 HIS A C 1
ATOM 2657 O O . HIS A 1 316 ? 15.083 0.373 -21.095 1.00 93.94 316 HIS A O 1
ATOM 2663 N N . GLY A 1 317 ? 15.504 2.385 -20.182 1.00 95.25 317 GLY A N 1
ATOM 2664 C CA . GLY A 1 317 ? 16.150 2.937 -21.376 1.00 95.25 317 GLY A CA 1
ATOM 2665 C C . GLY A 1 317 ? 17.398 2.134 -21.756 1.00 95.25 317 GLY A C 1
ATOM 2666 O O . GLY A 1 317 ? 17.550 1.740 -22.911 1.00 95.25 317 GLY A O 1
ATOM 2667 N N . CYS A 1 318 ? 18.236 1.797 -20.770 1.00 96.38 318 CYS A N 1
ATOM 2668 C CA . CYS A 1 318 ? 19.402 0.937 -20.968 1.00 96.38 318 CYS A CA 1
ATOM 2669 C C . CYS A 1 318 ? 18.998 -0.491 -21.367 1.00 96.38 318 CYS A C 1
ATOM 2671 O O . CYS A 1 318 ? 19.550 -1.024 -22.324 1.00 96.38 318 CYS A O 1
ATOM 2673 N N . CYS A 1 319 ? 18.010 -1.097 -20.695 1.00 97.19 319 CYS A N 1
ATOM 2674 C CA . CYS A 1 319 ? 17.543 -2.453 -21.015 1.00 97.19 319 CYS A CA 1
ATOM 2675 C C . CYS A 1 319 ? 17.078 -2.572 -22.472 1.00 97.19 319 CYS A C 1
ATOM 2677 O O . CYS A 1 319 ? 17.514 -3.472 -23.186 1.00 97.19 319 CYS A O 1
ATOM 2679 N N . PHE A 1 320 ? 16.226 -1.652 -22.932 1.00 98.12 320 PHE A N 1
ATOM 2680 C CA . PHE A 1 320 ? 15.748 -1.666 -24.314 1.00 98.12 320 PHE A CA 1
ATOM 2681 C C . PHE A 1 320 ? 16.840 -1.295 -25.319 1.00 98.12 320 PHE A C 1
ATOM 2683 O O . PHE A 1 320 ? 16.854 -1.854 -26.409 1.00 98.12 320 PHE A O 1
ATOM 2690 N N . SER A 1 321 ? 17.792 -0.429 -24.960 1.00 98.12 321 SER A N 1
ATOM 2691 C CA . SER A 1 321 ? 18.950 -0.137 -25.820 1.00 98.12 321 SER A CA 1
ATOM 2692 C C . SER A 1 321 ? 19.849 -1.361 -25.997 1.00 98.12 321 SER A C 1
ATOM 2694 O O . SER A 1 321 ? 20.264 -1.661 -27.112 1.00 98.12 321 SER A O 1
ATOM 2696 N N . VAL A 1 322 ? 20.095 -2.119 -24.922 1.00 98.06 322 VAL A N 1
ATOM 2697 C CA . VAL A 1 322 ? 20.799 -3.409 -24.984 1.00 98.06 322 VAL A CA 1
ATOM 2698 C C . VAL A 1 322 ? 20.024 -4.401 -25.851 1.00 98.06 322 VAL A C 1
ATOM 2700 O O . VAL A 1 322 ? 20.604 -5.015 -26.738 1.00 98.06 322 VAL A O 1
ATOM 2703 N N . LEU A 1 323 ? 18.710 -4.520 -25.643 1.00 98.12 323 LEU A N 1
ATOM 2704 C CA . LEU A 1 323 ? 17.860 -5.458 -26.379 1.00 98.12 323 LEU A CA 1
ATOM 2705 C C . LEU A 1 323 ? 17.732 -5.131 -27.876 1.00 98.12 323 LEU A C 1
ATOM 2707 O O . LEU A 1 323 ? 17.586 -6.037 -28.693 1.00 98.12 323 LEU A O 1
ATOM 2711 N N . PHE A 1 324 ? 17.751 -3.847 -28.233 1.00 98.44 324 PHE A N 1
ATOM 2712 C CA . PHE A 1 324 ? 17.653 -3.362 -29.613 1.00 98.44 324 PHE A CA 1
ATOM 2713 C C . PHE A 1 324 ? 18.998 -3.128 -30.289 1.00 98.44 324 PHE A C 1
ATOM 2715 O O . PHE A 1 324 ? 19.007 -2.697 -31.445 1.00 98.44 324 PHE A O 1
ATOM 2722 N N . GLU A 1 325 ? 20.089 -3.456 -29.600 1.00 97.75 325 GLU A N 1
ATOM 2723 C CA . GLU A 1 325 ? 21.456 -3.363 -30.105 1.00 97.75 325 GLU A CA 1
ATOM 2724 C C . GLU A 1 325 ? 21.837 -1.926 -30.498 1.00 97.75 325 GLU A C 1
ATOM 2726 O O . GLU A 1 325 ? 22.275 -1.652 -31.615 1.00 97.75 325 GLU A O 1
ATOM 2731 N N . LYS A 1 326 ? 21.590 -0.975 -29.589 1.00 97.19 326 LYS A N 1
ATOM 2732 C CA . LYS A 1 326 ? 21.826 0.459 -29.798 1.00 97.19 326 LYS A CA 1
ATOM 2733 C C . LYS A 1 326 ? 23.104 0.940 -29.150 1.00 97.19 326 LYS A C 1
ATOM 2735 O O . LYS A 1 326 ? 23.298 0.726 -27.960 1.00 97.19 326 LYS A O 1
ATOM 2740 N N . GLU A 1 327 ? 23.891 1.720 -29.889 1.00 95.56 327 GLU A N 1
ATOM 2741 C CA . GLU A 1 327 ? 24.986 2.480 -29.289 1.00 95.56 327 GLU A CA 1
ATOM 2742 C C . GLU A 1 327 ? 24.453 3.311 -28.115 1.00 95.56 327 GLU A C 1
ATOM 2744 O O . GLU A 1 327 ? 23.548 4.137 -28.268 1.00 95.56 327 GLU A O 1
ATOM 2749 N N . LEU A 1 328 ? 24.973 3.010 -26.926 1.00 95.94 328 LEU A N 1
ATOM 2750 C CA . LEU A 1 328 ? 24.411 3.410 -25.643 1.00 95.94 328 LEU A CA 1
ATOM 2751 C C . LEU A 1 328 ? 25.435 4.224 -24.857 1.00 95.94 328 LEU A C 1
ATOM 2753 O O . LEU A 1 328 ? 26.558 3.774 -24.630 1.00 95.94 328 LEU A O 1
ATOM 2757 N N . PHE A 1 329 ? 24.996 5.379 -24.370 1.00 94.56 329 PHE A N 1
ATOM 2758 C CA . PHE A 1 329 ? 25.765 6.274 -23.518 1.00 94.56 329 PHE A CA 1
ATOM 2759 C C . PHE A 1 329 ? 24.987 6.548 -22.238 1.00 94.56 329 PHE A C 1
ATOM 2761 O O . PHE A 1 329 ? 23.850 7.031 -22.270 1.00 94.56 329 PHE A O 1
ATOM 2768 N N . VAL A 1 330 ? 25.594 6.203 -21.104 1.00 92.75 330 VAL A N 1
ATOM 2769 C CA . VAL A 1 330 ? 24.883 6.134 -19.830 1.00 92.75 330 VAL A CA 1
ATOM 2770 C C . VAL A 1 330 ? 25.288 7.266 -18.902 1.00 92.75 330 VAL A C 1
ATOM 2772 O O . VAL A 1 330 ? 26.437 7.357 -18.478 1.00 92.75 330 VAL A O 1
ATOM 2775 N N . GLY A 1 331 ? 24.322 8.115 -18.571 1.00 89.25 331 GLY A N 1
ATOM 2776 C CA . GLY A 1 331 ? 24.477 9.201 -17.611 1.00 89.25 331 GLY A CA 1
ATOM 2777 C C . GLY A 1 331 ? 24.630 8.732 -16.166 1.00 89.25 331 GLY A C 1
ATOM 2778 O O . GLY A 1 331 ? 24.296 7.598 -15.822 1.00 89.25 331 GLY A O 1
ATOM 2779 N N . ASN A 1 332 ? 25.084 9.634 -15.295 1.00 82.00 332 ASN A N 1
ATOM 2780 C CA . ASN A 1 332 ? 25.145 9.358 -13.861 1.00 82.00 332 ASN A CA 1
ATOM 2781 C C . ASN A 1 332 ? 23.747 9.219 -13.247 1.00 82.00 332 ASN A C 1
ATOM 2783 O O . ASN A 1 332 ? 22.774 9.841 -13.684 1.00 82.00 332 ASN A O 1
ATOM 2787 N N . ARG A 1 333 ? 23.673 8.364 -12.226 1.00 77.38 333 ARG A N 1
ATOM 2788 C CA . ARG A 1 333 ? 22.492 8.150 -11.399 1.00 77.38 333 ARG A CA 1
ATOM 2789 C C . ARG A 1 333 ? 22.926 7.710 -10.008 1.00 77.38 333 ARG A C 1
ATOM 2791 O O . ARG A 1 333 ? 23.868 6.940 -9.858 1.00 77.38 333 ARG A O 1
ATOM 2798 N N . LEU A 1 334 ? 22.167 8.133 -9.006 1.00 70.19 334 LEU A N 1
ATOM 2799 C CA . LEU A 1 334 ? 22.393 7.810 -7.596 1.00 70.19 334 LEU A CA 1
ATOM 2800 C C . LEU A 1 334 ? 22.034 6.362 -7.200 1.00 70.19 334 LEU A C 1
ATOM 2802 O O . LEU A 1 334 ? 22.252 5.972 -6.055 1.00 70.19 334 LEU A O 1
ATOM 2806 N N . GLU A 1 335 ? 21.436 5.585 -8.105 1.00 72.81 335 GLU A N 1
ATOM 2807 C CA . GLU A 1 335 ? 20.984 4.208 -7.879 1.00 72.81 335 GLU A CA 1
ATOM 2808 C C . GLU A 1 335 ? 21.875 3.214 -8.632 1.00 72.81 335 GLU A C 1
ATOM 2810 O O . GLU A 1 335 ? 22.277 3.464 -9.766 1.00 72.81 335 GLU A O 1
ATOM 2815 N N . ASP A 1 336 ? 22.092 2.039 -8.049 1.00 80.50 336 ASP A N 1
ATOM 2816 C CA . ASP A 1 336 ? 23.011 1.009 -8.545 1.00 80.50 336 ASP A CA 1
ATOM 2817 C C . ASP A 1 336 ? 22.429 0.120 -9.657 1.00 80.50 336 ASP A C 1
ATOM 2819 O O . ASP A 1 336 ? 23.136 -0.695 -10.238 1.00 80.50 336 ASP A O 1
ATOM 2823 N N . LYS A 1 337 ? 21.141 0.235 -9.989 1.00 84.38 337 LYS A N 1
ATOM 2824 C CA . LYS A 1 337 ? 20.474 -0.668 -10.952 1.00 84.38 337 LYS A CA 1
ATOM 2825 C C . LYS A 1 337 ? 21.077 -0.620 -12.346 1.00 84.38 337 LYS A C 1
ATOM 2827 O O . LYS A 1 337 ? 21.175 -1.638 -13.025 1.00 84.38 337 LYS A O 1
ATOM 2832 N N . VAL A 1 338 ? 21.415 0.588 -12.786 1.00 89.19 338 VAL A N 1
ATOM 2833 C CA . VAL A 1 338 ? 22.022 0.812 -14.097 1.00 89.19 338 VAL A CA 1
ATOM 2834 C C . VAL A 1 338 ? 23.425 0.211 -14.111 1.00 89.19 338 VAL A C 1
ATOM 2836 O O . VAL A 1 338 ? 23.759 -0.506 -15.046 1.00 89.19 338 VAL A O 1
ATOM 2839 N N . ASP A 1 339 ? 24.193 0.407 -13.039 1.00 89.69 339 ASP A N 1
ATOM 2840 C CA . ASP A 1 339 ? 25.525 -0.181 -12.894 1.00 89.69 339 ASP A CA 1
ATOM 2841 C C . ASP A 1 339 ? 25.454 -1.717 -12.879 1.00 89.69 339 ASP A C 1
ATOM 2843 O O . ASP A 1 339 ? 26.142 -2.357 -13.666 1.00 89.69 339 ASP A O 1
ATOM 2847 N N . ASN A 1 340 ? 24.531 -2.316 -12.114 1.00 90.19 340 ASN A N 1
ATOM 2848 C CA . ASN A 1 340 ? 24.300 -3.768 -12.119 1.00 90.19 340 ASN A CA 1
ATOM 2849 C C . ASN A 1 340 ? 24.004 -4.307 -13.537 1.00 90.19 340 ASN A C 1
ATOM 2851 O O . ASN A 1 340 ? 24.490 -5.376 -13.913 1.00 90.19 340 ASN A O 1
ATOM 2855 N N . LEU A 1 341 ? 23.212 -3.583 -14.339 1.00 93.88 341 LEU A N 1
ATOM 2856 C CA . LEU A 1 341 ? 22.907 -3.964 -15.724 1.00 93.88 341 LEU A CA 1
ATOM 2857 C C . LEU A 1 341 ? 24.162 -3.922 -16.606 1.00 93.88 341 LEU A C 1
ATOM 2859 O O . LEU A 1 341 ? 24.435 -4.865 -17.350 1.00 93.88 341 LEU A O 1
ATOM 2863 N N . LEU A 1 342 ? 24.920 -2.828 -16.528 1.00 94.94 342 LEU A N 1
ATOM 2864 C CA . LEU A 1 342 ? 26.131 -2.642 -17.321 1.00 94.94 342 LEU A CA 1
ATOM 2865 C C . LEU A 1 342 ? 27.226 -3.648 -16.937 1.00 94.94 342 LEU A C 1
ATOM 2867 O O . LEU A 1 342 ? 27.898 -4.174 -17.824 1.00 94.94 342 LEU A O 1
ATOM 2871 N N . GLU A 1 343 ? 27.373 -3.960 -15.647 1.00 94.69 343 GLU A N 1
ATOM 2872 C CA . GLU A 1 343 ? 28.253 -5.021 -15.144 1.00 94.69 343 GLU A CA 1
ATOM 2873 C C . GLU A 1 343 ? 27.826 -6.392 -15.665 1.00 94.69 343 GLU A C 1
ATOM 2875 O O . GLU A 1 343 ? 28.661 -7.133 -16.177 1.00 94.69 343 GLU A O 1
ATOM 2880 N N . THR A 1 344 ? 26.526 -6.706 -15.613 1.00 94.94 344 THR A N 1
ATOM 2881 C CA . THR A 1 344 ? 25.987 -7.985 -16.106 1.00 94.94 344 THR A CA 1
ATOM 2882 C C . THR A 1 344 ? 26.394 -8.238 -17.554 1.00 94.94 344 THR A C 1
ATOM 2884 O O . THR A 1 344 ? 26.802 -9.347 -17.886 1.00 94.94 344 THR A O 1
ATOM 2887 N N . PHE A 1 345 ? 26.329 -7.213 -18.409 1.00 96.75 345 PHE A N 1
ATOM 2888 C CA . PHE A 1 345 ? 26.659 -7.321 -19.833 1.00 96.75 345 PHE A CA 1
ATOM 2889 C C . PHE A 1 345 ? 28.108 -6.951 -20.183 1.00 96.75 345 PHE A C 1
ATOM 2891 O O . PHE A 1 345 ? 28.448 -6.925 -21.364 1.00 96.75 345 PHE A O 1
ATOM 2898 N N . ASN A 1 346 ? 28.971 -6.699 -19.191 1.00 96.44 346 ASN A N 1
ATOM 2899 C CA . ASN A 1 346 ? 30.367 -6.279 -19.376 1.00 96.44 346 ASN A CA 1
ATOM 2900 C C . ASN A 1 346 ? 30.532 -5.023 -20.258 1.00 96.44 346 ASN A C 1
ATOM 2902 O O . ASN A 1 346 ? 31.457 -4.929 -21.064 1.00 96.44 346 ASN A O 1
ATOM 2906 N N . ILE A 1 347 ? 29.640 -4.046 -20.091 1.00 96.12 347 ILE A N 1
ATOM 2907 C CA . ILE A 1 347 ? 29.609 -2.776 -20.838 1.00 96.12 347 ILE A CA 1
ATOM 2908 C C . ILE A 1 347 ? 29.680 -1.557 -19.904 1.00 96.12 347 ILE A C 1
ATOM 2910 O O . ILE A 1 347 ? 29.153 -0.488 -20.206 1.00 96.12 347 ILE A O 1
ATOM 2914 N N . MET A 1 348 ? 30.363 -1.686 -18.760 1.00 93.94 348 MET A N 1
ATOM 2915 C CA . MET A 1 348 ? 30.590 -0.572 -17.821 1.00 93.94 348 MET A CA 1
ATOM 2916 C C . MET A 1 348 ? 31.299 0.629 -18.453 1.00 93.94 348 MET A C 1
ATOM 2918 O O . MET A 1 348 ? 31.105 1.763 -18.020 1.00 93.94 348 MET A O 1
ATOM 2922 N N . ASN A 1 349 ? 32.061 0.408 -19.525 1.00 91.56 349 ASN A N 1
ATOM 2923 C CA . ASN A 1 349 ? 32.698 1.469 -20.297 1.00 91.56 349 ASN A CA 1
ATOM 2924 C C . ASN A 1 349 ? 31.700 2.404 -21.012 1.00 91.56 349 ASN A C 1
ATOM 2926 O O . ASN A 1 349 ? 32.130 3.404 -21.567 1.00 91.56 349 ASN A O 1
ATOM 2930 N N . ARG A 1 350 ? 30.389 2.113 -21.006 1.00 93.12 350 ARG A N 1
ATOM 2931 C CA . ARG A 1 350 ? 29.338 3.017 -21.517 1.00 93.12 350 ARG A CA 1
ATOM 2932 C C . ARG A 1 350 ? 28.956 4.132 -20.557 1.00 93.12 350 ARG A C 1
ATOM 2934 O O . ARG A 1 350 ? 28.260 5.063 -20.964 1.00 93.12 350 ARG A O 1
ATOM 2941 N N . LYS A 1 351 ? 29.366 4.035 -19.292 1.00 91.62 351 LYS A N 1
ATOM 2942 C CA . LYS A 1 351 ? 29.099 5.064 -18.292 1.00 91.62 351 LYS A CA 1
ATOM 2943 C C . LYS A 1 351 ? 29.915 6.313 -18.615 1.00 91.62 351 LYS A C 1
ATOM 2945 O O . LYS A 1 351 ? 31.143 6.260 -18.681 1.00 91.62 351 LYS A O 1
ATOM 2950 N N . LEU A 1 352 ? 29.216 7.423 -18.817 1.00 89.44 352 LEU A N 1
ATOM 2951 C CA . LEU A 1 352 ? 29.809 8.693 -19.199 1.00 89.44 352 LEU A CA 1
ATOM 2952 C C . LEU A 1 352 ? 30.662 9.250 -18.059 1.00 89.44 352 LEU A C 1
ATOM 2954 O O . LEU A 1 352 ? 30.194 9.429 -16.934 1.00 89.44 352 LEU A O 1
ATOM 2958 N N . GLN A 1 353 ? 31.914 9.569 -18.371 1.00 80.69 353 GLN A N 1
ATOM 2959 C CA . GLN A 1 353 ? 32.816 10.241 -17.443 1.00 80.69 353 GLN A CA 1
ATOM 2960 C C . GLN A 1 353 ? 32.632 11.755 -17.522 1.00 80.69 353 GLN A C 1
ATOM 2962 O O . GLN A 1 353 ? 32.496 12.332 -18.609 1.00 80.69 353 GLN A O 1
ATOM 2967 N N . LYS A 1 354 ? 32.666 12.416 -16.362 1.00 72.12 354 LYS A N 1
ATOM 2968 C CA . LYS A 1 354 ? 32.582 13.876 -16.289 1.00 72.12 354 LYS A CA 1
ATOM 2969 C C . LYS A 1 354 ? 33.732 14.502 -17.082 1.00 72.12 354 LYS A C 1
ATOM 2971 O O . LYS A 1 354 ? 34.880 14.093 -16.932 1.00 72.12 354 LYS A O 1
ATOM 2976 N N . ASN A 1 355 ? 33.420 15.505 -17.902 1.00 68.69 355 ASN A N 1
ATOM 2977 C CA . ASN A 1 355 ? 34.370 16.218 -18.767 1.00 68.69 355 ASN A CA 1
ATOM 2978 C C . ASN A 1 355 ? 35.057 15.366 -19.858 1.00 68.69 355 ASN A C 1
ATOM 2980 O O . ASN A 1 355 ? 36.057 15.816 -20.416 1.00 68.69 355 ASN A O 1
ATOM 2984 N N . SER A 1 356 ? 34.545 14.175 -20.188 1.00 68.69 356 SER A N 1
ATOM 2985 C CA . SER A 1 356 ? 35.047 13.395 -21.332 1.00 68.69 356 SER A CA 1
ATOM 2986 C C . SER A 1 356 ? 34.366 13.798 -22.646 1.00 68.69 356 SER A C 1
ATOM 2988 O O . SER A 1 356 ? 33.195 14.189 -22.657 1.00 68.69 356 SER A O 1
ATOM 2990 N N . SER A 1 357 ? 35.095 13.738 -23.764 1.00 71.88 357 SER A N 1
ATOM 2991 C CA . SER A 1 357 ? 34.488 13.784 -25.095 1.00 71.88 357 SER A CA 1
ATOM 2992 C C . SER A 1 357 ? 33.937 12.406 -25.446 1.00 71.88 357 SER A C 1
ATOM 2994 O O . SER A 1 357 ? 34.599 11.389 -25.258 1.00 71.88 357 SER A O 1
ATOM 2996 N N . VAL A 1 358 ? 32.710 12.363 -25.965 1.00 80.38 358 VAL A N 1
ATOM 2997 C CA . VAL A 1 358 ? 32.141 11.124 -26.499 1.00 80.38 358 VAL A CA 1
ATOM 2998 C C . VAL A 1 358 ? 32.659 10.933 -27.927 1.00 80.38 358 VAL A C 1
ATOM 3000 O O . VAL A 1 358 ? 32.139 11.507 -28.889 1.00 80.38 358 VAL A O 1
ATOM 3003 N N . ASP A 1 359 ? 33.735 10.167 -28.058 1.00 77.25 359 ASP A N 1
ATOM 3004 C CA . ASP A 1 359 ? 34.365 9.770 -29.318 1.00 77.25 359 ASP A CA 1
ATOM 3005 C C . ASP A 1 359 ? 34.674 8.267 -29.338 1.00 77.25 359 ASP A C 1
ATOM 3007 O O . ASP A 1 359 ? 34.546 7.585 -28.324 1.00 77.25 359 ASP A O 1
ATOM 3011 N N . GLU A 1 360 ? 35.027 7.744 -30.515 1.00 71.19 360 GLU A N 1
ATOM 3012 C CA . GLU A 1 360 ? 35.248 6.307 -30.732 1.00 71.19 360 GLU A CA 1
ATOM 3013 C C . GLU A 1 360 ? 36.469 5.760 -29.979 1.00 71.19 360 GLU A C 1
ATOM 3015 O O . GLU A 1 360 ? 36.504 4.574 -29.661 1.00 71.19 360 GLU A O 1
ATOM 3020 N N . GLU A 1 361 ? 37.456 6.607 -29.669 1.00 75.12 361 GLU A N 1
ATOM 3021 C CA . GLU A 1 361 ? 38.631 6.211 -28.884 1.00 75.12 361 GLU A CA 1
ATOM 3022 C C . GLU A 1 361 ? 38.259 5.999 -27.414 1.00 75.12 361 GLU A C 1
ATOM 3024 O O . GLU A 1 361 ? 38.670 5.015 -26.797 1.00 75.12 361 GLU A O 1
ATOM 3029 N N . THR A 1 362 ? 37.442 6.898 -26.862 1.00 79.19 362 THR A N 1
ATOM 3030 C CA . THR A 1 362 ? 36.988 6.828 -25.468 1.00 79.19 362 THR A CA 1
ATOM 3031 C C . THR A 1 362 ? 35.863 5.802 -25.288 1.00 79.19 362 THR A C 1
ATOM 3033 O O . THR A 1 362 ? 35.802 5.108 -24.272 1.00 79.19 362 THR A O 1
ATOM 3036 N N . TYR A 1 363 ? 34.986 5.673 -26.287 1.00 84.81 363 TYR A N 1
ATOM 3037 C CA . TYR A 1 363 ? 33.810 4.803 -26.280 1.00 84.81 363 TYR A CA 1
ATOM 3038 C C . TYR A 1 363 ? 33.729 3.998 -27.597 1.00 84.81 363 TYR A C 1
ATOM 3040 O O . TYR A 1 363 ? 32.938 4.345 -28.478 1.00 84.81 363 TYR A O 1
ATOM 3048 N N . PRO A 1 364 ? 34.514 2.910 -27.753 1.00 88.00 364 PRO A N 1
ATOM 3049 C CA . PRO A 1 364 ? 34.487 2.065 -28.960 1.00 88.00 364 PRO A CA 1
ATOM 3050 C C . PRO A 1 364 ? 33.105 1.439 -29.165 1.00 88.00 364 PRO A C 1
ATOM 3052 O O . PRO A 1 364 ? 32.368 1.340 -28.200 1.00 88.00 364 PRO A O 1
ATOM 3055 N N . GLN A 1 365 ? 32.723 0.953 -30.348 1.00 91.81 365 GLN A N 1
ATOM 3056 C CA . GLN A 1 365 ? 31.394 0.334 -30.550 1.00 91.81 365 GLN A CA 1
ATOM 3057 C C . GLN A 1 365 ? 31.112 -0.849 -29.603 1.00 91.81 365 GLN A C 1
ATOM 3059 O O . GLN A 1 365 ? 32.032 -1.508 -29.103 1.00 91.81 365 GLN A O 1
ATOM 3064 N N . ILE A 1 366 ? 29.834 -1.106 -29.309 1.00 95.81 366 ILE A N 1
ATOM 3065 C CA . ILE A 1 366 ? 29.442 -2.233 -28.449 1.00 95.81 366 ILE A CA 1
ATOM 3066 C C . ILE A 1 366 ? 29.560 -3.549 -29.229 1.00 95.81 366 ILE A C 1
ATOM 3068 O O . ILE A 1 366 ? 28.961 -3.725 -30.286 1.00 95.81 366 ILE A O 1
ATOM 3072 N N . ASP A 1 367 ? 30.277 -4.522 -28.663 1.00 97.00 367 ASP A N 1
ATOM 3073 C CA . ASP A 1 367 ? 30.309 -5.896 -29.175 1.00 97.00 367 ASP A CA 1
ATOM 3074 C C . ASP A 1 367 ? 29.023 -6.637 -28.776 1.00 97.00 367 ASP A C 1
ATOM 3076 O O . ASP A 1 367 ? 28.952 -7.335 -27.755 1.00 97.00 367 ASP A O 1
ATOM 3080 N N . TYR A 1 368 ? 27.981 -6.462 -29.588 1.00 97.56 368 TYR A N 1
ATOM 3081 C CA . TYR A 1 368 ? 26.689 -7.094 -29.346 1.00 97.56 368 TYR A CA 1
ATOM 3082 C C . TYR A 1 368 ? 26.707 -8.614 -29.499 1.00 97.56 368 TYR A C 1
ATOM 3084 O O . TYR A 1 368 ? 25.853 -9.283 -28.925 1.00 97.56 368 TYR A O 1
ATOM 3092 N N . GLU A 1 369 ? 27.703 -9.200 -30.164 1.00 97.69 369 GLU A N 1
ATOM 3093 C CA . GLU A 1 369 ? 27.849 -10.656 -30.200 1.00 97.69 369 GLU A CA 1
ATOM 3094 C C . GLU A 1 369 ? 28.181 -11.212 -28.804 1.00 97.69 369 GLU A C 1
ATOM 3096 O O . GLU A 1 369 ? 27.669 -12.262 -28.398 1.00 97.69 369 GLU A O 1
ATOM 3101 N N . LYS A 1 370 ? 29.023 -10.512 -28.032 1.00 97.62 370 LYS A N 1
ATOM 3102 C CA . LYS A 1 370 ? 29.288 -10.860 -26.624 1.00 97.62 370 LYS A CA 1
ATOM 3103 C C . LYS A 1 370 ? 28.089 -10.568 -25.728 1.00 97.62 370 LYS A C 1
ATOM 3105 O O . LYS A 1 370 ? 27.698 -11.437 -24.949 1.00 97.62 370 LYS A O 1
ATOM 3110 N N . VAL A 1 371 ? 27.481 -9.388 -25.862 1.00 98.12 371 VAL A N 1
ATOM 3111 C CA . VAL A 1 371 ? 26.309 -8.998 -25.056 1.00 98.12 371 VAL A CA 1
ATOM 3112 C C . VAL A 1 371 ? 25.152 -9.980 -25.262 1.00 98.12 371 VAL A C 1
ATOM 3114 O O . VAL A 1 371 ? 24.565 -10.451 -24.288 1.00 98.12 371 VAL A O 1
ATOM 3117 N N . ASN A 1 372 ? 24.866 -10.371 -26.506 1.00 98.12 372 ASN A N 1
ATOM 3118 C CA . ASN A 1 372 ? 23.786 -11.304 -26.821 1.00 98.12 372 ASN A CA 1
ATOM 3119 C C . ASN A 1 372 ? 24.028 -12.712 -26.274 1.00 98.12 372 ASN A C 1
ATOM 3121 O O . ASN A 1 372 ? 23.072 -13.360 -25.844 1.00 98.12 372 ASN A O 1
ATOM 3125 N N . ARG A 1 373 ? 25.281 -13.186 -26.238 1.00 98.19 373 ARG A N 1
ATOM 3126 C CA . ARG A 1 373 ? 25.622 -14.465 -25.591 1.00 98.19 373 ARG A CA 1
ATOM 3127 C C . ARG A 1 373 ? 25.253 -14.450 -24.108 1.00 98.19 373 ARG A C 1
ATOM 3129 O O . ARG A 1 373 ? 24.544 -15.349 -23.658 1.00 98.19 373 ARG A O 1
ATOM 3136 N N . ILE A 1 374 ? 25.644 -13.394 -23.393 1.00 98.38 374 ILE A N 1
ATOM 3137 C CA . ILE A 1 374 ? 25.299 -13.204 -21.976 1.00 98.38 374 ILE A CA 1
ATOM 3138 C C . ILE A 1 374 ? 23.778 -13.091 -21.802 1.00 98.38 374 ILE A C 1
ATOM 3140 O O . ILE A 1 374 ? 23.198 -13.737 -20.933 1.00 98.38 374 ILE A O 1
ATOM 3144 N N . LEU A 1 375 ? 23.107 -12.300 -22.644 1.00 98.25 375 LEU A N 1
ATOM 3145 C CA . LEU A 1 375 ? 21.659 -12.099 -22.573 1.00 98.25 375 LEU A CA 1
ATOM 3146 C C . LEU A 1 375 ? 20.880 -13.402 -22.763 1.00 98.25 375 LEU A C 1
ATOM 3148 O O . LEU A 1 375 ? 19.899 -13.628 -22.061 1.00 98.25 375 LEU A O 1
ATOM 3152 N N . VAL A 1 376 ? 21.295 -14.268 -23.689 1.00 98.25 376 VAL A N 1
ATOM 3153 C CA . VAL A 1 376 ? 20.658 -15.578 -23.898 1.00 98.25 376 VAL A CA 1
ATOM 3154 C C . VAL A 1 376 ? 20.808 -16.471 -22.665 1.00 98.25 376 VAL A C 1
ATOM 3156 O O . VAL A 1 376 ? 19.819 -17.071 -22.242 1.00 98.25 376 VAL A O 1
ATOM 3159 N N . GLU A 1 377 ? 21.999 -16.523 -22.069 1.00 98.31 377 GLU A N 1
ATOM 3160 C CA . GLU A 1 377 ? 22.264 -17.295 -20.850 1.00 98.31 377 GLU A CA 1
ATOM 3161 C C . GLU A 1 377 ? 21.440 -16.775 -19.664 1.00 98.31 377 GLU A C 1
ATOM 3163 O O . GLU A 1 377 ? 20.656 -17.523 -19.078 1.00 98.31 377 GLU A O 1
ATOM 3168 N N . LYS A 1 378 ? 21.516 -15.471 -19.373 1.00 98.19 378 LYS A N 1
ATOM 3169 C CA . LYS A 1 378 ? 20.778 -14.847 -18.264 1.00 98.19 378 LYS A CA 1
ATOM 3170 C C . LYS A 1 378 ? 19.268 -14.903 -18.436 1.00 98.19 378 LYS A C 1
ATOM 3172 O O . LYS A 1 378 ? 18.543 -15.098 -17.458 1.00 98.19 378 LYS A O 1
ATOM 3177 N N . ARG A 1 379 ? 18.772 -14.800 -19.672 1.00 98.38 379 ARG A N 1
ATOM 3178 C CA . ARG A 1 379 ? 17.355 -15.021 -19.983 1.00 98.38 379 ARG A CA 1
ATOM 3179 C C . ARG A 1 379 ? 16.943 -16.446 -19.641 1.00 98.38 379 ARG A C 1
ATOM 3181 O O . ARG A 1 379 ? 15.911 -16.625 -19.002 1.00 98.38 379 ARG A O 1
ATOM 3188 N N . LYS A 1 380 ? 17.742 -17.441 -20.034 1.00 98.31 380 LYS A N 1
ATOM 3189 C CA . LYS A 1 380 ? 17.467 -18.845 -19.716 1.00 98.31 380 LYS A CA 1
ATOM 3190 C C . LYS A 1 380 ? 17.437 -19.075 -18.204 1.00 98.31 380 LYS A C 1
ATOM 3192 O O . LYS A 1 380 ? 16.449 -19.608 -17.722 1.00 98.31 380 LYS A O 1
ATOM 3197 N N . GLU A 1 381 ? 18.446 -18.618 -17.462 1.00 98.44 381 GLU A N 1
ATOM 3198 C CA . GLU A 1 381 ? 18.483 -18.731 -15.991 1.00 98.44 381 GLU A CA 1
ATOM 3199 C C . GLU A 1 381 ? 17.235 -18.125 -15.326 1.00 98.44 381 GLU A C 1
ATOM 3201 O O . GLU A 1 381 ? 16.636 -18.723 -14.433 1.00 98.44 381 GLU A O 1
ATOM 3206 N N . SER A 1 382 ? 16.816 -16.947 -15.794 1.00 98.50 382 SER A N 1
ATOM 3207 C CA . SER A 1 382 ? 15.672 -16.217 -15.238 1.00 98.50 382 SER A CA 1
ATOM 3208 C C . SER A 1 382 ? 14.336 -16.918 -15.509 1.00 98.50 382 SER A C 1
ATOM 3210 O O . SER A 1 382 ? 13.484 -17.008 -14.622 1.00 98.50 382 SER A O 1
ATOM 3212 N N . ILE A 1 383 ? 14.158 -17.451 -16.724 1.00 98.56 383 ILE A N 1
ATOM 3213 C CA . ILE A 1 383 ? 12.979 -18.250 -17.089 1.00 98.56 383 ILE A CA 1
ATOM 3214 C C . ILE A 1 383 ? 12.987 -19.577 -16.325 1.00 98.56 383 ILE A C 1
ATOM 3216 O O . ILE A 1 383 ? 11.956 -19.961 -15.775 1.00 98.56 383 ILE A O 1
ATOM 3220 N N . ASP A 1 384 ? 14.139 -20.246 -16.231 1.00 98.50 384 ASP A N 1
ATOM 3221 C CA . ASP A 1 384 ? 14.291 -21.505 -15.497 1.00 98.50 384 ASP A CA 1
ATOM 3222 C C . ASP A 1 384 ? 13.903 -21.319 -14.018 1.00 98.50 384 ASP A C 1
ATOM 3224 O O . ASP A 1 384 ? 13.143 -22.130 -13.484 1.00 98.50 384 ASP A O 1
ATOM 3228 N N . PHE A 1 385 ? 14.330 -20.227 -13.365 1.00 98.56 385 PHE A N 1
ATOM 3229 C CA . PHE A 1 385 ? 13.894 -19.882 -12.003 1.00 98.56 385 PHE A CA 1
ATOM 3230 C C . PHE A 1 385 ? 12.366 -19.769 -11.903 1.00 98.56 385 PHE A C 1
ATOM 3232 O O . PHE A 1 385 ? 11.749 -20.403 -11.045 1.00 98.56 385 PHE A O 1
ATOM 3239 N N . LEU A 1 386 ? 11.742 -18.984 -12.785 1.00 98.06 386 LEU A N 1
ATOM 3240 C CA . LEU A 1 386 ? 10.305 -18.717 -12.724 1.00 98.06 386 LEU A CA 1
ATOM 3241 C C . LEU A 1 386 ? 9.477 -19.986 -12.961 1.00 98.06 386 LEU A C 1
ATOM 3243 O O . LEU A 1 386 ? 8.584 -20.306 -12.176 1.00 98.06 386 LEU A O 1
ATOM 3247 N N . ILE A 1 387 ? 9.785 -20.719 -14.031 1.00 98.06 387 ILE A N 1
ATOM 3248 C CA . ILE A 1 387 ? 9.031 -21.910 -14.432 1.00 98.06 387 ILE A CA 1
ATOM 3249 C C . ILE A 1 387 ? 9.241 -23.055 -13.438 1.00 98.06 387 ILE A C 1
ATOM 3251 O O . ILE A 1 387 ? 8.280 -23.749 -13.104 1.00 98.06 387 ILE A O 1
ATOM 3255 N N . SER A 1 388 ? 10.454 -23.237 -12.906 1.00 98.12 388 SER A N 1
ATOM 3256 C CA . SER A 1 388 ? 10.697 -24.247 -11.866 1.00 98.12 388 SER A CA 1
ATOM 3257 C C . SER A 1 388 ? 9.974 -23.916 -10.559 1.00 98.12 388 SER A C 1
ATOM 3259 O O . SER A 1 388 ? 9.400 -24.818 -9.946 1.00 98.12 388 SER A O 1
ATOM 3261 N N . SER A 1 389 ? 9.919 -22.634 -10.177 1.00 98.12 389 SER A N 1
ATOM 3262 C CA . SER A 1 389 ? 9.160 -22.166 -9.008 1.00 98.12 389 SER A CA 1
ATOM 3263 C C . SER A 1 389 ? 7.668 -22.464 -9.159 1.00 98.12 389 SER A C 1
ATOM 3265 O O . SER A 1 389 ? 7.069 -23.088 -8.288 1.00 98.12 389 SER A O 1
ATOM 3267 N N . ILE A 1 390 ? 7.070 -22.098 -10.298 1.00 97.94 390 ILE A N 1
ATOM 3268 C CA . ILE A 1 390 ? 5.646 -22.353 -10.578 1.00 97.94 390 ILE A CA 1
ATOM 3269 C C . ILE A 1 390 ? 5.357 -23.856 -10.632 1.00 97.94 390 ILE A C 1
ATOM 3271 O O . ILE A 1 390 ? 4.410 -24.318 -10.001 1.00 97.94 390 ILE A O 1
ATOM 3275 N N . SER A 1 391 ? 6.207 -24.638 -11.300 1.00 97.44 391 SER A N 1
ATOM 3276 C CA . SER A 1 391 ? 6.077 -26.098 -11.337 1.00 97.44 391 SER A CA 1
ATOM 3277 C C . SER A 1 391 ? 6.124 -26.712 -9.934 1.00 97.44 391 SER A C 1
ATOM 3279 O O . SER A 1 391 ? 5.346 -27.613 -9.615 1.00 97.44 391 SER A O 1
ATOM 3281 N N . ARG A 1 392 ? 6.984 -26.201 -9.045 1.00 97.12 392 ARG A N 1
ATOM 3282 C CA . ARG A 1 392 ? 7.020 -26.633 -7.643 1.00 97.12 392 ARG A CA 1
ATOM 3283 C C . ARG A 1 392 ? 5.706 -26.307 -6.928 1.00 97.12 392 ARG A C 1
ATOM 3285 O O . ARG A 1 392 ? 5.204 -27.177 -6.222 1.00 97.12 392 ARG A O 1
ATOM 3292 N N . CYS A 1 393 ? 5.135 -25.122 -7.149 1.00 96.94 393 CYS A N 1
ATOM 3293 C CA . CYS A 1 393 ? 3.836 -24.735 -6.591 1.00 96.94 393 CYS A CA 1
ATOM 3294 C C . CYS A 1 393 ? 2.691 -25.662 -7.037 1.00 96.94 393 CYS A C 1
ATOM 3296 O O . CYS A 1 393 ? 1.829 -26.007 -6.233 1.00 96.94 393 CYS A O 1
ATOM 3298 N N . GLU A 1 394 ? 2.679 -26.086 -8.303 1.00 95.75 394 GLU A N 1
ATOM 3299 C CA . GLU A 1 394 ? 1.624 -26.954 -8.850 1.00 95.75 394 GLU A CA 1
ATOM 3300 C C . GLU A 1 394 ? 1.729 -28.407 -8.379 1.00 95.75 394 GLU A C 1
ATOM 3302 O O . GLU A 1 394 ? 0.716 -29.088 -8.228 1.00 95.75 394 GLU A O 1
ATOM 3307 N N . ASN A 1 395 ? 2.953 -28.883 -8.141 1.00 96.19 395 ASN A N 1
ATOM 3308 C CA . ASN A 1 395 ? 3.221 -30.290 -7.845 1.00 96.19 395 ASN A CA 1
ATOM 3309 C C . ASN A 1 395 ? 3.430 -30.584 -6.353 1.00 96.19 395 ASN A C 1
ATOM 3311 O O . ASN A 1 395 ? 3.568 -31.747 -5.973 1.00 96.19 395 ASN A O 1
ATOM 3315 N N . CYS A 1 396 ? 3.493 -29.559 -5.501 1.00 95.38 396 CYS A N 1
ATOM 3316 C CA . CYS A 1 396 ? 3.721 -29.719 -4.067 1.00 95.38 396 CYS A CA 1
ATOM 3317 C C . CYS A 1 396 ? 2.574 -29.144 -3.249 1.00 95.38 396 CYS A C 1
ATOM 3319 O O . CYS A 1 396 ? 1.952 -28.148 -3.609 1.00 95.38 396 CYS A O 1
ATOM 3321 N N . LYS A 1 397 ? 2.335 -29.754 -2.087 1.00 91.88 397 LYS A N 1
ATOM 3322 C CA . LYS A 1 397 ? 1.473 -29.157 -1.074 1.00 91.88 397 LYS A CA 1
ATOM 3323 C C . LYS A 1 397 ? 2.240 -28.026 -0.390 1.00 91.88 397 LYS A C 1
ATOM 3325 O O . LYS A 1 397 ? 3.402 -28.212 -0.037 1.00 91.88 397 LYS A O 1
ATOM 3330 N N . LYS A 1 398 ? 1.593 -26.875 -0.214 1.00 92.62 398 LYS A N 1
ATOM 3331 C CA . LYS A 1 398 ? 2.152 -25.773 0.567 1.00 92.62 398 LYS A CA 1
ATOM 3332 C C . LYS A 1 398 ? 2.051 -26.086 2.058 1.00 92.62 398 LYS A C 1
ATOM 3334 O O . LYS A 1 398 ? 1.013 -26.566 2.518 1.00 92.62 398 LYS A O 1
ATOM 3339 N N . ASP A 1 399 ? 3.117 -25.793 2.791 1.00 91.31 399 ASP A N 1
ATOM 3340 C CA . ASP A 1 399 ? 3.110 -25.873 4.247 1.00 91.31 399 ASP A CA 1
ATOM 3341 C C . ASP A 1 399 ? 2.288 -24.723 4.831 1.00 91.31 399 ASP A C 1
ATOM 3343 O O . ASP A 1 399 ? 2.454 -23.558 4.459 1.00 91.31 399 ASP A O 1
ATOM 3347 N N . GLU A 1 400 ? 1.386 -25.062 5.747 1.00 93.31 400 GLU A N 1
ATOM 3348 C CA . GLU A 1 400 ? 0.577 -24.072 6.444 1.00 93.31 400 GLU A CA 1
ATOM 3349 C C . GLU A 1 400 ? 1.407 -23.379 7.527 1.00 93.31 400 GLU A C 1
ATOM 3351 O O . GLU A 1 400 ? 2.098 -24.024 8.321 1.00 93.31 400 GLU A O 1
ATOM 3356 N N . LYS A 1 401 ? 1.310 -22.052 7.577 1.00 92.75 401 LYS A N 1
ATOM 3357 C CA . LYS A 1 401 ? 1.910 -21.213 8.612 1.00 92.75 401 LYS A CA 1
ATOM 3358 C C . LYS A 1 401 ? 0.828 -20.646 9.521 1.00 92.75 401 LYS A C 1
ATOM 3360 O O . LYS A 1 401 ? -0.270 -20.301 9.082 1.00 92.75 401 LYS A O 1
ATOM 3365 N N . ASP A 1 402 ? 1.161 -20.522 10.802 1.00 93.06 402 ASP A N 1
ATOM 3366 C CA . ASP A 1 402 ? 0.314 -19.833 11.771 1.00 93.06 402 ASP A CA 1
ATOM 3367 C C . ASP A 1 402 ? 0.637 -18.332 11.791 1.00 93.06 402 ASP A C 1
ATOM 3369 O O . ASP A 1 402 ? 1.644 -17.896 12.347 1.00 93.06 402 ASP A O 1
ATOM 3373 N N . TYR A 1 403 ? -0.255 -17.531 11.212 1.00 93.75 403 TYR A N 1
ATOM 3374 C CA . TYR A 1 403 ? -0.156 -16.069 11.194 1.00 93.75 403 TYR A CA 1
ATOM 3375 C C . TYR A 1 403 ? -0.730 -15.409 12.462 1.00 93.75 403 TYR A C 1
ATOM 3377 O O . TYR A 1 403 ? -0.664 -14.187 12.618 1.00 93.75 403 TYR A O 1
ATOM 3385 N N . SER A 1 404 ? -1.319 -16.180 13.384 1.00 92.00 404 SER A N 1
ATOM 3386 C CA . SER A 1 404 ? -2.076 -15.634 14.516 1.00 92.00 404 SER A CA 1
ATOM 3387 C C . SER A 1 404 ? -1.214 -14.841 15.494 1.00 92.00 404 SER A C 1
ATOM 3389 O O . SER A 1 404 ? -1.697 -13.859 16.057 1.00 92.00 404 SER A O 1
ATOM 3391 N N . GLN A 1 405 ? 0.056 -15.215 15.674 1.00 91.69 405 GLN A N 1
ATOM 3392 C CA . GLN A 1 405 ? 0.965 -14.507 16.579 1.00 91.69 405 GLN A CA 1
ATOM 3393 C C . GLN A 1 405 ? 1.194 -13.061 16.127 1.00 91.69 405 GLN A C 1
ATOM 3395 O O . GLN A 1 405 ? 0.985 -12.138 16.914 1.00 91.69 405 GLN A O 1
ATOM 3400 N N . TRP A 1 406 ? 1.525 -12.858 14.847 1.00 91.19 406 TRP A N 1
ATOM 3401 C CA . TRP A 1 406 ? 1.710 -11.526 14.260 1.00 91.19 406 TRP A CA 1
ATOM 3402 C C . TRP A 1 406 ? 0.440 -10.672 14.343 1.00 91.19 406 TRP A C 1
ATOM 3404 O O . TRP A 1 406 ? 0.476 -9.484 14.666 1.00 91.19 406 TRP A O 1
ATOM 3414 N N . LYS A 1 407 ? -0.716 -11.282 14.071 1.00 93.81 407 LYS A N 1
ATOM 3415 C CA . LYS A 1 407 ? -2.001 -10.577 14.096 1.00 93.81 407 LYS A CA 1
ATOM 3416 C C . LYS A 1 407 ? -2.393 -10.156 15.506 1.00 93.81 407 LYS A C 1
ATOM 3418 O O . LYS A 1 407 ? -2.888 -9.047 15.688 1.00 93.81 407 LYS A O 1
ATOM 3423 N N . LYS A 1 408 ? -2.158 -11.009 16.507 1.00 94.06 408 LYS A N 1
ATOM 3424 C CA . LYS A 1 408 ? -2.427 -10.700 17.920 1.00 94.06 408 LYS A CA 1
ATOM 3425 C C . LYS A 1 408 ? -1.469 -9.651 18.482 1.00 94.06 408 LYS A C 1
ATOM 3427 O O . LYS A 1 408 ? -1.880 -8.884 19.344 1.00 94.06 408 LYS A O 1
ATOM 3432 N N . SER A 1 409 ? -0.233 -9.572 17.977 1.00 91.00 409 SER A N 1
ATOM 3433 C CA . SER A 1 409 ? 0.729 -8.545 18.397 1.00 91.00 409 SER A CA 1
ATOM 3434 C C . SER A 1 409 ? 0.419 -7.150 17.849 1.00 91.00 409 SER A C 1
ATOM 3436 O O . SER A 1 409 ? 1.051 -6.183 18.274 1.00 91.00 409 SER A O 1
ATOM 3438 N N . GLN A 1 410 ? -0.532 -7.018 16.915 1.00 91.75 410 GLN A N 1
ATOM 3439 C CA . GLN A 1 410 ? -0.950 -5.714 16.410 1.00 91.75 410 GLN A CA 1
ATOM 3440 C C . GLN A 1 410 ? -1.568 -4.877 17.532 1.00 91.75 410 GLN A C 1
ATOM 3442 O O . GLN A 1 410 ? -2.434 -5.341 18.279 1.00 91.75 410 GLN A O 1
ATOM 3447 N N . LYS A 1 411 ? -1.146 -3.613 17.599 1.00 93.75 411 LYS A N 1
ATOM 3448 C CA . LYS A 1 411 ? -1.675 -2.618 18.530 1.00 93.75 411 LYS A CA 1
ATOM 3449 C C . LYS A 1 411 ? -2.335 -1.483 17.769 1.00 93.75 411 LYS A C 1
ATOM 3451 O O . LYS A 1 411 ? -1.850 -1.085 16.711 1.00 93.75 411 LYS A O 1
ATOM 3456 N N . TYR A 1 412 ? -3.431 -0.957 18.301 1.00 94.62 412 TYR A N 1
ATOM 3457 C CA . TYR A 1 412 ? -4.194 0.100 17.640 1.00 94.62 412 TYR A CA 1
ATOM 3458 C C . TYR A 1 412 ? -4.828 1.076 18.628 1.00 94.62 412 TYR A C 1
ATOM 3460 O O . TYR A 1 412 ? -5.154 0.738 19.763 1.00 94.62 412 TYR A O 1
ATOM 3468 N N . GLU A 1 413 ? -5.031 2.312 18.181 1.00 95.75 413 GLU A N 1
ATOM 3469 C CA . GLU A 1 413 ? -5.804 3.302 18.930 1.00 95.75 413 GLU A CA 1
ATOM 3470 C C . GLU A 1 413 ? -7.309 3.021 18.771 1.00 95.75 413 GLU A C 1
ATOM 3472 O O . GLU A 1 413 ? -7.784 2.656 17.688 1.00 95.75 413 GLU A O 1
ATOM 3477 N N . VAL A 1 414 ? -8.072 3.232 19.848 1.00 95.94 414 VAL A N 1
ATOM 3478 C CA . VAL A 1 414 ? -9.539 3.273 19.816 1.00 95.94 414 VAL A CA 1
ATOM 3479 C C . VAL A 1 414 ? -10.006 4.698 20.107 1.00 95.94 414 VAL A C 1
ATOM 3481 O O . VAL A 1 414 ? -9.770 5.234 21.187 1.00 95.94 414 VAL A O 1
ATOM 3484 N N . ILE A 1 415 ? -10.723 5.294 19.154 1.00 95.81 415 ILE A N 1
ATOM 3485 C CA . ILE A 1 415 ? -11.384 6.592 19.316 1.00 95.81 415 ILE A CA 1
ATOM 3486 C C . ILE A 1 415 ? -12.870 6.371 19.595 1.00 95.81 415 ILE A C 1
ATOM 3488 O O . ILE A 1 415 ? -13.607 5.823 18.772 1.00 95.81 415 ILE A O 1
ATOM 3492 N N . TYR A 1 416 ? -13.340 6.875 20.728 1.00 95.00 416 TYR A N 1
ATOM 3493 C CA . TYR A 1 416 ? -14.751 6.924 21.082 1.00 95.00 416 TYR A CA 1
ATOM 3494 C C . TYR A 1 416 ? -15.362 8.217 20.555 1.00 95.00 416 TYR A C 1
ATOM 3496 O O . TYR A 1 416 ? -14.895 9.303 20.874 1.00 95.00 416 TYR A O 1
ATOM 3504 N N . ASN A 1 417 ? -16.416 8.121 19.750 1.00 94.25 417 ASN A N 1
ATOM 3505 C CA . ASN A 1 417 ? -17.065 9.266 19.115 1.00 94.25 417 ASN A CA 1
ATOM 3506 C C . ASN A 1 417 ? -18.523 9.388 19.579 1.00 94.25 417 ASN A C 1
ATOM 3508 O O . ASN A 1 417 ? -19.298 8.433 19.460 1.00 94.25 417 ASN A O 1
ATOM 3512 N N . SER A 1 418 ? -18.911 10.577 20.050 1.00 92.00 418 SER A N 1
ATOM 3513 C CA . SER A 1 418 ? -20.221 10.833 20.664 1.00 92.00 418 SER A CA 1
ATOM 3514 C C . SER A 1 418 ? -21.421 10.663 19.729 1.00 92.00 418 SER A C 1
ATOM 3516 O O . SER A 1 418 ? -22.535 10.447 20.206 1.00 92.00 418 SER A O 1
ATOM 3518 N N . GLN A 1 419 ? -21.238 10.755 18.407 1.00 90.44 419 GLN A N 1
ATOM 3519 C CA . GLN A 1 419 ? -22.327 10.744 17.416 1.00 90.44 419 GLN A CA 1
ATOM 3520 C C . GLN A 1 419 ? -23.464 11.732 17.745 1.00 90.44 419 GLN A C 1
ATOM 3522 O O . GLN A 1 419 ? -24.656 11.410 17.665 1.00 90.44 419 GLN A O 1
ATOM 3527 N N . THR A 1 420 ? -23.095 12.956 18.108 1.00 78.50 420 THR A N 1
ATOM 3528 C CA . THR A 1 420 ? -24.004 14.063 18.400 1.00 78.50 420 THR A CA 1
ATOM 3529 C C . THR A 1 420 ? -23.687 15.286 17.536 1.00 78.50 420 THR A C 1
ATOM 3531 O O . THR A 1 420 ? -22.539 15.598 17.244 1.00 78.50 420 THR A O 1
ATOM 3534 N N . GLN A 1 421 ? -24.732 15.961 17.056 1.00 67.75 421 GLN A N 1
ATOM 3535 C CA . GLN A 1 421 ? -24.600 17.194 16.274 1.00 67.75 421 GLN A CA 1
ATOM 3536 C C . GLN A 1 421 ? -24.478 18.411 17.196 1.00 67.75 421 GLN A C 1
ATOM 3538 O O . GLN A 1 421 ? -24.920 18.366 18.348 1.00 67.75 421 GLN A O 1
ATOM 3543 N N . GLN A 1 422 ? -23.969 19.513 16.645 1.00 58.28 422 GLN A N 1
ATOM 3544 C CA . GLN A 1 422 ? -24.064 20.857 17.213 1.00 58.28 422 GLN A CA 1
ATOM 3545 C C . GLN A 1 422 ? -25.479 21.113 17.767 1.00 58.28 422 GLN A C 1
ATOM 3547 O O . GLN A 1 422 ? -26.477 20.724 17.158 1.00 58.28 422 GLN A O 1
ATOM 3552 N N . ASN A 1 423 ? -25.558 21.730 18.948 1.00 56.62 423 ASN A N 1
ATOM 3553 C CA . ASN A 1 423 ? -26.782 22.020 19.716 1.00 56.62 423 ASN A CA 1
ATOM 3554 C C . ASN A 1 423 ? -27.429 20.835 20.460 1.00 56.62 423 ASN A C 1
ATOM 3556 O O . ASN A 1 423 ? -28.417 21.032 21.165 1.00 56.62 423 ASN A O 1
ATOM 3560 N N . LYS A 1 424 ? -26.886 19.612 20.369 1.00 62.19 424 LYS A N 1
ATOM 3561 C CA . LYS A 1 424 ? -27.261 18.499 21.262 1.00 62.19 424 LYS A CA 1
ATOM 3562 C C . LYS A 1 424 ? -26.167 18.326 22.309 1.00 62.19 424 LYS A C 1
ATOM 3564 O O . LYS A 1 424 ? -25.200 17.600 22.077 1.00 62.19 424 LYS A O 1
ATOM 3569 N N . THR A 1 425 ? -26.311 19.025 23.437 1.00 59.19 425 THR A N 1
ATOM 3570 C CA . THR A 1 425 ? -25.314 19.063 24.515 1.00 59.19 425 THR A CA 1
ATOM 3571 C C . THR A 1 425 ? -24.895 17.653 24.904 1.00 59.19 425 THR A C 1
ATOM 3573 O O . THR A 1 425 ? -25.718 16.829 25.309 1.00 59.19 425 THR A O 1
ATOM 3576 N N . THR A 1 426 ? -23.609 17.377 24.704 1.00 67.00 426 THR A N 1
ATOM 3577 C CA . THR A 1 426 ? -22.964 16.142 25.125 1.00 67.00 426 THR A CA 1
ATOM 3578 C C . THR A 1 426 ? -21.834 16.519 26.052 1.00 67.00 426 THR A C 1
ATOM 3580 O O . THR A 1 426 ? -20.875 17.152 25.609 1.00 67.00 426 THR A O 1
ATOM 3583 N N . GLU A 1 427 ? -21.931 16.148 27.319 1.00 70.50 427 GLU A N 1
ATOM 3584 C CA . GLU A 1 427 ? -20.840 16.353 28.266 1.00 70.50 427 GLU A CA 1
ATOM 3585 C C . GLU A 1 427 ? -20.022 15.081 28.405 1.00 70.50 427 GLU A C 1
ATOM 3587 O O . GLU A 1 427 ? -20.559 13.980 28.309 1.00 70.50 427 GLU A O 1
ATOM 3592 N N . LEU A 1 428 ? -18.711 15.233 28.556 1.00 70.75 428 LEU A N 1
ATOM 3593 C CA . LEU A 1 428 ? -17.779 14.117 28.615 1.00 70.75 428 LEU A CA 1
ATOM 3594 C C . LEU A 1 428 ? -17.134 14.088 29.999 1.00 70.75 428 LEU A C 1
ATOM 3596 O O . LEU A 1 428 ? -16.506 15.061 30.410 1.00 70.75 428 LEU A O 1
ATOM 3600 N N . TYR A 1 429 ? -17.290 12.967 30.701 1.00 71.94 429 TYR A N 1
ATOM 3601 C CA . TYR A 1 429 ? -16.742 12.783 32.039 1.00 71.94 429 TYR A CA 1
ATOM 3602 C C . TYR A 1 429 ? -15.509 11.860 32.022 1.00 71.94 429 TYR A C 1
ATOM 3604 O O . TYR A 1 429 ? -15.651 10.639 31.974 1.00 71.94 429 TYR A O 1
ATOM 3612 N N . THR A 1 430 ? -14.294 12.426 32.055 1.00 63.69 430 THR A N 1
ATOM 3613 C CA . THR A 1 430 ? -13.033 11.681 31.811 1.00 63.69 430 THR A CA 1
ATOM 3614 C C . THR A 1 430 ? -12.020 11.687 32.944 1.00 63.69 430 THR A C 1
ATOM 3616 O O . THR A 1 430 ? -10.976 11.077 32.790 1.00 63.69 430 THR A O 1
ATOM 3619 N N . GLN A 1 431 ? -12.284 12.280 34.108 1.00 65.00 431 GLN A N 1
ATOM 3620 C CA . GLN A 1 431 ? -11.260 12.419 35.171 1.00 65.00 431 GLN A CA 1
ATOM 3621 C C . GLN A 1 431 ? -10.789 11.098 35.810 1.00 65.00 431 GLN A C 1
ATOM 3623 O O . GLN A 1 431 ? -10.039 11.091 36.783 1.00 65.00 431 GLN A O 1
ATOM 3628 N N . VAL A 1 432 ? -11.286 9.977 35.302 1.00 67.00 432 VAL A N 1
ATOM 3629 C CA . VAL A 1 432 ? -10.924 8.617 35.686 1.00 67.00 432 VAL A CA 1
ATOM 3630 C C . VAL A 1 432 ? -9.965 7.983 34.667 1.00 67.00 432 VAL A C 1
ATOM 3632 O O . VAL A 1 432 ? -9.357 6.964 34.982 1.00 67.00 432 VAL A O 1
ATOM 3635 N N . TYR A 1 433 ? -9.819 8.571 33.478 1.00 75.19 433 TYR A N 1
ATOM 3636 C CA . TYR A 1 433 ? -9.084 8.011 32.350 1.00 75.19 433 TYR A CA 1
ATOM 3637 C C . TYR A 1 433 ? -8.062 9.011 31.823 1.00 75.19 433 TYR A C 1
ATOM 3639 O O . TYR A 1 433 ? -8.377 10.185 31.631 1.00 75.19 433 TYR A O 1
ATOM 3647 N N . ASP A 1 434 ? -6.853 8.527 31.561 1.00 81.12 434 ASP A N 1
ATOM 3648 C CA . ASP A 1 434 ? -5.832 9.316 30.886 1.00 81.12 434 ASP A CA 1
ATOM 3649 C C . ASP A 1 434 ? -6.066 9.283 29.370 1.00 81.12 434 ASP A C 1
ATOM 3651 O O . ASP A 1 434 ? -6.058 8.219 28.744 1.00 81.12 434 ASP A O 1
ATOM 3655 N N . GLY A 1 435 ? -6.352 10.443 28.782 1.00 85.00 435 GLY A N 1
ATOM 3656 C CA . GLY A 1 435 ? -6.726 10.524 27.379 1.00 85.00 435 GLY A CA 1
ATOM 3657 C C . GLY A 1 435 ? -6.957 11.940 26.869 1.00 85.00 435 GLY A C 1
ATOM 3658 O O . GLY A 1 435 ? -6.982 12.918 27.619 1.00 85.00 435 GLY A O 1
ATOM 3659 N N . LYS A 1 436 ? -7.142 12.047 25.554 1.00 88.94 436 LYS A N 1
ATOM 3660 C CA . LYS A 1 436 ? -7.306 13.310 24.830 1.00 88.94 436 LYS A CA 1
ATOM 3661 C C . LYS A 1 436 ? -8.746 13.481 24.376 1.00 88.94 436 LYS A C 1
ATOM 3663 O O . LYS A 1 436 ? -9.387 12.538 23.918 1.00 88.94 436 LYS A O 1
ATOM 3668 N N . ILE A 1 437 ? -9.243 14.712 24.478 1.00 87.62 437 ILE A N 1
ATOM 3669 C CA . ILE A 1 437 ? -10.575 15.096 24.010 1.00 87.62 437 ILE A CA 1
ATOM 3670 C C . ILE A 1 437 ? -10.419 16.039 22.827 1.00 87.62 437 ILE A C 1
ATOM 3672 O O . ILE A 1 437 ? -9.700 17.035 22.907 1.00 87.62 437 ILE A O 1
ATOM 3676 N N . LYS A 1 438 ? -11.147 15.758 21.750 1.00 89.62 438 LYS A N 1
ATOM 3677 C CA . LYS A 1 438 ? -11.235 16.621 20.577 1.00 89.62 438 LYS A CA 1
ATOM 3678 C C . LYS A 1 438 ? -12.694 16.924 20.263 1.00 89.62 438 LYS A C 1
ATOM 3680 O O . LYS A 1 438 ? -13.497 16.012 20.090 1.00 89.62 438 LYS A O 1
ATOM 3685 N N . THR A 1 439 ? -13.036 18.201 20.138 1.00 88.06 439 THR A N 1
ATOM 3686 C CA . THR A 1 439 ? -14.337 18.622 19.601 1.00 88.06 439 THR A CA 1
ATOM 3687 C C . THR A 1 439 ? -14.189 18.862 18.102 1.00 88.06 439 THR A C 1
ATOM 3689 O O . THR A 1 439 ? -13.349 19.650 17.676 1.00 88.06 439 THR A O 1
ATOM 3692 N N . LEU A 1 440 ? -14.978 18.157 17.295 1.00 87.19 440 LEU A N 1
ATOM 3693 C CA . LEU A 1 440 ? -15.026 18.325 15.844 1.00 87.19 440 LEU A CA 1
ATOM 3694 C C . LEU A 1 440 ? -15.924 19.512 15.472 1.00 87.19 440 LEU A C 1
ATOM 3696 O O . LEU A 1 440 ? -16.861 19.826 16.202 1.00 87.19 440 LEU A O 1
ATOM 3700 N N . GLU A 1 441 ? -15.728 20.094 14.287 1.00 83.31 441 GLU A N 1
ATOM 3701 C CA . GLU A 1 441 ? -16.547 21.211 13.769 1.00 83.31 441 GLU A CA 1
ATOM 3702 C C . GLU A 1 441 ? -18.053 20.910 13.792 1.00 83.31 441 GLU A C 1
ATOM 3704 O O . GLU A 1 441 ? -18.873 21.760 14.118 1.00 83.31 441 GLU A O 1
ATOM 3709 N N . SER A 1 442 ? -18.417 19.651 13.535 1.00 81.94 442 SER A N 1
ATOM 3710 C CA . SER A 1 442 ? -19.799 19.156 13.624 1.00 81.94 442 SER A CA 1
ATOM 3711 C C . SER A 1 442 ? -20.438 19.218 15.025 1.00 81.94 442 SER A C 1
ATOM 3713 O O . SER A 1 442 ? -21.621 18.903 15.157 1.00 81.94 442 SER A O 1
ATOM 3715 N N . GLY A 1 443 ? -19.672 19.538 16.072 1.00 82.00 443 GLY A N 1
ATOM 3716 C CA . GLY A 1 443 ? -20.062 19.451 17.483 1.00 82.00 443 GLY A CA 1
ATOM 3717 C C . GLY A 1 443 ? -19.851 18.073 18.123 1.00 82.00 443 GLY A C 1
ATOM 3718 O O . GLY A 1 443 ? -19.977 17.949 19.340 1.00 82.00 443 GLY A O 1
ATOM 3719 N N . ASN A 1 444 ? -19.503 17.044 17.338 1.00 87.56 444 ASN A N 1
ATOM 3720 C CA . ASN A 1 444 ? -19.149 15.725 17.867 1.00 87.56 444 ASN A CA 1
ATOM 3721 C C . ASN A 1 444 ? -17.915 15.823 18.771 1.00 87.56 444 ASN A C 1
ATOM 3723 O O . ASN A 1 444 ? -16.932 16.467 18.403 1.00 87.56 444 ASN A O 1
ATOM 3727 N N . LYS A 1 445 ? -17.934 15.115 19.899 1.00 89.50 445 LYS A N 1
ATOM 3728 C CA . LYS A 1 445 ? -16.760 14.940 20.758 1.00 89.50 445 LYS A CA 1
ATOM 3729 C C . LYS A 1 445 ? -16.122 13.580 20.471 1.00 89.50 445 LYS A C 1
ATOM 3731 O O . LYS A 1 445 ? -16.823 12.573 20.346 1.00 89.50 445 LYS A O 1
ATOM 3736 N N . GLU A 1 446 ? -14.803 13.565 20.360 1.00 93.00 446 GLU A N 1
ATOM 3737 C CA . GLU A 1 446 ? -13.972 12.371 20.262 1.00 93.00 446 GLU A CA 1
ATOM 3738 C C . GLU A 1 446 ? -13.083 12.266 21.499 1.00 93.00 446 GLU A C 1
ATOM 3740 O O . GLU A 1 446 ? -12.532 13.267 21.958 1.00 93.00 446 GLU A O 1
ATOM 3745 N N . PHE A 1 447 ? -12.977 11.059 22.042 1.00 92.62 447 PHE A N 1
ATOM 3746 C CA . PHE A 1 447 ? -12.111 10.722 23.162 1.00 92.62 447 PHE A CA 1
ATOM 3747 C C . PHE A 1 447 ? -11.207 9.560 22.761 1.00 92.62 447 PHE A C 1
ATOM 3749 O O . PHE A 1 447 ? -11.708 8.555 22.255 1.00 92.62 447 PHE A O 1
ATOM 3756 N N . SER A 1 448 ? -9.907 9.680 23.003 1.00 92.06 448 SER A N 1
ATOM 3757 C CA . SER A 1 448 ? -8.962 8.570 22.867 1.00 92.06 448 SER A CA 1
ATOM 3758 C C . SER A 1 448 ? -8.079 8.437 24.096 1.00 92.06 448 SER A C 1
ATOM 3760 O O . SER A 1 448 ? -7.778 9.425 24.766 1.00 92.06 448 SER A O 1
ATOM 3762 N N . LEU A 1 449 ? -7.713 7.198 24.413 1.00 89.69 449 LEU A N 1
ATOM 3763 C CA . LEU A 1 449 ? -6.819 6.874 25.520 1.00 89.69 449 LEU A CA 1
ATOM 3764 C C . LEU A 1 449 ? -5.357 7.093 25.116 1.00 89.69 449 LEU A C 1
ATOM 3766 O O . LEU A 1 449 ? -5.016 7.017 23.936 1.00 89.69 449 LEU A O 1
ATOM 3770 N N . SER A 1 450 ? -4.498 7.342 26.104 1.00 87.31 450 SER A N 1
ATOM 3771 C CA . SER A 1 450 ? -3.046 7.420 25.887 1.00 87.31 450 SER A CA 1
ATOM 3772 C C . SER A 1 450 ? -2.432 6.069 25.498 1.00 87.31 450 SER A C 1
ATOM 3774 O O . SER A 1 450 ? -1.434 6.033 24.782 1.00 87.31 450 SER A O 1
ATOM 3776 N N . GLU A 1 451 ? -3.020 4.963 25.959 1.00 88.81 451 GLU A N 1
ATOM 3777 C CA . GLU A 1 451 ? -2.544 3.602 25.699 1.00 88.81 451 GLU A CA 1
ATOM 3778 C C . GLU A 1 451 ? -3.236 2.961 24.487 1.00 88.81 451 GLU A C 1
ATOM 3780 O O . GLU A 1 451 ? -4.416 3.197 24.211 1.00 88.81 451 GLU A O 1
ATOM 3785 N N . LEU A 1 452 ? -2.489 2.114 23.773 1.00 93.50 452 LEU A N 1
ATOM 3786 C CA . LEU A 1 452 ? -2.996 1.347 22.638 1.00 93.50 452 LEU A CA 1
ATOM 3787 C C . LEU A 1 452 ? -3.657 0.046 23.095 1.00 93.50 452 LEU A C 1
ATOM 3789 O O . LEU A 1 452 ? -3.238 -0.584 24.062 1.00 93.50 452 LEU A O 1
ATOM 3793 N N . TYR A 1 453 ? -4.654 -0.376 22.331 1.00 94.12 453 TYR A N 1
ATOM 3794 C CA . TYR A 1 453 ? -5.352 -1.641 22.499 1.00 94.12 453 TYR A CA 1
ATOM 3795 C C . TYR A 1 453 ? -4.578 -2.765 21.820 1.00 94.12 453 TYR A C 1
ATOM 3797 O O . TYR A 1 453 ? -3.964 -2.546 20.774 1.00 94.12 453 TYR A O 1
ATOM 3805 N N . GLU A 1 454 ? -4.654 -3.970 22.380 1.00 93.69 454 GLU A N 1
ATOM 3806 C CA . GLU A 1 454 ? -4.083 -5.178 21.778 1.00 93.69 454 GLU A CA 1
ATOM 3807 C C . GLU A 1 454 ? -5.151 -5.936 20.980 1.00 93.69 454 GLU A C 1
ATOM 3809 O O . GLU A 1 454 ? -6.321 -6.004 21.376 1.00 93.69 454 GLU A O 1
ATOM 3814 N N . ASN A 1 455 ? -4.749 -6.516 19.846 1.00 94.75 455 ASN A N 1
ATOM 3815 C CA . ASN A 1 455 ? -5.612 -7.330 18.992 1.00 94.75 455 ASN A CA 1
ATOM 3816 C C . ASN A 1 455 ? -5.737 -8.784 19.480 1.00 94.75 455 ASN A C 1
ATOM 3818 O O . ASN A 1 455 ? -5.971 -9.688 18.691 1.00 94.75 455 ASN A O 1
ATOM 3822 N N . ASP A 1 456 ? -5.546 -9.067 20.760 1.00 92.94 456 ASP A N 1
ATOM 3823 C CA . ASP A 1 456 ? -5.559 -10.432 21.296 1.00 92.94 456 ASP A CA 1
ATOM 3824 C C . ASP A 1 456 ? -6.975 -10.968 21.587 1.00 92.94 456 ASP A C 1
ATOM 3826 O O . ASP A 1 456 ? -7.149 -12.151 21.882 1.00 92.94 456 ASP A O 1
ATOM 3830 N N . GLY A 1 457 ? -7.991 -10.108 21.466 1.00 92.06 457 GLY A N 1
ATOM 3831 C CA . GLY A 1 457 ? -9.376 -10.424 21.798 1.00 92.06 457 GLY A CA 1
ATOM 3832 C C . GLY A 1 457 ? -9.697 -10.326 23.291 1.00 92.06 457 GLY A C 1
ATOM 3833 O O . GLY A 1 457 ? -10.714 -10.871 23.705 1.00 92.06 457 GLY A O 1
ATOM 3834 N N . ASN A 1 458 ? -8.863 -9.654 24.091 1.00 92.50 458 ASN A N 1
ATOM 3835 C CA . ASN A 1 458 ? -9.100 -9.408 25.521 1.00 92.50 458 ASN A CA 1
ATOM 3836 C C . ASN A 1 458 ? -9.355 -7.928 25.842 1.00 92.50 458 ASN A C 1
ATOM 3838 O O . ASN A 1 458 ? -9.723 -7.582 26.962 1.00 92.50 458 ASN A O 1
ATOM 3842 N N . SER A 1 459 ? -9.178 -7.048 24.862 1.00 92.38 459 SER A N 1
ATOM 3843 C CA . SER A 1 459 ? -9.465 -5.620 24.957 1.00 92.38 459 SER A CA 1
ATOM 3844 C C . SER A 1 459 ? -10.966 -5.320 25.104 1.00 92.38 459 SER A C 1
ATOM 3846 O O . SER A 1 459 ? -11.776 -5.864 24.360 1.00 92.38 459 SER A O 1
ATOM 3848 N N . TYR A 1 460 ? -11.361 -4.391 25.986 1.00 93.19 460 TYR A N 1
ATOM 3849 C CA . TYR A 1 460 ? -12.773 -4.032 26.226 1.00 93.19 460 TYR A CA 1
ATOM 3850 C C . TYR A 1 460 ? -13.122 -2.625 25.724 1.00 93.19 460 TYR A C 1
ATOM 3852 O O . TYR A 1 460 ? -12.400 -1.658 25.984 1.00 93.19 460 TYR A O 1
ATOM 3860 N N . LEU A 1 461 ? -14.281 -2.479 25.075 1.00 93.56 461 LEU A N 1
ATOM 3861 C CA . LEU A 1 461 ? -14.854 -1.164 24.780 1.00 93.56 461 LEU A CA 1
ATOM 3862 C C . LEU A 1 461 ? -15.326 -0.499 26.065 1.00 93.56 461 LEU A C 1
ATOM 3864 O O . LEU A 1 461 ? -16.122 -1.066 26.804 1.00 93.56 461 LEU A O 1
ATOM 3868 N N . MET A 1 462 ? -14.905 0.735 26.303 1.00 89.94 462 MET A N 1
ATOM 3869 C CA . MET A 1 462 ? -15.262 1.464 27.516 1.00 89.94 462 MET A CA 1
ATOM 3870 C C . MET A 1 462 ? -16.777 1.652 27.662 1.00 89.94 462 MET A C 1
ATOM 3872 O O . MET A 1 462 ? -17.525 1.738 26.682 1.00 89.94 462 MET A O 1
ATOM 3876 N N . ALA A 1 463 ? -17.231 1.799 28.906 1.00 88.88 463 ALA A N 1
ATOM 3877 C CA . ALA A 1 463 ? -18.520 2.421 29.174 1.00 88.88 463 ALA A CA 1
ATOM 3878 C C . ALA A 1 463 ? -18.596 3.811 28.524 1.00 88.88 463 ALA A C 1
ATOM 3880 O O . ALA A 1 463 ? -17.596 4.522 28.406 1.00 88.88 463 ALA A O 1
ATOM 3881 N N . ASN A 1 464 ? -19.788 4.205 28.089 1.00 88.12 464 ASN A N 1
ATOM 3882 C CA . ASN A 1 464 ? -20.002 5.458 27.395 1.00 88.12 464 ASN A CA 1
ATOM 3883 C C . ASN A 1 464 ? -19.807 6.639 28.346 1.00 88.12 464 ASN A C 1
ATOM 3885 O O . ASN A 1 464 ? -20.618 6.892 29.238 1.00 88.12 464 ASN A O 1
ATOM 3889 N N . LEU A 1 465 ? -18.705 7.354 28.126 1.00 82.75 465 LEU A N 1
ATOM 3890 C CA . LEU A 1 465 ? -18.298 8.521 28.904 1.00 82.75 465 LEU A CA 1
ATOM 3891 C C . LEU A 1 465 ? -19.025 9.803 28.483 1.00 82.75 465 LEU A C 1
ATOM 3893 O O . LEU A 1 465 ? -18.994 10.799 29.206 1.00 82.75 465 LEU A O 1
ATOM 3897 N N . PHE A 1 466 ? -19.649 9.790 27.307 1.00 87.56 466 PHE A N 1
ATOM 3898 C CA . PHE A 1 466 ? -20.453 10.893 26.807 1.00 87.56 466 PHE A CA 1
ATOM 3899 C C . PHE A 1 466 ? -21.837 10.814 27.428 1.00 87.56 466 PHE A C 1
ATOM 3901 O O . PHE A 1 466 ? -22.450 9.759 27.379 1.00 87.56 466 PHE A O 1
ATOM 3908 N N . SER A 1 467 ? -22.387 11.910 27.928 1.00 84.06 467 SER A N 1
ATOM 3909 C CA . SER A 1 467 ? -23.792 11.990 28.331 1.00 84.06 467 SER A CA 1
ATOM 3910 C C . SER A 1 467 ? -24.606 12.732 27.278 1.00 84.06 467 SER A C 1
ATOM 3912 O O . SER A 1 467 ? -24.066 13.554 26.544 1.00 84.06 467 SER A O 1
ATOM 3914 N N . ARG A 1 468 ? -25.907 12.456 27.170 1.00 84.31 468 ARG A N 1
ATOM 3915 C CA . ARG A 1 468 ? -26.791 13.155 26.228 1.00 84.31 468 ARG A CA 1
ATOM 3916 C C . ARG A 1 468 ? -28.178 13.305 26.831 1.00 84.31 468 ARG A C 1
ATOM 3918 O O . ARG A 1 468 ? -28.882 12.318 27.019 1.00 84.31 468 ARG A O 1
ATOM 3925 N N . TYR A 1 469 ? -28.602 14.547 27.048 1.00 84.12 469 TYR A N 1
ATOM 3926 C CA . TYR A 1 469 ? -29.898 14.845 27.657 1.00 84.12 469 TYR A CA 1
ATOM 3927 C C . TYR A 1 469 ? -31.062 14.144 26.932 1.00 84.12 469 TYR A C 1
ATOM 3929 O O . TYR A 1 469 ? -31.215 14.277 25.714 1.00 84.12 469 TYR A O 1
ATOM 3937 N N . GLY A 1 470 ? -31.881 13.391 27.674 1.00 84.44 470 GLY A N 1
ATOM 3938 C CA . GLY A 1 470 ? -33.032 12.650 27.139 1.00 84.44 470 GLY A CA 1
ATOM 3939 C C . GLY A 1 470 ? -32.715 11.295 26.488 1.00 84.44 470 GLY A C 1
ATOM 3940 O O . GLY A 1 470 ? -33.618 10.664 25.922 1.00 84.44 470 GLY A O 1
ATOM 3941 N N . TYR A 1 471 ? -31.455 10.853 26.521 1.00 87.12 471 TYR A N 1
ATOM 3942 C CA . TYR A 1 471 ? -31.010 9.589 25.939 1.00 87.12 471 TYR A CA 1
ATOM 3943 C C . TYR A 1 471 ? -30.141 8.800 26.919 1.00 87.12 471 TYR A C 1
ATOM 3945 O O . TYR A 1 471 ? -29.410 9.363 27.724 1.00 87.12 471 TYR A O 1
ATOM 3953 N N . SER A 1 472 ? -30.179 7.479 26.775 1.00 86.56 472 SER A N 1
ATOM 3954 C CA . SER A 1 472 ? -29.275 6.539 27.439 1.00 86.56 472 SER A CA 1
ATOM 3955 C C . SER A 1 472 ? -28.357 5.881 26.403 1.00 86.56 472 SER A C 1
ATOM 3957 O O . SER A 1 472 ? -28.762 5.703 25.239 1.00 86.56 472 SER A O 1
ATOM 3959 N N . PRO A 1 473 ? -27.120 5.526 26.781 1.00 89.44 473 PRO A N 1
ATOM 3960 C CA . PRO A 1 473 ? -26.233 4.778 25.907 1.00 89.44 473 PRO A CA 1
ATOM 3961 C C . PRO A 1 473 ? -26.803 3.377 25.653 1.00 89.44 473 PRO A C 1
ATOM 3963 O O . PRO A 1 473 ? -27.243 2.678 26.561 1.00 89.44 473 PRO A O 1
ATOM 3966 N N . LYS A 1 474 ? -26.818 2.961 24.385 1.00 92.56 474 LYS A N 1
ATOM 3967 C CA . LYS A 1 474 ? -27.117 1.578 23.980 1.00 92.56 474 LYS A CA 1
ATOM 3968 C C . LYS A 1 474 ? -25.834 0.764 23.784 1.00 92.56 474 LYS A C 1
ATOM 3970 O O . LYS A 1 474 ? -25.878 -0.458 23.887 1.00 92.56 474 LYS A O 1
ATOM 3975 N N . GLY A 1 475 ? -24.728 1.437 23.466 1.00 94.75 475 GLY A N 1
ATOM 3976 C CA . GLY A 1 475 ? -23.446 0.812 23.168 1.00 94.75 475 GLY A CA 1
ATOM 3977 C C . GLY A 1 475 ? -22.712 1.504 22.022 1.00 94.75 475 GLY A C 1
ATOM 3978 O O . GLY A 1 475 ? -22.884 2.708 21.806 1.00 94.75 475 GLY A O 1
ATOM 3979 N N . TRP A 1 476 ? -21.933 0.732 21.267 1.00 97.12 476 TRP A N 1
ATOM 3980 C CA . TRP A 1 476 ? -21.004 1.214 20.251 1.00 97.12 476 TRP A CA 1
ATOM 3981 C C . TRP A 1 476 ? -21.161 0.478 18.924 1.00 97.12 476 TRP A C 1
ATOM 3983 O O . TRP A 1 476 ? -21.201 -0.748 18.874 1.00 97.12 476 TRP A O 1
ATOM 3993 N N . LYS A 1 477 ? -21.173 1.227 17.822 1.00 97.19 477 LYS A N 1
ATOM 3994 C CA . LYS A 1 477 ? -20.921 0.683 16.483 1.00 97.19 477 LYS A CA 1
ATOM 3995 C C . LYS A 1 477 ? -19.472 0.908 16.108 1.00 97.19 477 LYS A C 1
ATOM 3997 O O . LYS A 1 477 ? -19.001 2.042 16.160 1.00 97.19 477 LYS A O 1
ATOM 4002 N N . VAL A 1 478 ? -18.788 -0.146 15.692 1.00 96.50 478 VAL A N 1
ATOM 4003 C CA . VAL A 1 478 ? -17.356 -0.090 15.410 1.00 96.50 478 VAL A CA 1
ATOM 4004 C C . VAL A 1 478 ? -17.096 -0.007 13.911 1.00 96.50 478 VAL A C 1
ATOM 4006 O O . VAL A 1 478 ? -17.656 -0.768 13.121 1.00 96.50 478 VAL A O 1
ATOM 4009 N N . ARG A 1 479 ? -16.208 0.912 13.531 1.00 96.19 479 ARG A N 1
ATOM 4010 C CA . ARG A 1 479 ? -15.507 0.867 12.245 1.00 96.19 479 ARG A CA 1
ATOM 4011 C C . ARG A 1 479 ? -14.012 0.682 12.474 1.00 96.19 479 ARG A C 1
ATOM 4013 O O . ARG A 1 479 ? -13.449 1.306 13.371 1.00 96.19 479 ARG A O 1
ATOM 4020 N N . VAL A 1 480 ? -13.397 -0.131 11.632 1.00 97.25 480 VAL A N 1
ATOM 4021 C CA . VAL A 1 480 ? -11.974 -0.468 11.644 1.00 97.25 480 VAL A CA 1
ATOM 4022 C C . VAL A 1 480 ? -11.318 0.220 10.452 1.00 97.25 480 VAL A C 1
ATOM 4024 O O . VAL A 1 480 ? -11.875 0.209 9.353 1.00 97.25 480 VAL A O 1
ATOM 4027 N N . ARG A 1 481 ? -10.172 0.865 10.662 1.00 96.62 481 ARG A N 1
ATOM 4028 C CA . ARG A 1 481 ? -9.336 1.416 9.596 1.00 96.62 481 ARG A CA 1
ATOM 4029 C C . ARG A 1 481 ? -8.170 0.475 9.350 1.00 96.62 481 ARG A C 1
ATOM 4031 O O . ARG A 1 481 ? -7.374 0.237 10.257 1.00 96.62 481 ARG A O 1
ATOM 4038 N N . ILE A 1 482 ? -8.073 -0.007 8.123 1.00 94.62 482 ILE A N 1
ATOM 4039 C CA . ILE A 1 482 ? -6.912 -0.730 7.603 1.00 94.62 482 ILE A CA 1
ATOM 4040 C C . ILE A 1 482 ? -6.224 0.275 6.700 1.00 94.62 482 ILE A C 1
ATOM 4042 O O . ILE A 1 482 ? -6.896 0.755 5.800 1.00 94.62 482 ILE A O 1
ATOM 4046 N N . ASP A 1 483 ? -4.997 0.686 7.028 1.00 90.31 483 ASP A N 1
ATOM 4047 C CA . ASP A 1 483 ? -4.304 1.875 6.503 1.00 90.31 483 ASP A CA 1
ATOM 4048 C C . ASP A 1 483 ? -5.217 3.094 6.316 1.00 90.31 483 ASP A C 1
ATOM 4050 O O . ASP A 1 483 ? -5.269 3.980 7.182 1.00 90.31 483 ASP A O 1
ATOM 4054 N N . ARG A 1 484 ? -5.940 3.153 5.193 1.00 88.94 484 ARG A N 1
ATOM 4055 C CA . ARG A 1 484 ? -6.734 4.300 4.747 1.00 88.94 484 ARG A CA 1
ATOM 4056 C C . ARG A 1 484 ? -8.211 3.998 4.580 1.00 88.94 484 ARG A C 1
ATOM 4058 O O . ARG A 1 484 ? -9.031 4.900 4.783 1.00 88.94 484 ARG A O 1
ATOM 4065 N N . GLU A 1 485 ? -8.561 2.771 4.226 1.00 93.12 485 GLU A N 1
ATOM 4066 C CA . GLU A 1 485 ? -9.952 2.397 4.016 1.00 93.12 485 GLU A CA 1
ATOM 4067 C C . GLU A 1 485 ? -10.654 2.084 5.343 1.00 93.12 485 GLU A C 1
ATOM 4069 O O . GLU A 1 485 ? -10.095 1.531 6.292 1.00 93.12 485 GLU A O 1
ATOM 4074 N N . TRP A 1 486 ? -11.922 2.486 5.419 1.00 96.31 486 TRP A N 1
ATOM 4075 C CA . TRP A 1 486 ? -12.768 2.248 6.584 1.00 96.31 486 TRP A CA 1
ATOM 4076 C C . TRP A 1 486 ? -13.695 1.074 6.324 1.00 96.31 486 TRP A C 1
ATOM 4078 O O . TRP A 1 486 ? -14.434 1.086 5.342 1.00 96.31 486 TRP A O 1
ATOM 4088 N N . PHE A 1 487 ? -13.757 0.144 7.267 1.00 97.50 487 PHE A N 1
ATOM 4089 C CA . PHE A 1 487 ? -14.626 -1.023 7.229 1.00 97.50 487 PHE A CA 1
ATOM 4090 C C . PHE A 1 487 ? -15.577 -1.009 8.424 1.00 97.50 487 PHE A C 1
ATOM 4092 O O . PHE A 1 487 ? -15.185 -0.656 9.535 1.00 97.50 487 PHE A O 1
ATOM 4099 N N . TRP A 1 488 ? -16.842 -1.356 8.212 1.00 97.38 488 TRP A N 1
ATOM 4100 C CA . TRP A 1 488 ? -17.772 -1.650 9.297 1.00 97.38 488 TRP A CA 1
ATOM 4101 C C . TRP A 1 488 ? -17.538 -3.060 9.814 1.00 97.38 488 TRP A C 1
ATOM 4103 O O . TRP A 1 488 ? -17.394 -3.976 9.010 1.00 97.38 488 TRP A O 1
ATOM 4113 N N . TYR A 1 489 ? -17.568 -3.221 11.136 1.00 97.25 489 TYR A N 1
ATOM 4114 C CA . TYR A 1 489 ? -17.632 -4.534 11.768 1.00 97.25 489 TYR A CA 1
ATOM 4115 C C . TYR A 1 489 ? -19.095 -4.978 11.873 1.00 97.25 489 TYR A C 1
ATOM 4117 O O . TYR A 1 489 ? -19.931 -4.244 12.419 1.00 97.25 489 TYR A O 1
ATOM 4125 N N . LEU A 1 490 ? -19.419 -6.142 11.315 1.00 97.06 490 LEU A N 1
ATOM 4126 C CA . LEU A 1 490 ? -20.791 -6.638 11.194 1.00 97.06 490 LEU A CA 1
ATOM 4127 C C . LEU A 1 490 ? -21.128 -7.682 12.274 1.00 97.06 490 LEU A C 1
ATOM 4129 O O . LEU A 1 490 ? -20.247 -8.187 12.969 1.00 97.06 490 LEU A O 1
ATOM 4133 N N . GLU A 1 491 ? -22.419 -7.965 12.469 1.00 96.25 491 GLU A N 1
ATOM 4134 C CA . GLU A 1 491 ? -22.904 -8.929 13.480 1.00 96.25 491 GLU A CA 1
ATOM 4135 C C . GLU A 1 491 ? -22.418 -10.366 13.215 1.00 96.25 491 GLU A C 1
ATOM 4137 O O . GLU A 1 491 ? -22.240 -11.135 14.155 1.00 96.25 491 GLU A O 1
ATOM 4142 N N . ASP A 1 492 ? -22.143 -10.715 11.957 1.00 95.00 492 ASP A N 1
ATOM 4143 C CA . ASP A 1 492 ? -21.588 -12.019 11.559 1.00 95.00 492 ASP A CA 1
ATOM 4144 C C . ASP A 1 492 ? -20.060 -12.124 11.741 1.00 95.00 492 ASP A C 1
ATOM 4146 O O . ASP A 1 492 ? -19.463 -13.145 11.408 1.00 95.00 492 ASP A O 1
ATOM 4150 N N . GLY A 1 493 ? -19.419 -11.077 12.274 1.00 93.31 493 GLY A N 1
ATOM 4151 C CA . GLY A 1 493 ? -17.975 -11.018 12.498 1.00 93.31 493 GLY A CA 1
ATOM 4152 C C . GLY A 1 493 ? -17.157 -10.594 11.276 1.00 93.31 493 GLY A C 1
ATOM 4153 O O . GLY A 1 493 ? -15.935 -10.484 11.386 1.00 93.31 493 GLY A O 1
ATOM 4154 N N . THR A 1 494 ? -17.795 -10.325 10.133 1.00 93.81 494 THR A N 1
ATOM 4155 C CA . THR A 1 494 ? -17.105 -9.885 8.913 1.00 93.81 494 THR A CA 1
ATOM 4156 C C . THR A 1 494 ? -16.867 -8.373 8.885 1.00 93.81 494 THR A C 1
ATOM 4158 O O . THR A 1 494 ? -17.455 -7.589 9.641 1.00 93.81 494 THR A O 1
ATOM 4161 N N . LEU A 1 495 ? -15.977 -7.952 7.983 1.00 95.81 495 LEU A N 1
ATOM 4162 C CA . LEU A 1 495 ? -15.685 -6.553 7.701 1.00 95.81 495 LEU A CA 1
ATOM 4163 C C . LEU A 1 495 ? -16.225 -6.166 6.326 1.00 95.81 495 LEU A C 1
ATOM 4165 O O . LEU A 1 495 ? -15.898 -6.792 5.321 1.00 95.81 495 LEU A O 1
ATOM 4169 N N . LYS A 1 496 ? -17.000 -5.079 6.265 1.00 95.62 496 LYS A N 1
ATOM 4170 C CA . LYS A 1 496 ? -17.530 -4.538 5.005 1.00 95.62 496 LYS A CA 1
ATOM 4171 C C . LYS A 1 496 ? -17.001 -3.144 4.746 1.00 95.62 496 LYS A C 1
ATOM 4173 O O . LYS A 1 496 ? -17.113 -2.266 5.600 1.00 95.62 496 LYS A O 1
ATOM 4178 N N . LEU A 1 497 ? -16.479 -2.913 3.544 1.00 95.44 497 LEU A N 1
ATOM 4179 C CA . LEU A 1 497 ? -15.994 -1.602 3.130 1.00 95.44 497 LEU A CA 1
ATOM 4180 C C . LEU A 1 497 ? -17.103 -0.552 3.300 1.00 95.44 497 LEU A C 1
ATOM 4182 O O . LEU A 1 497 ? -18.185 -0.668 2.728 1.00 95.44 497 LEU A O 1
ATOM 4186 N N . LYS A 1 498 ? -16.847 0.488 4.099 1.00 95.44 498 LYS A N 1
ATOM 4187 C CA . LYS A 1 498 ? -17.863 1.440 4.581 1.00 95.44 498 LYS A CA 1
ATOM 4188 C C . LYS A 1 498 ? -18.653 2.094 3.448 1.00 95.44 498 LYS A C 1
ATOM 4190 O O . LYS A 1 498 ? -19.848 2.323 3.607 1.00 95.44 498 LYS A O 1
ATOM 4195 N N . LYS A 1 499 ? -17.979 2.431 2.344 1.00 94.44 499 LYS A N 1
ATOM 4196 C CA . LYS A 1 499 ? -18.583 3.056 1.154 1.00 94.44 499 LYS A CA 1
ATOM 4197 C C . LYS A 1 499 ? -19.421 2.082 0.313 1.00 94.44 499 LYS A C 1
ATOM 4199 O O . LYS A 1 499 ? -20.264 2.537 -0.446 1.00 94.44 499 LYS A O 1
ATOM 4204 N N . GLU A 1 500 ? -19.221 0.775 0.476 1.00 94.56 500 GLU A N 1
ATOM 4205 C CA . GLU A 1 500 ? -19.959 -0.284 -0.228 1.00 94.56 500 GLU A CA 1
ATOM 4206 C C . GLU A 1 500 ?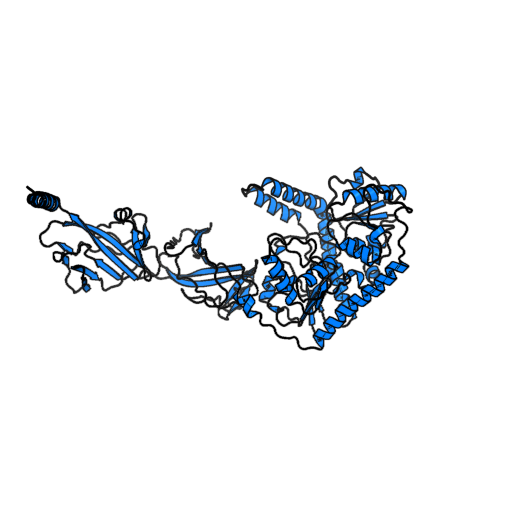 -21.043 -0.944 0.645 1.00 94.56 500 GLU A C 1
ATOM 4208 O O . GLU A 1 500 ? -21.768 -1.803 0.152 1.00 94.56 500 GLU A O 1
ATOM 4213 N N . TYR A 1 501 ? -21.166 -0.570 1.925 1.00 96.00 501 TYR A N 1
ATOM 4214 C CA . TYR A 1 501 ? -22.165 -1.140 2.830 1.00 96.00 501 TYR A CA 1
ATOM 4215 C C . TYR A 1 501 ? -23.591 -0.745 2.425 1.00 96.00 501 TYR A C 1
ATOM 4217 O O . TYR A 1 501 ? -23.929 0.443 2.370 1.00 96.00 501 TYR A O 1
ATOM 4225 N N . LYS A 1 502 ? -24.451 -1.745 2.234 1.00 95.25 502 LYS A N 1
ATOM 4226 C CA . LYS A 1 502 ? -25.863 -1.596 1.880 1.00 95.25 502 LYS A CA 1
ATOM 4227 C C . LYS A 1 502 ? -26.742 -2.187 2.974 1.00 95.25 502 LYS A C 1
ATOM 4229 O O . LYS A 1 502 ? -26.773 -3.389 3.215 1.00 95.25 502 LYS A O 1
ATOM 4234 N N . LYS A 1 503 ? -27.504 -1.320 3.644 1.00 93.00 503 LYS A N 1
ATOM 4235 C CA . LYS A 1 503 ? -28.454 -1.742 4.679 1.00 93.00 503 LYS A CA 1
ATOM 4236 C C . LYS A 1 503 ? -29.559 -2.598 4.045 1.00 93.00 503 LYS A C 1
ATOM 4238 O O . LYS A 1 503 ? -30.339 -2.067 3.264 1.00 93.00 503 LYS A O 1
ATOM 4243 N N . GLY A 1 504 ? -29.666 -3.857 4.461 1.00 92.25 504 GLY A N 1
ATOM 4244 C CA . GLY A 1 504 ? -30.663 -4.813 3.964 1.00 92.25 504 GLY A CA 1
ATOM 4245 C C . GLY A 1 504 ? -30.036 -5.943 3.150 1.00 92.25 504 GLY A C 1
ATOM 4246 O O . GLY A 1 504 ? -30.479 -7.076 3.293 1.00 92.25 504 GLY A O 1
ATOM 4247 N N . ASP A 1 505 ? -28.975 -5.640 2.396 1.00 93.81 505 ASP A N 1
ATOM 4248 C CA . ASP A 1 505 ? -28.214 -6.636 1.630 1.00 93.81 505 ASP A CA 1
ATOM 4249 C C . ASP A 1 505 ? -27.075 -7.226 2.474 1.00 93.81 505 ASP A C 1
ATOM 4251 O O . ASP A 1 505 ? -26.819 -8.426 2.435 1.00 93.81 505 ASP A O 1
ATOM 4255 N N . ASP A 1 506 ? -26.395 -6.377 3.251 1.00 95.25 506 ASP A N 1
ATOM 4256 C CA . ASP A 1 506 ? -25.301 -6.779 4.134 1.00 95.25 506 ASP A CA 1
ATOM 4257 C C . ASP A 1 506 ? -25.797 -7.068 5.563 1.00 95.25 506 ASP A C 1
ATOM 4259 O O . ASP A 1 506 ? -26.778 -6.475 6.038 1.00 95.25 506 ASP A O 1
ATOM 4263 N N . SER A 1 507 ? -25.059 -7.923 6.284 1.00 96.56 507 SER A N 1
ATOM 4264 C CA . SER A 1 507 ? -25.267 -8.159 7.717 1.00 96.56 507 SER A CA 1
ATOM 4265 C C . SER A 1 507 ? -25.243 -6.833 8.498 1.00 96.56 507 SER A C 1
ATOM 4267 O O . SER A 1 507 ? -24.455 -5.939 8.175 1.00 96.56 507 SER A O 1
ATOM 4269 N N . PRO A 1 508 ? -26.109 -6.629 9.508 1.00 97.19 508 PRO A N 1
ATOM 4270 C CA . PRO A 1 508 ? -26.157 -5.365 10.230 1.00 97.19 508 PRO A CA 1
ATOM 4271 C C . PRO A 1 508 ? -24.810 -4.996 10.861 1.00 97.19 508 PRO A C 1
ATOM 4273 O O . PRO A 1 508 ? -24.114 -5.840 11.415 1.00 97.19 508 PRO A O 1
ATOM 4276 N N . VAL A 1 509 ? -24.473 -3.702 10.857 1.00 97.19 509 VAL A N 1
ATOM 4277 C CA . VAL A 1 509 ? -23.329 -3.197 11.639 1.00 97.19 509 VAL A CA 1
ATOM 4278 C C . VAL A 1 509 ? -23.527 -3.532 13.117 1.00 97.19 509 VAL A C 1
ATOM 4280 O O . VAL A 1 509 ? -24.510 -3.062 13.714 1.00 97.19 509 VAL A O 1
ATOM 4283 N N . ARG A 1 510 ? -22.564 -4.260 13.697 1.00 96.88 510 ARG A N 1
ATOM 4284 C CA . ARG A 1 510 ? -22.636 -4.761 15.069 1.00 96.88 510 ARG A CA 1
ATOM 4285 C C . ARG A 1 510 ? -22.727 -3.636 16.080 1.00 96.88 510 ARG A C 1
ATOM 4287 O O . ARG A 1 510 ? -22.000 -2.642 15.993 1.00 96.88 510 ARG A O 1
ATOM 4294 N N . CYS A 1 511 ? -23.630 -3.793 17.043 1.00 96.94 511 CYS A N 1
ATOM 4295 C CA . CYS A 1 511 ? -23.774 -2.875 18.170 1.00 96.94 511 CYS A CA 1
ATOM 4296 C C . CYS A 1 511 ? -23.258 -3.535 19.452 1.00 96.94 511 CYS A C 1
ATOM 4298 O O . CYS A 1 511 ? -24.022 -4.180 20.167 1.00 96.94 511 CYS A O 1
ATOM 4300 N N . PHE A 1 512 ? -21.981 -3.325 19.753 1.00 97.44 512 PHE A N 1
ATOM 4301 C CA . PHE A 1 512 ? -21.345 -3.782 20.986 1.00 97.44 512 PHE A CA 1
ATOM 4302 C C . PHE A 1 512 ? -21.961 -3.093 22.200 1.00 97.44 512 PHE A C 1
ATOM 4304 O O . PHE A 1 512 ? -22.230 -1.891 22.160 1.00 97.44 512 PHE A O 1
ATOM 4311 N N . LYS A 1 513 ? -22.164 -3.827 23.289 1.00 95.44 513 LYS A N 1
ATOM 4312 C CA . LYS A 1 513 ? -22.545 -3.261 24.584 1.00 95.44 513 LYS A CA 1
ATOM 4313 C C . LYS A 1 513 ? -21.361 -2.520 25.209 1.00 95.44 513 LYS A C 1
ATOM 4315 O O . LYS A 1 513 ? -20.207 -2.666 24.815 1.00 95.44 513 LYS A O 1
ATOM 4320 N N . GLU A 1 514 ? -21.662 -1.697 26.200 1.00 91.00 514 GLU A N 1
ATOM 4321 C CA . GLU A 1 514 ? -20.639 -1.093 27.051 1.00 91.00 514 GLU A CA 1
ATOM 4322 C C . GLU A 1 514 ? -19.869 -2.177 27.816 1.00 91.00 514 GLU A C 1
ATOM 4324 O O . GLU A 1 514 ? -20.483 -3.113 28.331 1.00 91.00 514 GLU A O 1
ATOM 4329 N N . ASN A 1 515 ? -18.544 -2.035 27.913 1.00 91.81 515 ASN A N 1
ATOM 4330 C CA . ASN A 1 515 ? -17.636 -3.022 28.513 1.00 91.81 515 ASN A CA 1
ATOM 4331 C C . ASN A 1 515 ? -17.660 -4.393 27.820 1.00 91.81 515 ASN A C 1
ATOM 4333 O O . ASN A 1 515 ? -17.267 -5.390 28.418 1.00 91.81 515 ASN A O 1
ATOM 4337 N N . GLU A 1 516 ? -18.129 -4.464 26.572 1.00 95.62 516 GLU A N 1
ATOM 4338 C CA . GLU A 1 516 ? -18.008 -5.670 25.756 1.00 95.62 516 GLU A CA 1
ATOM 4339 C C . GLU A 1 516 ? -16.593 -5.781 25.179 1.00 95.62 516 GLU A C 1
ATOM 4341 O O . GLU A 1 516 ? -15.969 -4.779 24.821 1.00 95.62 516 GLU A O 1
ATOM 4346 N N . VAL A 1 517 ? -16.096 -7.012 25.088 1.00 95.12 517 VAL A N 1
ATOM 4347 C CA . VAL A 1 517 ? -14.804 -7.332 24.479 1.00 95.12 517 VAL A CA 1
ATOM 4348 C C . VAL A 1 517 ? -14.826 -6.998 22.985 1.00 95.12 517 VAL A C 1
ATOM 4350 O O . VAL A 1 517 ? -15.778 -7.346 22.282 1.00 95.12 517 VAL A O 1
ATOM 4353 N N . ILE A 1 518 ? -13.766 -6.356 22.496 1.00 93.50 518 ILE A N 1
ATOM 4354 C CA . ILE A 1 518 ? -13.464 -6.248 21.069 1.00 93.50 518 ILE A CA 1
ATOM 4355 C C . ILE A 1 518 ? -12.919 -7.612 20.629 1.00 93.50 518 ILE A C 1
ATOM 4357 O O . ILE A 1 518 ? -11.870 -8.024 21.125 1.00 93.50 518 ILE A O 1
ATOM 4361 N N . PRO A 1 519 ? -13.606 -8.336 19.729 1.00 93.12 519 PRO A N 1
ATOM 4362 C CA . PRO A 1 519 ? -13.142 -9.634 19.265 1.00 93.12 519 PRO A CA 1
ATOM 4363 C C . PRO A 1 519 ? -11.782 -9.522 18.578 1.00 93.12 519 PRO A C 1
ATOM 4365 O O . PRO A 1 519 ? -11.478 -8.493 17.976 1.00 93.12 519 PRO A O 1
ATOM 4368 N N . TYR A 1 520 ? -11.013 -10.611 18.593 1.00 94.06 520 TYR A N 1
ATOM 4369 C CA . TYR A 1 520 ? -9.855 -10.760 17.715 1.00 94.06 520 TYR A CA 1
ATOM 4370 C C . TYR A 1 520 ? -10.270 -10.499 16.260 1.00 94.06 520 TYR A C 1
ATOM 4372 O O . TYR A 1 520 ? -11.184 -11.153 15.746 1.00 94.06 520 TYR A O 1
ATOM 4380 N N . ILE A 1 521 ? -9.610 -9.542 15.605 1.00 93.62 521 ILE A N 1
ATOM 4381 C CA . ILE A 1 521 ? -9.861 -9.211 14.202 1.00 93.62 521 ILE A CA 1
ATOM 4382 C C . ILE A 1 521 ? -8.674 -9.747 13.392 1.00 93.62 521 ILE A C 1
ATOM 4384 O O . ILE A 1 521 ? -7.563 -9.248 13.576 1.00 93.62 521 ILE A O 1
ATOM 4388 N N . PRO A 1 522 ? -8.855 -10.755 12.520 1.00 91.56 522 PRO A N 1
ATOM 4389 C CA . PRO A 1 522 ? -7.753 -11.531 11.943 1.00 91.56 522 PRO A CA 1
ATOM 4390 C C . PRO A 1 522 ? -6.986 -10.816 10.812 1.00 91.56 522 PRO A C 1
ATOM 4392 O O . PRO A 1 522 ? -6.601 -11.462 9.844 1.00 91.56 522 PRO A O 1
ATOM 4395 N N . LEU A 1 523 ? -6.725 -9.515 10.948 1.00 93.62 523 LEU A N 1
ATOM 4396 C CA . LEU A 1 523 ? -6.064 -8.658 9.961 1.00 93.62 523 LEU A CA 1
ATOM 4397 C C . LEU A 1 523 ? -4.556 -8.555 10.205 1.00 93.62 523 LEU A C 1
ATOM 4399 O O . LEU A 1 523 ? -4.121 -8.485 11.355 1.00 93.62 523 LEU A O 1
ATOM 4403 N N . ASN A 1 524 ? -3.770 -8.421 9.133 1.00 92.19 524 ASN A N 1
ATOM 4404 C CA . ASN A 1 524 ? -2.320 -8.205 9.245 1.00 92.19 524 ASN A CA 1
ATOM 4405 C C . ASN A 1 524 ? -1.939 -6.795 9.709 1.00 92.19 524 ASN A C 1
ATOM 4407 O O . ASN A 1 524 ? -0.809 -6.580 10.147 1.00 92.19 524 ASN A O 1
ATOM 4411 N N . LYS A 1 525 ? -2.870 -5.836 9.629 1.00 90.94 525 LYS A N 1
ATOM 4412 C CA . LYS A 1 525 ? -2.702 -4.479 10.155 1.00 90.94 525 LYS A CA 1
ATOM 4413 C C . LYS A 1 525 ? -4.037 -3.870 10.566 1.00 90.94 525 LYS A C 1
ATOM 4415 O O . LYS A 1 525 ? -5.020 -3.940 9.831 1.00 90.94 525 LYS A O 1
ATOM 4420 N N . ILE A 1 526 ? -4.038 -3.184 11.705 1.00 93.94 526 ILE A N 1
ATOM 4421 C CA . ILE A 1 526 ? -5.150 -2.351 12.170 1.00 93.94 526 ILE A CA 1
ATOM 4422 C C . ILE A 1 526 ? -4.570 -0.984 12.506 1.00 93.94 526 ILE A C 1
ATOM 4424 O O . ILE A 1 526 ? -3.750 -0.860 13.405 1.00 93.94 526 ILE A O 1
ATOM 4428 N N . SER A 1 527 ? -4.961 0.053 11.769 1.00 93.56 527 SER A N 1
ATOM 4429 C CA . SER A 1 527 ? -4.431 1.401 12.003 1.00 93.56 527 SER A CA 1
ATOM 4430 C C . SER A 1 527 ? -5.188 2.143 13.093 1.00 93.56 527 SER A C 1
ATOM 4432 O O . SER A 1 527 ? -4.596 2.924 13.828 1.00 93.56 527 SER A O 1
ATOM 4434 N N . LEU A 1 528 ? -6.508 1.967 13.146 1.00 95.81 528 LEU A N 1
ATOM 4435 C CA . LEU A 1 528 ? -7.373 2.707 14.056 1.00 95.81 528 LEU A CA 1
ATOM 4436 C C . LEU A 1 528 ? -8.741 2.039 14.154 1.00 95.81 528 LEU A C 1
ATOM 4438 O O . LEU A 1 528 ? -9.305 1.621 13.145 1.00 95.81 528 LEU A O 1
ATOM 4442 N N . ILE A 1 529 ? -9.330 2.038 15.342 1.00 96.94 529 ILE A N 1
ATOM 4443 C CA . ILE A 1 529 ? -10.729 1.678 15.549 1.00 96.94 529 ILE A CA 1
ATOM 4444 C C . ILE A 1 529 ? -11.501 2.915 16.005 1.00 96.94 529 ILE A C 1
ATOM 4446 O O . ILE A 1 529 ? -11.048 3.673 16.853 1.00 96.94 529 ILE A O 1
ATOM 4450 N N . VAL A 1 530 ? -12.700 3.130 15.458 1.00 96.94 530 VAL A N 1
ATOM 4451 C CA . VAL A 1 530 ? -13.615 4.167 15.956 1.00 96.94 530 VAL A CA 1
ATOM 4452 C C . VAL A 1 530 ? -14.890 3.518 16.468 1.00 96.94 530 VAL A C 1
ATOM 4454 O O . VAL A 1 530 ? -15.670 2.965 15.686 1.00 96.94 530 VAL A O 1
ATOM 4457 N N . ALA A 1 531 ? -15.124 3.658 17.769 1.00 97.19 531 ALA A N 1
ATOM 4458 C CA . ALA A 1 531 ? -16.340 3.266 18.459 1.00 97.19 531 ALA A CA 1
ATOM 4459 C C . ALA A 1 531 ? -17.336 4.436 18.449 1.00 97.19 531 ALA A C 1
ATOM 4461 O O . ALA A 1 531 ? -17.153 5.464 19.096 1.00 97.19 531 ALA A O 1
ATOM 4462 N N . LYS A 1 532 ? -18.412 4.300 17.678 1.00 95.50 532 LYS A N 1
ATOM 4463 C CA . LYS A 1 532 ? -19.458 5.316 17.527 1.00 95.50 532 LYS A CA 1
ATOM 4464 C C . LYS A 1 532 ? -20.609 5.064 18.488 1.00 95.50 532 LYS A C 1
ATOM 4466 O O . LYS A 1 532 ? -21.247 4.015 18.400 1.00 95.50 532 LYS A O 1
ATOM 4471 N N . ALA A 1 533 ? -20.903 6.030 19.354 1.00 94.56 533 ALA A N 1
ATOM 4472 C CA . ALA A 1 533 ? -21.967 5.904 20.339 1.00 94.56 533 ALA A CA 1
ATOM 4473 C C . ALA A 1 533 ? -23.330 5.677 19.667 1.00 94.56 533 ALA A C 1
ATOM 4475 O O . ALA A 1 533 ? -23.709 6.355 18.707 1.00 94.56 533 ALA A O 1
ATOM 4476 N N . VAL A 1 534 ? -24.086 4.723 20.203 1.00 94.06 534 VAL A N 1
ATOM 4477 C CA . VAL A 1 534 ? -25.475 4.459 19.832 1.00 94.06 534 VAL A CA 1
ATOM 4478 C C . VAL A 1 534 ? -26.361 4.886 20.989 1.00 94.06 534 VAL A C 1
ATOM 4480 O O . VAL A 1 534 ? -26.160 4.464 22.125 1.00 94.06 534 VAL A O 1
ATOM 4483 N N . TRP A 1 535 ? -27.367 5.702 20.693 1.00 90.81 535 TRP A N 1
ATOM 4484 C CA . TRP A 1 535 ? -28.250 6.297 21.693 1.00 90.81 535 TRP A CA 1
ATOM 4485 C C . TRP A 1 535 ? -29.653 5.703 21.617 1.00 90.81 535 TRP A C 1
ATOM 4487 O O . TRP A 1 535 ? -30.202 5.530 20.526 1.00 90.81 535 TRP A O 1
ATOM 4497 N N . LYS A 1 536 ? -30.264 5.453 22.776 1.00 90.75 536 LYS A N 1
ATOM 4498 C CA . LYS A 1 536 ? -31.678 5.089 22.912 1.00 90.75 536 LYS A CA 1
ATOM 4499 C C . LYS A 1 536 ? -32.412 6.213 23.638 1.00 90.75 536 LYS A C 1
ATOM 4501 O O . LYS A 1 536 ? -31.923 6.715 24.643 1.00 90.75 536 LYS A O 1
ATOM 4506 N N . LYS A 1 537 ? -33.584 6.620 23.141 1.00 88.62 537 LYS A N 1
ATOM 4507 C CA . LYS A 1 537 ? -34.421 7.617 23.828 1.00 88.62 537 LYS A CA 1
ATOM 4508 C C . LYS A 1 537 ? -34.839 7.075 25.200 1.00 88.62 537 LYS A C 1
ATOM 4510 O O . LYS A 1 537 ? -35.320 5.944 25.282 1.00 88.62 537 LYS A O 1
ATOM 4515 N N . GLY A 1 538 ? -34.649 7.873 26.245 1.00 83.19 538 GLY A N 1
ATOM 4516 C CA . GLY A 1 538 ? -34.945 7.500 27.627 1.00 83.19 538 GLY A CA 1
ATOM 4517 C C . GLY A 1 538 ? -34.076 8.275 28.612 1.00 83.19 538 GLY A C 1
ATOM 4518 O O . GLY A 1 538 ? -32.934 8.593 28.298 1.00 83.19 538 GLY A O 1
ATOM 4519 N N . ILE A 1 539 ? -34.631 8.574 29.785 1.00 82.19 539 ILE A N 1
ATOM 4520 C CA . ILE A 1 539 ? -33.956 9.313 30.856 1.00 82.19 539 ILE A CA 1
ATOM 4521 C C . ILE A 1 539 ? -33.536 8.317 31.936 1.00 82.19 539 ILE A C 1
ATOM 4523 O O . ILE A 1 539 ? -34.342 7.490 32.368 1.00 82.19 539 ILE A O 1
ATOM 4527 N N . GLU A 1 540 ? -32.271 8.372 32.348 1.00 84.12 540 GLU A N 1
ATOM 4528 C CA . GLU A 1 540 ? -31.777 7.546 33.449 1.00 84.12 540 GLU A CA 1
ATOM 4529 C C . GLU A 1 540 ? -32.427 7.950 34.774 1.00 84.12 540 GLU A C 1
ATOM 4531 O O . GLU A 1 540 ? -32.735 9.120 35.008 1.00 84.12 540 GLU A O 1
ATOM 4536 N N . LYS A 1 541 ? -32.623 6.966 35.655 1.00 89.81 541 LYS A N 1
ATOM 4537 C CA . LYS A 1 541 ? -33.175 7.183 36.991 1.00 89.81 541 LYS A CA 1
ATOM 4538 C C . LYS A 1 541 ? -32.126 6.900 38.052 1.00 89.81 541 LYS A C 1
ATOM 4540 O O . LYS A 1 541 ? -31.403 5.913 37.942 1.00 89.81 541 LYS A O 1
ATOM 4545 N N . TYR A 1 542 ? -32.106 7.705 39.108 1.00 92.19 542 TYR A N 1
ATOM 4546 C CA . TYR A 1 542 ? -31.225 7.513 40.257 1.00 92.19 542 TYR A CA 1
ATOM 4547 C C . TYR A 1 542 ? -31.987 7.531 41.576 1.00 92.19 542 TYR A C 1
ATOM 4549 O O . TYR A 1 542 ? -33.074 8.091 41.703 1.00 92.19 542 TYR A O 1
ATOM 4557 N N . THR A 1 543 ? -31.388 6.931 42.598 1.00 93.44 543 THR A N 1
ATOM 4558 C CA . THR A 1 543 ? -31.878 7.042 43.976 1.00 93.44 543 THR A CA 1
ATOM 4559 C C . THR A 1 543 ? -31.290 8.287 44.628 1.00 93.44 543 THR A C 1
ATOM 4561 O O . THR A 1 543 ? -30.078 8.491 44.571 1.00 93.44 543 THR A O 1
ATOM 4564 N N . ILE A 1 544 ? -32.114 9.105 45.284 1.00 93.38 544 ILE A N 1
ATOM 4565 C CA . ILE A 1 544 ? -31.623 10.224 46.095 1.00 93.38 544 ILE A CA 1
ATOM 4566 C C . ILE A 1 544 ? -31.592 9.863 47.584 1.00 93.38 544 ILE A C 1
ATOM 4568 O O . ILE A 1 544 ? -32.554 9.331 48.144 1.00 93.38 544 ILE A O 1
ATOM 4572 N N . ILE A 1 545 ? -30.464 10.161 48.226 1.00 94.31 545 ILE A N 1
ATOM 4573 C CA . ILE A 1 545 ? -30.231 9.966 49.656 1.00 94.31 545 ILE A CA 1
ATOM 4574 C C . ILE A 1 545 ? -29.905 11.317 50.278 1.00 94.31 545 ILE A C 1
ATOM 4576 O O . ILE A 1 545 ? -28.923 11.961 49.923 1.00 94.31 545 ILE A O 1
ATOM 4580 N N . TYR A 1 546 ? -30.684 11.734 51.261 1.00 93.25 546 TYR A N 1
ATOM 4581 C CA . TYR A 1 546 ? -30.382 12.908 52.064 1.00 93.25 546 TYR A CA 1
ATOM 4582 C C . TYR A 1 546 ? -29.547 12.488 53.267 1.00 93.25 546 TYR A C 1
ATOM 4584 O O . TYR A 1 546 ? -29.985 11.666 54.067 1.00 93.25 546 TYR A O 1
ATOM 4592 N N . ASN A 1 547 ? -28.350 13.046 53.416 1.00 94.38 547 ASN A N 1
ATOM 4593 C CA . ASN A 1 547 ? -27.439 12.765 54.521 1.00 94.38 547 ASN A CA 1
ATOM 4594 C C . ASN A 1 547 ? -27.333 13.989 55.436 1.00 94.38 547 ASN A C 1
ATOM 4596 O O . ASN A 1 547 ? -27.216 15.125 54.979 1.00 94.38 547 ASN A O 1
ATOM 4600 N N . SER A 1 548 ? -27.333 13.770 56.750 1.00 92.19 548 SER A N 1
ATOM 4601 C CA . SER A 1 548 ? -27.298 14.857 57.727 1.00 92.19 548 SER A CA 1
ATOM 4602 C C . SER A 1 548 ? -26.012 15.686 57.718 1.00 92.19 548 SER A C 1
ATOM 4604 O O . SER A 1 548 ? -25.983 16.719 58.388 1.00 92.19 548 SER A O 1
ATOM 4606 N N . GLY A 1 549 ? -24.947 15.242 57.040 1.00 88.44 549 GLY A N 1
ATOM 4607 C CA . GLY A 1 549 ? -23.652 15.921 56.872 1.00 88.44 549 GLY A CA 1
ATOM 4608 C C . GLY A 1 549 ? -22.802 15.989 58.149 1.00 88.44 549 GLY A C 1
ATOM 4609 O O . GLY A 1 549 ? -21.619 15.653 58.161 1.00 88.44 549 GLY A O 1
ATOM 4610 N N . LYS A 1 550 ? -23.409 16.369 59.276 1.00 85.12 550 LYS A N 1
ATOM 4611 C CA . LYS A 1 550 ? -22.812 16.375 60.615 1.00 85.12 550 LYS A CA 1
ATOM 4612 C C . LYS A 1 550 ? -22.961 15.007 61.296 1.00 85.12 550 LYS A C 1
ATOM 4614 O O . LYS A 1 550 ? -24.024 14.389 61.289 1.00 85.12 550 LYS A O 1
ATOM 4619 N N . LYS A 1 551 ? -21.888 14.585 61.966 1.00 87.81 551 LYS A N 1
ATOM 4620 C CA . LYS A 1 551 ? -21.774 13.359 62.773 1.00 87.81 551 LYS A CA 1
ATOM 4621 C C . LYS A 1 551 ? -22.193 13.634 64.224 1.00 87.81 551 LYS A C 1
ATOM 4623 O O . LYS A 1 551 ? -21.361 14.024 65.039 1.00 87.81 551 LYS A O 1
ATOM 4628 N N . SER A 1 552 ? -23.486 13.527 64.552 1.00 83.50 552 SER A N 1
ATOM 4629 C CA . SER A 1 552 ? -23.986 13.873 65.895 1.00 83.50 552 SER A CA 1
ATOM 4630 C C . SER A 1 552 ? -25.267 13.134 66.291 1.00 83.50 552 SER A C 1
ATOM 4632 O O . SER A 1 552 ? -26.247 13.106 65.548 1.00 83.50 552 SER A O 1
ATOM 4634 N N . ASN A 1 553 ? -25.312 12.647 67.536 1.00 83.12 553 ASN A N 1
ATOM 4635 C CA . ASN A 1 553 ? -26.524 12.074 68.142 1.00 83.12 553 ASN A CA 1
ATOM 4636 C C . ASN A 1 553 ? -27.631 13.117 68.357 1.00 83.12 553 ASN A C 1
ATOM 4638 O O . ASN A 1 553 ? -28.791 12.758 68.537 1.00 83.12 553 ASN A O 1
ATOM 4642 N N . ARG A 1 554 ? -27.287 14.411 68.323 1.00 85.31 554 ARG A N 1
ATOM 4643 C CA . ARG A 1 554 ? -28.259 15.502 68.443 1.00 85.31 554 ARG A CA 1
ATOM 4644 C C . ARG A 1 554 ? -29.057 15.736 67.169 1.00 85.31 554 ARG A C 1
ATOM 4646 O O . ARG A 1 554 ? -30.027 16.478 67.216 1.00 85.31 554 ARG A O 1
ATOM 4653 N N . ILE A 1 555 ? -28.686 15.145 66.038 1.00 87.81 555 ILE A N 1
ATOM 4654 C CA . ILE A 1 555 ? -29.473 15.296 64.814 1.00 87.81 555 ILE A CA 1
ATOM 4655 C C . ILE A 1 555 ? -30.620 14.287 64.829 1.00 87.81 555 ILE A C 1
ATOM 4657 O O . ILE A 1 555 ? -30.427 13.131 65.218 1.00 87.81 555 ILE A O 1
ATOM 4661 N N . LYS A 1 556 ? -31.806 14.733 64.410 1.00 87.00 556 LYS A N 1
ATOM 4662 C CA . LYS A 1 556 ? -32.992 13.905 64.154 1.00 87.00 556 LYS A CA 1
ATOM 4663 C C . LYS A 1 556 ? -33.548 14.202 62.758 1.00 87.00 556 LYS A C 1
ATOM 4665 O O . LYS A 1 556 ? -33.459 15.342 62.302 1.00 87.00 556 LYS A O 1
ATOM 4670 N N . CYS A 1 557 ? -34.111 13.192 62.094 1.00 85.75 557 CYS A N 1
ATOM 4671 C CA . CYS A 1 557 ? -34.911 13.378 60.882 1.00 85.75 557 CYS A CA 1
ATOM 4672 C C . CYS A 1 557 ? -36.338 13.795 61.284 1.00 85.75 557 CYS A C 1
ATOM 4674 O O . CYS A 1 557 ? -36.866 13.287 62.273 1.00 85.75 557 CYS A O 1
ATOM 4676 N N . LYS A 1 558 ? -36.922 14.763 60.574 1.00 83.75 558 LYS A N 1
ATOM 4677 C CA . LYS A 1 558 ? -38.274 15.298 60.812 1.00 83.75 558 LYS A CA 1
ATOM 4678 C C . LYS A 1 558 ? -39.362 14.439 60.162 1.00 83.75 558 LYS A C 1
ATOM 4680 O O . LYS A 1 558 ? -40.508 14.501 60.593 1.00 83.75 558 LYS A O 1
ATOM 4685 N N . TYR A 1 559 ? -39.015 13.695 59.114 1.00 78.75 559 TYR A N 1
ATOM 4686 C CA . TYR A 1 559 ? -39.954 12.885 58.344 1.00 78.75 559 TYR A CA 1
ATOM 4687 C C . TYR A 1 559 ? -40.184 11.540 59.047 1.00 78.75 559 TYR A C 1
ATOM 4689 O O . TYR A 1 559 ? -39.276 11.011 59.690 1.00 78.75 559 TYR A O 1
ATOM 4697 N N . LYS A 1 560 ? -41.410 11.013 58.956 1.00 63.78 560 LYS A N 1
ATOM 4698 C CA . LYS A 1 560 ? -41.766 9.661 59.422 1.00 63.78 560 LYS A CA 1
ATOM 4699 C C . LYS A 1 560 ? -41.484 8.643 58.303 1.00 63.78 560 LYS A C 1
ATOM 4701 O O . LYS A 1 560 ? -41.482 9.020 57.136 1.00 63.78 560 LYS A O 1
ATOM 4706 N N . GLU A 1 561 ? -41.266 7.374 58.654 1.00 57.75 561 GLU A N 1
ATOM 4707 C CA . GLU A 1 561 ? -40.819 6.279 57.759 1.00 57.75 561 GLU A CA 1
ATOM 4708 C C . GLU A 1 561 ? -41.743 5.974 56.559 1.00 57.75 561 GLU A C 1
ATOM 4710 O O . GLU A 1 561 ? -41.373 5.227 55.661 1.00 57.75 561 GLU A O 1
ATOM 4715 N N . ASN A 1 562 ? -42.925 6.586 56.486 1.00 54.00 562 ASN A N 1
ATOM 4716 C CA . ASN A 1 562 ? -43.956 6.274 55.495 1.00 54.00 562 ASN A CA 1
ATOM 4717 C C . ASN A 1 562 ? -43.628 6.749 54.059 1.00 54.00 562 ASN A C 1
ATOM 4719 O O . ASN A 1 562 ? -44.384 6.441 53.144 1.00 54.00 562 ASN A O 1
ATOM 4723 N N . THR A 1 563 ? -42.548 7.513 53.845 1.00 66.50 563 THR A N 1
ATOM 4724 C CA . THR A 1 563 ? -42.147 8.040 52.519 1.00 66.50 563 THR A CA 1
ATOM 4725 C C . THR A 1 563 ? -40.699 7.723 52.129 1.00 66.50 563 THR A C 1
ATOM 4727 O O . THR A 1 563 ? -40.249 8.101 51.048 1.00 66.50 563 THR A O 1
ATOM 4730 N N . GLY A 1 564 ? -39.941 7.047 52.995 1.00 75.75 564 GLY A N 1
ATOM 4731 C CA . GLY A 1 564 ? -38.523 6.782 52.769 1.00 75.75 564 GLY A CA 1
ATOM 4732 C C . GLY A 1 564 ? -37.872 5.998 53.903 1.00 75.75 564 GLY A C 1
ATOM 4733 O O . GLY A 1 564 ? -38.414 5.894 55.001 1.00 75.75 564 GLY A O 1
ATOM 4734 N N . LEU A 1 565 ? -36.685 5.453 53.642 1.00 85.94 565 LEU A N 1
ATOM 4735 C CA . LEU A 1 565 ? -35.944 4.643 54.611 1.00 85.94 565 LEU A CA 1
ATOM 4736 C C . LEU A 1 565 ? -34.975 5.516 55.408 1.00 85.94 565 LEU A C 1
ATOM 4738 O O . LEU A 1 565 ? -34.087 6.146 54.830 1.00 85.94 565 LEU A O 1
ATOM 4742 N N . ILE A 1 566 ? -35.120 5.527 56.735 1.00 88.75 566 ILE A N 1
ATOM 4743 C CA . ILE A 1 566 ? -34.219 6.244 57.643 1.00 88.75 566 ILE A CA 1
ATOM 4744 C C . ILE A 1 566 ? -33.177 5.271 58.191 1.00 88.75 566 ILE A C 1
ATOM 4746 O O . ILE A 1 566 ? -33.508 4.262 58.807 1.00 88.75 566 ILE A O 1
ATOM 4750 N N . LYS A 1 567 ? -31.897 5.602 58.027 1.00 90.31 567 LYS A N 1
ATOM 4751 C CA . LYS A 1 567 ? -30.775 4.820 58.553 1.00 90.31 567 LYS A CA 1
ATOM 4752 C C . LYS A 1 567 ? -29.833 5.718 59.338 1.00 90.31 567 LYS A C 1
ATOM 4754 O O . LYS A 1 567 ? -29.365 6.737 58.836 1.00 90.31 567 LYS A O 1
ATOM 4759 N N . ARG A 1 568 ? -29.494 5.335 60.571 1.00 89.50 568 ARG A N 1
ATOM 4760 C CA . ARG A 1 568 ? -28.393 5.974 61.307 1.00 89.50 568 ARG A CA 1
ATOM 4761 C C . ARG A 1 568 ? -27.090 5.243 60.998 1.00 89.50 568 ARG A C 1
ATOM 4763 O O . ARG A 1 568 ? -26.993 4.034 61.177 1.00 89.50 568 ARG A O 1
ATOM 4770 N N . LEU A 1 569 ? -26.093 5.981 60.526 1.00 88.88 569 LEU A N 1
ATOM 4771 C CA . LEU A 1 569 ? -24.773 5.447 60.207 1.00 88.88 569 LEU A CA 1
ATOM 4772 C C . LEU A 1 569 ? -23.924 5.261 61.478 1.00 88.88 569 LEU A C 1
ATOM 4774 O O . LEU A 1 569 ? -24.121 6.001 62.447 1.00 88.88 569 LEU A O 1
ATOM 4778 N N . PRO A 1 570 ? -22.900 4.383 61.462 1.00 86.31 570 PRO A N 1
ATOM 4779 C CA . PRO A 1 570 ? -21.931 4.256 62.562 1.00 86.31 570 PRO A CA 1
ATOM 4780 C C . PRO A 1 570 ? -21.246 5.582 62.924 1.00 86.31 570 PRO A C 1
ATOM 4782 O O . PRO A 1 570 ? -20.927 5.852 64.079 1.00 86.31 570 PRO A O 1
ATOM 4785 N N . SER A 1 571 ? -21.097 6.470 61.938 1.00 83.31 571 SER A N 1
ATOM 4786 C CA . SER A 1 571 ? -20.585 7.832 62.109 1.00 83.31 571 SER A CA 1
ATOM 4787 C C . SER A 1 571 ? -21.517 8.759 62.902 1.00 83.31 571 SER A C 1
ATOM 4789 O O . SER A 1 571 ? -21.172 9.917 63.117 1.00 83.31 571 SER A O 1
ATOM 4791 N N . LYS A 1 572 ? -22.693 8.280 63.328 1.00 87.62 572 LYS A N 1
ATOM 4792 C CA . LYS A 1 572 ? -23.783 9.024 63.981 1.00 87.62 572 LYS A CA 1
ATOM 4793 C C . LYS A 1 572 ? -24.543 9.986 63.061 1.00 87.62 572 LYS A C 1
ATOM 4795 O O . LYS A 1 572 ? -25.498 10.607 63.528 1.00 87.62 572 LYS A O 1
ATOM 4800 N N . ALA A 1 573 ? -24.160 10.103 61.788 1.00 89.44 573 ALA A N 1
ATOM 4801 C CA . ALA A 1 573 ? -24.960 10.789 60.773 1.00 89.44 573 ALA A CA 1
ATOM 4802 C C . ALA A 1 573 ? -26.251 10.005 60.467 1.00 89.44 573 ALA A C 1
ATOM 4804 O O . ALA A 1 573 ? -26.323 8.800 60.712 1.00 89.44 573 ALA A O 1
ATOM 4805 N N . ILE A 1 574 ? -27.270 10.688 59.949 1.00 91.88 574 ILE A N 1
ATOM 4806 C CA . ILE A 1 574 ? -28.534 10.081 59.513 1.00 91.88 574 ILE A CA 1
ATOM 4807 C C . ILE A 1 574 ? -28.629 10.180 57.997 1.00 91.88 574 ILE A C 1
ATOM 4809 O O . ILE A 1 574 ? -28.368 11.244 57.442 1.00 91.88 574 ILE A O 1
ATOM 4813 N N . GLU A 1 575 ? -29.047 9.096 57.358 1.00 93.38 575 GLU A N 1
ATOM 4814 C CA . GLU A 1 575 ? -29.449 9.053 55.959 1.00 93.38 575 GLU A CA 1
ATOM 4815 C C . GLU A 1 575 ? -30.954 8.816 55.846 1.00 93.38 575 GLU A C 1
ATOM 4817 O O . GLU A 1 575 ? -31.524 8.025 56.597 1.00 93.38 575 GLU A O 1
ATOM 4822 N N . TYR A 1 576 ? -31.587 9.515 54.912 1.00 92.31 576 TYR A N 1
ATOM 4823 C CA . TYR A 1 576 ? -32.967 9.315 54.494 1.00 92.31 576 TYR A CA 1
ATOM 4824 C C . TYR A 1 576 ? -32.968 9.027 52.992 1.00 92.31 576 TYR A C 1
ATOM 4826 O O . TYR A 1 576 ? -32.558 9.874 52.200 1.00 92.31 576 TYR A O 1
ATOM 4834 N N . THR A 1 577 ? -33.379 7.821 52.610 1.00 91.38 577 THR A N 1
ATOM 4835 C CA . THR A 1 577 ? -33.411 7.367 51.212 1.00 91.38 577 THR A CA 1
ATOM 4836 C C . THR A 1 577 ? -34.823 7.489 50.663 1.00 91.38 577 THR A C 1
ATOM 4838 O O . THR A 1 577 ? -35.753 6.917 51.237 1.00 91.38 577 THR A O 1
ATOM 4841 N N . VAL A 1 578 ? -34.976 8.197 49.546 1.00 88.19 578 VAL A N 1
ATOM 4842 C CA . VAL A 1 578 ? -36.252 8.280 48.826 1.00 88.19 578 VAL A CA 1
ATOM 4843 C C . VAL A 1 578 ? -36.484 6.964 48.084 1.00 88.19 578 VAL A C 1
ATOM 4845 O O . VAL A 1 578 ? -35.601 6.490 47.375 1.00 88.19 578 VAL A O 1
ATOM 4848 N N . GLN A 1 579 ? -37.656 6.351 48.275 1.00 83.31 579 GLN A N 1
ATOM 4849 C CA . GLN A 1 579 ? -37.947 5.015 47.736 1.00 83.31 579 GLN A CA 1
ATOM 4850 C C . GLN A 1 579 ? -38.207 4.999 46.227 1.00 83.31 579 GLN A C 1
ATOM 4852 O O . GLN A 1 579 ? -37.906 4.004 45.573 1.00 83.31 579 GLN A O 1
ATOM 4857 N N . VAL A 1 580 ? -38.769 6.077 45.676 1.00 86.38 580 VAL A N 1
ATOM 4858 C CA . VAL A 1 580 ? -39.062 6.177 44.243 1.00 86.38 580 VAL A CA 1
ATOM 4859 C C . VAL A 1 580 ? -37.856 6.799 43.533 1.00 86.38 580 VAL A C 1
ATOM 4861 O O . VAL A 1 580 ? -37.479 7.922 43.876 1.00 86.38 580 VAL A O 1
ATOM 4864 N N . PRO A 1 581 ? -37.238 6.103 42.561 1.00 88.88 581 PRO A N 1
ATOM 4865 C CA . PRO A 1 581 ? -36.155 6.666 41.770 1.00 88.88 581 PRO A CA 1
ATOM 4866 C C . PRO A 1 581 ? -36.591 7.917 41.010 1.00 88.88 581 PRO A C 1
ATOM 4868 O O . PRO A 1 581 ? -37.696 7.993 40.473 1.00 88.88 581 PRO A O 1
ATOM 4871 N N . VAL A 1 582 ? -35.677 8.871 40.941 1.00 90.25 582 VAL A N 1
ATOM 4872 C CA . VAL A 1 582 ? -35.854 10.191 40.349 1.00 90.25 582 VAL A CA 1
ATOM 4873 C C . VAL A 1 582 ? -35.277 10.202 38.940 1.00 90.25 582 VAL A C 1
ATOM 4875 O O . VAL A 1 582 ? -34.226 9.610 38.709 1.00 90.25 582 VAL A O 1
ATOM 4878 N N . GLU A 1 583 ? -35.938 10.877 38.002 1.00 90.06 583 GLU A N 1
ATOM 4879 C CA . GLU A 1 583 ? -35.425 11.061 36.644 1.00 90.06 583 GLU A CA 1
ATOM 4880 C C . GLU A 1 583 ? -34.317 12.117 36.607 1.00 90.06 583 GLU A C 1
ATOM 4882 O O . GLU A 1 583 ? -34.465 13.220 37.131 1.00 90.06 583 GLU A O 1
ATOM 4887 N N . ASN A 1 584 ? -33.203 11.794 35.948 1.00 88.19 584 ASN A N 1
ATOM 4888 C CA . ASN A 1 584 ? -32.127 12.738 35.671 1.00 88.19 584 ASN A CA 1
ATOM 4889 C C . ASN A 1 584 ? -32.521 13.680 34.521 1.00 88.19 584 ASN A C 1
ATOM 4891 O O . ASN A 1 584 ? -31.972 13.604 33.424 1.00 88.19 584 ASN A O 1
ATOM 4895 N N . ASN A 1 585 ? -33.534 14.515 34.744 1.00 86.44 585 ASN A N 1
ATOM 4896 C CA . ASN A 1 585 ? -34.097 15.427 33.745 1.00 86.44 585 ASN A CA 1
ATOM 4897 C C . ASN A 1 585 ? -33.968 16.912 34.123 1.00 86.44 585 ASN A C 1
ATOM 4899 O O . ASN A 1 585 ? -34.258 17.768 33.290 1.00 86.44 585 ASN A O 1
ATOM 4903 N N . GLY A 1 586 ? -33.502 17.217 35.339 1.00 86.94 586 GLY A N 1
ATOM 4904 C CA . GLY A 1 586 ? -33.375 18.587 35.838 1.00 86.94 586 GLY A CA 1
ATOM 4905 C C . GLY A 1 586 ? -34.646 19.174 36.465 1.00 86.94 586 GLY A C 1
ATOM 4906 O O . GLY A 1 586 ? -34.651 20.348 36.814 1.00 86.94 586 GLY A O 1
ATOM 4907 N N . GLU A 1 587 ? -35.726 18.396 36.593 1.00 87.44 587 GLU A N 1
ATOM 4908 C CA . GLU A 1 587 ? -37.054 18.891 37.006 1.00 87.44 587 GLU A CA 1
ATOM 4909 C C . GLU A 1 587 ? -37.409 18.536 38.461 1.00 87.44 587 GLU A C 1
ATOM 4911 O O . GLU A 1 587 ? -38.429 18.972 39.003 1.00 87.44 587 GLU A O 1
ATOM 4916 N N . THR A 1 588 ? -36.571 17.743 39.131 1.00 88.25 588 THR A N 1
ATOM 4917 C CA . THR A 1 588 ? -36.839 17.305 40.506 1.00 88.25 588 THR A CA 1
ATOM 4918 C C . THR A 1 588 ? -36.336 18.317 41.518 1.00 88.25 588 THR A C 1
ATOM 4920 O O . THR A 1 588 ? -35.189 18.737 41.448 1.00 88.25 588 THR A O 1
ATOM 4923 N N . HIS A 1 589 ? -37.163 18.671 42.498 1.00 90.19 589 HIS A N 1
ATOM 4924 C CA . HIS A 1 589 ? -36.801 19.616 43.553 1.00 90.19 589 HIS A CA 1
ATOM 4925 C C . HIS A 1 589 ? -36.137 18.907 44.744 1.00 90.19 589 HIS A C 1
ATOM 4927 O O . HIS A 1 589 ? -36.532 17.801 45.126 1.00 90.19 589 HIS A O 1
ATOM 4933 N N . PHE A 1 590 ? -35.156 19.552 45.379 1.00 90.88 590 PHE A N 1
ATOM 4934 C CA . PHE A 1 590 ? -34.645 19.103 46.671 1.00 90.88 590 PHE A CA 1
ATOM 4935 C C . PHE A 1 590 ? -35.722 19.216 47.753 1.00 90.88 590 PHE A C 1
ATOM 4937 O O . PHE A 1 590 ? -36.442 20.207 47.834 1.00 90.88 590 PHE A O 1
ATOM 4944 N N . LEU A 1 591 ? -35.770 18.256 48.678 1.00 86.56 591 LEU A N 1
ATOM 4945 C CA . LEU A 1 591 ? -36.584 18.398 49.880 1.00 86.56 591 LEU A CA 1
ATOM 4946 C C . LEU A 1 591 ? -36.137 19.610 50.713 1.00 86.56 591 LEU A C 1
ATOM 4948 O O . LEU A 1 591 ? -34.943 19.907 50.843 1.00 86.56 591 LEU A O 1
ATOM 4952 N N . TYR A 1 592 ? -37.112 20.254 51.358 1.00 86.56 592 TYR A N 1
ATOM 4953 C CA . TYR A 1 592 ? -36.863 21.179 52.464 1.00 86.56 592 TYR A CA 1
ATOM 4954 C C . TYR A 1 592 ? -36.008 20.525 53.548 1.00 86.56 592 TYR A C 1
ATOM 4956 O O . TYR A 1 592 ? -35.952 19.300 53.643 1.00 86.56 592 TYR A O 1
ATOM 4964 N N . ASN A 1 593 ? -35.373 21.320 54.416 1.00 87.19 593 ASN A N 1
ATOM 4965 C CA . ASN A 1 593 ? -34.533 20.777 55.483 1.00 87.19 593 ASN A CA 1
ATOM 4966 C C . ASN A 1 593 ? -35.270 19.728 56.349 1.00 87.19 593 ASN A C 1
ATOM 4968 O O . ASN A 1 593 ? -36.011 20.062 57.286 1.00 87.19 593 ASN A O 1
ATOM 4972 N N . ILE A 1 594 ? -34.993 18.451 56.082 1.00 87.62 594 ILE A N 1
ATOM 4973 C CA . ILE A 1 594 ? -35.585 17.301 56.770 1.00 87.62 594 ILE A CA 1
ATOM 4974 C C . ILE A 1 594 ? -34.846 16.933 58.059 1.00 87.62 594 ILE A C 1
ATOM 4976 O O . ILE A 1 594 ? -35.272 16.028 58.771 1.00 87.62 594 ILE A O 1
ATOM 4980 N N . PHE A 1 595 ? -33.751 17.616 58.394 1.00 90.44 595 PHE A N 1
ATOM 4981 C CA . PHE A 1 595 ? -32.971 17.355 59.598 1.00 90.44 595 PHE A CA 1
ATOM 4982 C C . PHE A 1 595 ? -33.141 18.479 60.624 1.00 90.44 595 PHE A C 1
ATOM 4984 O O . PHE A 1 595 ? -33.343 19.652 60.310 1.00 90.44 595 PHE A O 1
ATOM 4991 N N . LYS A 1 596 ? -33.073 18.130 61.908 1.00 87.88 596 LYS A N 1
ATOM 4992 C CA . LYS A 1 596 ? -33.107 19.094 63.012 1.00 87.88 596 LYS A CA 1
ATOM 4993 C C . LYS A 1 596 ? -31.994 18.792 64.000 1.00 87.88 596 LYS A C 1
ATOM 4995 O O . LYS A 1 596 ? -31.860 17.656 64.450 1.00 87.88 596 LYS A O 1
ATOM 5000 N N . PHE A 1 597 ? -31.239 19.822 64.376 1.00 85.00 597 PHE A N 1
ATOM 5001 C CA . PHE A 1 597 ? -30.272 19.740 65.465 1.00 85.00 597 PHE A CA 1
ATOM 5002 C C . PHE A 1 597 ? -30.976 20.017 66.802 1.00 85.00 597 PHE A C 1
ATOM 5004 O O . PHE A 1 597 ? -31.444 21.126 67.071 1.00 85.00 597 PHE A O 1
ATOM 5011 N N . VAL A 1 598 ? -31.095 18.988 67.636 1.00 79.75 598 VAL A N 1
ATOM 5012 C CA . VAL A 1 598 ? -31.719 19.057 68.961 1.00 79.75 598 VAL A CA 1
ATOM 5013 C C . VAL A 1 598 ? -30.814 19.859 69.899 1.00 79.75 598 VAL A C 1
ATOM 5015 O O . VAL A 1 598 ? -29.639 19.531 70.073 1.00 79.75 598 VAL A O 1
ATOM 5018 N N . GLY A 1 599 ? -31.368 20.919 70.493 1.00 71.81 599 GLY A N 1
ATOM 5019 C CA . GLY A 1 599 ? -30.640 21.864 71.349 1.00 71.81 599 GLY A CA 1
ATOM 5020 C C . GLY A 1 599 ? -30.105 23.118 70.641 1.00 71.81 599 GLY A C 1
ATOM 5021 O O . GLY A 1 599 ? -29.439 23.920 71.285 1.00 71.81 599 GLY A O 1
ATOM 5022 N N . GLY A 1 600 ? -30.393 23.313 69.346 1.00 69.75 600 GLY A N 1
ATOM 5023 C CA . GLY A 1 600 ? -29.998 24.517 68.599 1.00 69.75 600 GLY A CA 1
ATOM 5024 C C . GLY A 1 600 ? -28.495 24.609 68.285 1.00 69.75 600 GLY A C 1
ATOM 5025 O O . GLY A 1 600 ? -27.744 23.653 68.466 1.00 69.75 600 GLY A O 1
ATOM 5026 N N . GLY A 1 601 ? -28.057 25.762 67.765 1.00 78.12 601 GLY A N 1
ATOM 5027 C CA . GLY A 1 601 ? -26.636 26.093 67.560 1.00 78.12 601 GLY A CA 1
ATOM 5028 C C . GLY A 1 601 ? -26.089 25.945 66.132 1.00 78.12 601 GLY A C 1
ATOM 5029 O O . GLY A 1 601 ? -25.045 26.512 65.817 1.00 78.12 601 GLY A O 1
ATOM 5030 N N . TYR A 1 602 ? -26.814 25.267 65.245 1.00 85.88 602 TYR A N 1
ATOM 5031 C CA . TYR A 1 602 ? -26.471 25.152 63.826 1.00 85.88 602 TYR A CA 1
ATOM 5032 C C . TYR A 1 602 ? -27.657 25.567 62.955 1.00 85.88 602 TYR A C 1
ATOM 5034 O O . TYR A 1 602 ? -28.785 25.140 63.200 1.00 85.88 602 TYR A O 1
ATOM 5042 N N . GLN A 1 603 ? -27.387 26.387 61.943 1.00 88.25 603 GLN A N 1
ATOM 5043 C CA . GLN A 1 603 ? -28.326 26.778 60.899 1.00 88.25 603 GLN A CA 1
ATOM 5044 C C . GLN A 1 603 ? -28.042 25.951 59.645 1.00 88.25 603 GLN A C 1
ATOM 5046 O O . GLN A 1 603 ? -26.885 25.796 59.257 1.00 88.25 603 GLN A O 1
ATOM 5051 N N . PHE A 1 604 ? -29.092 25.397 59.048 1.00 89.50 604 PHE A N 1
ATOM 5052 C CA . PHE A 1 604 ? -29.005 24.717 57.761 1.00 89.50 604 PHE A CA 1
ATOM 5053 C C . PHE A 1 604 ? -28.777 25.751 56.657 1.00 89.50 604 PHE A C 1
ATOM 5055 O O . PHE A 1 604 ? -29.423 26.798 56.661 1.00 89.50 604 PHE A O 1
ATOM 5062 N N . CYS A 1 605 ? -27.845 25.467 55.754 1.00 90.19 605 CYS A N 1
ATOM 5063 C CA . CYS A 1 605 ? -27.445 26.381 54.684 1.00 90.19 605 CYS A CA 1
ATOM 5064 C C . CYS A 1 605 ? -27.793 25.871 53.288 1.00 90.19 605 CYS A C 1
ATOM 5066 O O . CYS A 1 605 ? -27.664 26.638 52.345 1.00 90.19 605 CYS A O 1
ATOM 5068 N N . GLY A 1 606 ? -28.214 24.614 53.160 1.00 93.12 606 GLY A N 1
ATOM 5069 C CA . GLY A 1 606 ? -28.493 23.998 51.872 1.00 93.12 606 GLY A CA 1
ATOM 5070 C C . GLY A 1 606 ? -27.949 22.580 51.766 1.00 93.12 606 GLY A C 1
ATOM 5071 O O . GLY A 1 606 ? -27.480 21.982 52.744 1.00 93.12 606 GLY A O 1
ATOM 5072 N N . TRP A 1 607 ? -28.015 22.059 50.551 1.00 94.06 607 TRP A N 1
ATOM 5073 C CA . TRP A 1 607 ? -27.543 20.744 50.160 1.00 94.06 607 TRP A CA 1
ATOM 5074 C C . TRP A 1 607 ? -26.343 20.894 49.248 1.00 94.06 607 TRP A C 1
ATOM 5076 O O . TRP A 1 607 ? -26.386 21.648 48.293 1.00 94.06 607 TRP A O 1
ATOM 5086 N N . ARG A 1 608 ? -25.296 20.120 49.473 1.00 94.38 608 ARG A N 1
ATOM 5087 C CA . ARG A 1 608 ? -24.311 19.844 48.422 1.00 94.38 608 ARG A CA 1
ATOM 5088 C C . ARG A 1 608 ? -24.504 18.420 47.950 1.00 94.38 608 ARG A C 1
ATOM 5090 O O . ARG A 1 608 ? -24.890 17.571 48.757 1.00 94.38 608 ARG A O 1
ATOM 5097 N N . ILE A 1 609 ? -24.208 18.131 46.692 1.00 94.50 609 ILE A N 1
ATOM 5098 C CA . ILE A 1 609 ? -24.406 16.780 46.172 1.00 94.50 609 ILE A CA 1
ATOM 5099 C C . ILE A 1 609 ? -23.096 16.094 45.843 1.00 94.50 609 ILE A C 1
ATOM 5101 O O . ILE A 1 609 ? -22.183 16.682 45.264 1.00 94.50 609 ILE A O 1
ATOM 5105 N N . ARG A 1 610 ? -23.052 14.805 46.173 1.00 93.00 610 ARG A N 1
ATOM 5106 C CA . ARG A 1 610 ? -22.130 13.871 45.542 1.00 93.00 610 ARG A CA 1
ATOM 5107 C C . ARG A 1 610 ? -22.888 12.795 44.797 1.00 93.00 610 ARG A C 1
ATOM 5109 O O . ARG A 1 610 ? -23.890 12.276 45.283 1.00 93.00 610 ARG A O 1
ATOM 5116 N N . VAL A 1 611 ? -22.379 12.445 43.634 1.00 92.12 611 VAL A N 1
ATOM 5117 C CA . VAL A 1 611 ? -22.996 11.520 42.694 1.00 92.12 611 VAL A CA 1
ATOM 5118 C C . VAL A 1 611 ? -22.162 10.247 42.643 1.00 92.12 611 VAL A C 1
ATOM 5120 O O . VAL A 1 611 ? -20.933 10.311 42.608 1.00 92.12 611 VAL A O 1
ATOM 5123 N N . ARG A 1 612 ? -22.818 9.086 42.656 1.00 90.50 612 ARG A N 1
ATOM 5124 C CA . ARG A 1 612 ? -22.185 7.795 42.391 1.00 90.50 612 ARG A CA 1
ATOM 5125 C C . ARG A 1 612 ? -22.375 7.432 40.924 1.00 90.50 612 ARG A C 1
ATOM 5127 O O . ARG A 1 612 ? -23.501 7.154 40.504 1.00 90.50 612 ARG A O 1
ATOM 5134 N N . ILE A 1 613 ? -21.268 7.424 40.189 1.00 83.88 613 ILE A N 1
ATOM 5135 C CA . ILE A 1 613 ? -21.198 7.025 38.781 1.00 83.88 613 ILE A CA 1
ATOM 5136 C C . ILE A 1 613 ? -20.335 5.766 38.725 1.00 83.88 613 ILE A C 1
ATOM 5138 O O . ILE A 1 613 ? -19.170 5.782 39.135 1.00 83.88 613 ILE A O 1
ATOM 5142 N N . GLY A 1 614 ? -20.934 4.649 38.306 1.00 79.31 614 GLY A N 1
ATOM 5143 C CA . GLY A 1 614 ? -20.327 3.329 38.492 1.00 79.31 614 GLY A CA 1
ATOM 5144 C C . GLY A 1 614 ? -19.991 3.071 39.970 1.00 79.31 614 GLY A C 1
ATOM 5145 O O . GLY A 1 614 ? -20.859 3.157 40.842 1.00 79.31 614 GLY A O 1
ATOM 5146 N N . GLU A 1 615 ? -18.718 2.796 40.261 1.00 81.81 615 GLU A N 1
ATOM 5147 C CA . GLU A 1 615 ? -18.229 2.523 41.622 1.00 81.81 615 GLU A CA 1
ATOM 5148 C C . GLU A 1 615 ? -17.593 3.730 42.325 1.00 81.81 615 GLU A C 1
ATOM 5150 O O . GLU A 1 615 ? -17.223 3.645 43.497 1.00 81.81 615 GLU A O 1
ATOM 5155 N N . ARG A 1 616 ? -17.489 4.877 41.646 1.00 86.56 616 ARG A N 1
ATOM 5156 C CA . ARG A 1 616 ? -16.779 6.056 42.158 1.00 86.56 616 ARG A CA 1
ATOM 5157 C C . ARG A 1 616 ? -17.739 7.167 42.575 1.00 86.56 616 ARG A C 1
ATOM 5159 O O . ARG A 1 616 ? -18.877 7.246 42.112 1.00 86.56 616 ARG A O 1
ATOM 5166 N N . TRP A 1 617 ? -17.268 8.021 43.482 1.00 90.44 617 TRP A N 1
ATOM 5167 C CA . TRP A 1 617 ? -18.014 9.167 43.999 1.00 90.44 617 TRP A CA 1
ATOM 5168 C C . TRP A 1 617 ? -17.440 10.476 43.481 1.00 90.44 617 TRP A C 1
ATOM 5170 O O . TRP A 1 617 ? -16.229 10.684 43.529 1.00 90.44 617 TRP A O 1
ATOM 5180 N N . PHE A 1 618 ? -18.327 11.383 43.090 1.00 90.38 618 PHE A N 1
ATOM 5181 C CA . PHE A 1 618 ? -17.981 12.664 42.491 1.00 90.38 618 PHE A CA 1
ATOM 5182 C C . PHE A 1 618 ? -18.708 13.794 43.201 1.00 90.38 618 PHE A C 1
ATOM 5184 O O . PHE A 1 618 ? -19.884 13.649 43.515 1.00 90.38 618 PHE A O 1
ATOM 5191 N N . TRP A 1 619 ? -18.030 14.902 43.467 1.00 91.69 619 TRP A N 1
ATOM 5192 C CA . TRP A 1 619 ? -18.646 16.137 43.950 1.00 91.69 619 TRP A CA 1
ATOM 5193 C C . TRP A 1 619 ? -19.132 16.978 42.775 1.00 91.69 619 TRP A C 1
ATOM 5195 O O . TRP A 1 619 ? -18.450 17.026 41.758 1.00 91.69 619 TRP A O 1
ATOM 5205 N N . TYR A 1 620 ? -20.279 17.640 42.921 1.00 90.06 620 TYR A N 1
ATOM 5206 C CA . TYR A 1 620 ? -20.816 18.561 41.916 1.00 90.06 620 TYR A CA 1
ATOM 5207 C C . TYR A 1 620 ? -20.447 20.012 42.254 1.00 90.06 620 TYR A C 1
ATOM 5209 O O . TYR A 1 620 ? -20.678 20.461 43.380 1.00 90.06 620 TYR A O 1
ATOM 5217 N N . PHE A 1 621 ? -19.894 20.737 41.287 1.00 88.94 621 PHE A N 1
ATOM 5218 C CA . PHE A 1 621 ? -19.378 22.100 41.441 1.00 88.94 621 PHE A CA 1
ATOM 5219 C C . PHE A 1 621 ? -20.297 23.148 40.809 1.00 88.94 621 PHE A C 1
ATOM 5221 O O . PHE A 1 621 ? -21.246 22.822 40.093 1.00 88.94 621 PHE A O 1
ATOM 5228 N N . GLU A 1 622 ? -20.048 24.422 41.124 1.00 84.19 622 GLU A N 1
ATOM 5229 C CA . GLU A 1 622 ? -20.911 25.538 40.712 1.00 84.19 622 GLU A CA 1
ATOM 5230 C C . GLU A 1 622 ? -21.010 25.690 39.188 1.00 84.19 622 GLU A C 1
ATOM 5232 O O . GLU A 1 622 ? -22.078 25.995 38.659 1.00 84.19 622 GLU A O 1
ATOM 5237 N N . ASP A 1 623 ? -19.920 25.389 38.485 1.00 80.38 623 ASP A N 1
ATOM 5238 C CA . ASP A 1 623 ? -19.803 25.408 37.025 1.00 80.38 623 ASP A CA 1
ATOM 5239 C C . ASP A 1 623 ? -20.400 24.164 36.335 1.00 80.38 623 ASP A C 1
ATOM 5241 O O . ASP A 1 623 ? -20.318 24.026 35.115 1.00 80.38 623 ASP A O 1
ATOM 5245 N N . GLY A 1 624 ? -21.009 23.254 37.103 1.00 79.62 624 GLY A N 1
ATOM 5246 C CA . GLY A 1 624 ? -21.593 22.009 36.608 1.00 79.62 624 GLY A CA 1
ATOM 5247 C C . GLY A 1 624 ? -20.600 20.859 36.445 1.00 79.62 624 GLY A C 1
ATOM 5248 O O . GLY A 1 624 ? -21.004 19.765 36.038 1.00 79.62 624 GLY A O 1
ATOM 5249 N N . GLN A 1 625 ? -19.321 21.059 36.783 1.00 82.38 625 GLN A N 1
ATOM 5250 C CA . GLN A 1 625 ? -18.339 19.984 36.751 1.00 82.38 625 GLN A CA 1
ATOM 5251 C C . GLN A 1 625 ? -18.579 18.964 37.864 1.00 82.38 625 GLN A C 1
ATOM 5253 O O . GLN A 1 625 ? -19.020 19.265 38.975 1.00 82.38 625 GLN A O 1
ATOM 5258 N N . LEU A 1 626 ? -18.216 17.723 37.562 1.00 85.94 626 LEU A N 1
ATOM 5259 C CA . LEU A 1 626 ? -18.109 16.649 38.535 1.00 85.94 626 LEU A CA 1
ATOM 5260 C C . LEU A 1 626 ? -16.624 16.459 38.841 1.00 85.94 626 LEU A C 1
ATOM 5262 O O . LEU A 1 626 ? -15.864 16.265 37.904 1.00 85.94 626 LEU A O 1
ATOM 5266 N N . LEU A 1 627 ? -16.180 16.506 40.100 1.00 85.88 627 LEU A N 1
ATOM 5267 C CA . LEU A 1 627 ? -14.795 16.158 40.459 1.00 85.88 627 LEU A CA 1
ATOM 5268 C C . LEU A 1 627 ? -14.735 14.863 41.259 1.00 85.88 627 LEU A C 1
ATOM 5270 O O . LEU A 1 627 ? -15.525 14.684 42.190 1.00 85.88 627 LEU A O 1
ATOM 5274 N N . LEU A 1 628 ? -13.791 13.968 40.940 1.00 86.19 628 LEU A N 1
ATOM 5275 C CA . LEU A 1 628 ? -13.576 12.750 41.731 1.00 86.19 628 LEU A CA 1
ATOM 5276 C C . LEU A 1 628 ? -13.344 13.132 43.193 1.00 86.19 628 LEU A C 1
ATOM 5278 O O . LEU A 1 628 ? -12.473 13.941 43.501 1.00 86.19 628 LEU A O 1
ATOM 5282 N N . LYS A 1 629 ? -14.124 12.539 44.102 1.00 85.50 629 LYS A N 1
ATOM 5283 C CA . LYS A 1 629 ? -14.141 12.900 45.526 1.00 85.50 629 LYS A CA 1
ATOM 5284 C C . LYS A 1 629 ? -12.750 12.883 46.164 1.00 85.50 629 LYS A C 1
ATOM 5286 O O . LYS A 1 629 ? -12.482 13.698 47.039 1.00 85.50 629 LYS A O 1
ATOM 5291 N N . GLU A 1 630 ? -11.907 11.948 45.745 1.00 83.12 630 GLU A N 1
ATOM 5292 C CA . GLU A 1 630 ? -10.538 11.760 46.238 1.00 83.12 630 GLU A CA 1
ATOM 5293 C C . GLU A 1 630 ? -9.580 12.864 45.769 1.00 83.12 630 GLU A C 1
ATOM 5295 O O . GLU A 1 630 ? -8.626 13.179 46.473 1.00 83.12 630 GLU A O 1
ATOM 5300 N N . ASN A 1 631 ? -9.879 13.512 44.639 1.00 82.50 631 ASN A N 1
ATOM 5301 C CA . ASN A 1 631 ? -9.060 14.576 44.054 1.00 82.50 631 ASN A CA 1
ATOM 5302 C C . ASN A 1 631 ? -9.443 15.973 44.575 1.00 82.50 631 ASN A C 1
ATOM 5304 O O . ASN A 1 631 ? -8.754 16.954 44.295 1.00 82.50 631 ASN A O 1
ATOM 5308 N N . VAL A 1 632 ? -10.538 16.094 45.334 1.00 81.50 632 VAL A N 1
ATOM 5309 C CA . VAL A 1 632 ? -10.972 17.377 45.898 1.00 81.50 632 VAL A CA 1
ATOM 5310 C C . VAL A 1 632 ? -10.161 17.684 47.155 1.00 81.50 632 VAL A C 1
ATOM 5312 O O . VAL A 1 632 ? -10.415 17.147 48.235 1.00 81.50 632 VAL A O 1
ATOM 5315 N N . SER A 1 633 ? -9.176 18.571 47.005 1.00 79.00 633 SER A N 1
ATOM 5316 C CA . SER A 1 633 ? -8.394 19.098 48.127 1.00 79.00 633 SER A CA 1
ATOM 5317 C C . SER A 1 633 ? -9.270 19.877 49.116 1.00 79.00 633 SER A C 1
ATOM 5319 O O . SER A 1 633 ? -10.354 20.353 48.782 1.00 79.00 633 SER A O 1
ATOM 5321 N N . THR A 1 634 ? -8.775 20.089 50.337 1.00 71.69 634 THR A N 1
ATOM 5322 C CA . THR A 1 634 ? -9.458 20.924 51.341 1.00 71.69 634 THR A CA 1
ATOM 5323 C C . THR A 1 634 ? -9.722 22.353 50.869 1.00 71.69 634 THR A C 1
ATOM 5325 O O . THR A 1 634 ? -10.678 22.951 51.344 1.00 71.69 634 THR A O 1
ATOM 5328 N N . LYS A 1 635 ? -8.920 22.887 49.937 1.00 69.25 635 LYS A N 1
ATOM 5329 C CA . LYS A 1 635 ? -9.130 24.223 49.355 1.00 69.25 635 LYS A CA 1
ATOM 5330 C C . LYS A 1 635 ? -10.309 24.254 48.380 1.00 69.25 635 LYS A C 1
ATOM 5332 O O . LYS A 1 635 ? -11.097 25.180 48.439 1.00 69.25 635 LYS A O 1
ATOM 5337 N N . LEU A 1 636 ? -10.449 23.221 47.546 1.00 75.44 636 LEU A N 1
ATOM 5338 C CA . LEU A 1 636 ? -11.533 23.103 46.555 1.00 75.44 636 LEU A CA 1
ATOM 5339 C C . LEU A 1 636 ? -12.874 22.702 47.181 1.00 75.44 636 LEU A C 1
ATOM 5341 O O . LEU A 1 636 ? -13.914 22.721 46.534 1.00 75.44 636 LEU A O 1
ATOM 5345 N N . TYR A 1 637 ? -12.866 22.282 48.442 1.00 77.88 637 TYR A N 1
ATOM 5346 C CA . TYR A 1 637 ? -14.062 21.801 49.118 1.00 77.88 637 TYR A CA 1
ATOM 5347 C C . TYR A 1 637 ? -15.099 22.902 49.374 1.00 77.88 637 TYR A C 1
ATOM 5349 O O . TYR A 1 637 ? -16.293 22.607 49.440 1.00 77.88 637 TYR A O 1
ATOM 5357 N N . ASP A 1 638 ? -14.649 24.151 49.513 1.00 79.19 638 ASP A N 1
ATOM 5358 C CA . ASP A 1 638 ? -15.529 25.310 49.680 1.00 79.19 638 ASP A CA 1
ATOM 5359 C C . ASP A 1 638 ? -16.156 25.766 48.344 1.00 79.19 638 ASP A C 1
ATOM 5361 O O . ASP A 1 638 ? -17.168 26.462 48.369 1.00 79.19 638 ASP A O 1
ATOM 5365 N N . ASP A 1 639 ? -15.626 25.303 47.203 1.00 82.81 639 ASP A N 1
ATOM 5366 C CA . ASP A 1 639 ? -16.133 25.595 45.850 1.00 82.81 639 ASP A CA 1
ATOM 5367 C C . ASP A 1 639 ? -17.220 24.599 45.385 1.00 82.81 639 ASP A C 1
ATOM 5369 O O . ASP A 1 639 ? -17.790 24.730 44.298 1.00 82.81 639 ASP A O 1
ATOM 5373 N N . ILE A 1 640 ? -17.522 23.577 46.197 1.00 88.50 640 ILE A N 1
ATOM 5374 C CA . ILE A 1 640 ? -18.608 22.626 45.928 1.00 88.50 640 ILE A CA 1
ATOM 5375 C C . ILE A 1 640 ? -19.944 23.373 45.992 1.00 88.50 640 ILE A C 1
ATOM 5377 O O . ILE A 1 640 ? -20.249 24.021 46.997 1.00 88.50 640 ILE A O 1
ATOM 5381 N N . LYS A 1 641 ? -20.788 23.194 44.969 1.00 91.38 641 LYS A N 1
ATOM 5382 C CA . LYS A 1 641 ? -22.094 23.857 44.888 1.00 91.38 641 LYS A CA 1
ATOM 5383 C C . LYS A 1 641 ? -22.969 23.521 46.091 1.00 91.38 641 LYS A C 1
ATOM 5385 O O . LYS A 1 641 ? -23.178 22.347 46.425 1.00 91.38 641 LYS A O 1
ATOM 5390 N N . VAL A 1 642 ? -23.527 24.562 46.708 1.00 92.69 642 VAL A N 1
ATOM 5391 C CA . VAL A 1 642 ? -24.529 24.446 47.770 1.00 92.69 642 VAL A CA 1
ATOM 5392 C C . VAL A 1 642 ? -25.869 24.940 47.239 1.00 92.69 642 VAL A C 1
ATOM 5394 O O . VAL A 1 642 ? -26.102 26.135 47.109 1.00 92.69 642 VAL A O 1
ATOM 5397 N N . PHE A 1 643 ? -26.755 23.993 46.970 1.00 93.50 643 PHE A N 1
ATOM 5398 C CA . PHE A 1 643 ? -28.131 24.208 46.555 1.00 93.50 643 PHE A CA 1
ATOM 5399 C C . PHE A 1 643 ? -28.989 24.644 47.742 1.00 93.50 643 PHE A C 1
ATOM 5401 O O . PHE A 1 643 ? -28.899 24.089 48.844 1.00 93.50 643 PHE A O 1
ATOM 5408 N N . SER A 1 644 ? -29.856 25.617 47.512 1.00 89.94 644 SER A N 1
ATOM 5409 C CA . SER A 1 644 ? -30.869 26.054 48.466 1.00 89.94 644 SER A CA 1
ATOM 5410 C C . SER A 1 644 ? -31.946 24.981 48.692 1.00 89.94 644 SER A C 1
ATOM 5412 O O . SER A 1 644 ? -32.040 23.971 47.988 1.00 89.94 644 SER A O 1
ATOM 5414 N N . GLU A 1 645 ? -32.747 25.144 49.746 1.00 85.31 645 GLU A N 1
ATOM 5415 C CA . GLU A 1 645 ? -33.894 24.258 49.951 1.00 85.31 645 GLU A CA 1
ATOM 5416 C C . GLU A 1 645 ? -34.947 24.468 48.858 1.00 85.31 645 GLU A C 1
ATOM 5418 O O . GLU A 1 645 ? -35.220 25.603 48.481 1.00 85.31 645 GLU A O 1
ATOM 5423 N N . ASN A 1 646 ? -35.543 23.376 48.364 1.00 86.44 646 ASN A N 1
ATOM 5424 C CA . ASN A 1 646 ? -36.491 23.399 47.245 1.00 86.44 646 ASN A CA 1
ATOM 5425 C C . ASN A 1 646 ? -35.908 23.899 45.906 1.00 86.44 646 ASN A C 1
ATOM 5427 O O . ASN A 1 646 ? -36.663 24.197 44.989 1.00 86.44 646 ASN A O 1
ATOM 5431 N N . GLU A 1 647 ? -34.584 23.969 45.759 1.00 92.38 647 GLU A N 1
ATOM 5432 C CA . GLU A 1 647 ? -33.954 24.197 44.454 1.00 92.38 647 GLU A CA 1
ATOM 5433 C C . GLU A 1 647 ? -34.098 22.965 43.550 1.00 92.38 647 GLU A C 1
ATOM 5435 O O . GLU A 1 647 ? -34.220 21.837 44.038 1.00 92.38 647 GLU A O 1
ATOM 5440 N N . LEU A 1 648 ? -34.059 23.162 42.231 1.00 91.69 648 LEU A N 1
ATOM 5441 C CA . LEU A 1 648 ? -34.001 22.062 41.273 1.00 91.69 648 LEU A CA 1
ATOM 5442 C C . LEU A 1 648 ? -32.665 21.322 41.380 1.00 91.69 648 LEU A C 1
ATOM 5444 O O . LEU A 1 648 ? -31.593 21.925 41.419 1.00 91.69 648 LEU A O 1
ATOM 5448 N N . ILE A 1 649 ? -32.736 19.996 41.377 1.00 90.62 649 ILE A N 1
ATOM 5449 C CA . ILE A 1 649 ? -31.581 19.141 41.145 1.00 90.62 649 ILE A CA 1
ATOM 5450 C C . ILE A 1 649 ? -31.269 19.251 39.649 1.00 90.62 649 ILE A C 1
ATOM 5452 O O . ILE A 1 649 ? -32.116 18.861 38.843 1.00 90.62 649 ILE A O 1
ATOM 5456 N N . PRO A 1 650 ? -30.099 19.778 39.255 1.00 88.00 650 PRO A N 1
ATOM 5457 C CA . PRO A 1 650 ? -29.766 19.954 37.850 1.00 88.00 650 PRO A CA 1
ATOM 5458 C C . PRO A 1 650 ? -29.631 18.600 37.150 1.00 88.00 650 PRO A C 1
ATOM 5460 O O . PRO A 1 650 ? -29.374 17.577 37.789 1.00 88.00 650 PRO A O 1
ATOM 5463 N N . TYR A 1 651 ? -29.751 18.601 35.820 1.00 86.62 651 TYR A N 1
ATOM 5464 C CA . TYR A 1 651 ? -29.326 17.454 35.022 1.00 86.62 651 TYR A CA 1
ATOM 5465 C C . TYR A 1 651 ? -27.860 17.144 35.332 1.00 86.62 651 TYR A C 1
ATOM 5467 O O . TYR A 1 651 ? -26.994 18.008 35.199 1.00 86.62 651 TYR A O 1
ATOM 5475 N N . ILE A 1 652 ? -27.589 15.909 35.739 1.00 87.62 652 ILE A N 1
ATOM 5476 C CA . ILE A 1 652 ? -26.243 15.432 36.015 1.00 87.62 652 ILE A CA 1
ATOM 5477 C C . ILE A 1 652 ? -25.641 14.971 34.684 1.00 87.62 652 ILE A C 1
ATOM 5479 O O . ILE A 1 652 ? -26.147 14.002 34.110 1.00 87.62 652 ILE A O 1
ATOM 5483 N N . PRO A 1 653 ? -24.566 15.615 34.197 1.00 81.44 653 PRO A N 1
ATOM 5484 C CA . PRO A 1 653 ? -23.998 15.384 32.871 1.00 81.44 653 PRO A CA 1
ATOM 5485 C C . PRO A 1 653 ? -23.155 14.099 32.767 1.00 81.44 653 PRO A C 1
ATOM 5487 O O . PRO A 1 653 ? -22.059 14.100 32.206 1.00 81.44 653 PRO A O 1
ATOM 5490 N N . ALA A 1 654 ? -23.669 12.982 33.278 1.00 82.19 654 ALA A N 1
ATOM 5491 C CA . ALA A 1 654 ? -23.019 11.677 33.273 1.00 82.19 654 ALA A CA 1
ATOM 5492 C C . ALA A 1 654 ? -24.030 10.556 32.994 1.00 82.19 654 ALA A C 1
ATOM 5494 O O . ALA A 1 654 ? -25.205 10.682 33.333 1.00 82.19 654 ALA A O 1
ATOM 5495 N N . ASN A 1 655 ? -23.554 9.456 32.411 1.00 81.00 655 ASN A N 1
ATOM 5496 C CA . ASN A 1 655 ? -24.315 8.207 32.339 1.00 81.00 655 ASN A CA 1
ATOM 5497 C C . ASN A 1 655 ? -24.070 7.358 33.585 1.00 81.00 655 ASN A C 1
ATOM 5499 O O . ASN A 1 655 ? -23.102 7.577 34.319 1.00 81.00 655 ASN A O 1
ATOM 5503 N N . HIS A 1 656 ? -24.896 6.330 33.774 1.00 82.75 656 HIS A N 1
ATOM 5504 C CA . HIS A 1 656 ? -24.788 5.376 34.879 1.00 82.75 656 HIS A CA 1
ATOM 5505 C C . HIS A 1 656 ? -24.859 6.051 36.253 1.00 82.75 656 HIS A C 1
ATOM 5507 O O . HIS A 1 656 ? -24.229 5.596 37.218 1.00 82.75 656 HIS A O 1
ATOM 5513 N N . VAL A 1 657 ? -25.629 7.138 36.353 1.00 87.38 657 VAL A N 1
ATOM 5514 C CA . VAL A 1 657 ? -25.880 7.824 37.624 1.00 87.38 657 VAL A CA 1
ATOM 5515 C C . VAL A 1 657 ? -26.825 6.959 38.450 1.00 87.38 657 VAL A C 1
ATOM 5517 O O . VAL A 1 657 ? -28.012 6.861 38.160 1.00 87.38 657 VAL A O 1
ATOM 5520 N N . ARG A 1 658 ? -26.302 6.299 39.489 1.00 86.88 658 ARG A N 1
ATOM 5521 C CA . ARG A 1 658 ? -27.101 5.370 40.313 1.00 86.88 658 ARG A CA 1
ATOM 5522 C C . ARG A 1 658 ? -27.657 6.021 41.567 1.00 86.88 658 ARG A C 1
ATOM 5524 O O . ARG A 1 658 ? -28.792 5.752 41.963 1.00 86.88 658 ARG A O 1
ATOM 5531 N N . VAL A 1 659 ? -26.837 6.841 42.223 1.00 93.38 659 VAL A N 1
ATOM 5532 C CA . VAL A 1 659 ? -27.158 7.433 43.524 1.00 93.38 659 VAL A CA 1
ATOM 5533 C C . VAL A 1 659 ? -26.690 8.876 43.575 1.00 93.38 659 VAL A C 1
ATOM 5535 O O . VAL A 1 659 ? -25.540 9.167 43.253 1.00 93.38 659 VAL A O 1
ATOM 5538 N N . VAL A 1 660 ? -27.551 9.762 44.060 1.00 94.94 660 VAL A N 1
ATOM 5539 C CA . VAL A 1 660 ? -27.209 11.143 44.404 1.00 94.94 660 VAL A CA 1
ATOM 5540 C C . VAL A 1 660 ? -27.358 11.297 45.908 1.00 94.94 660 VAL A C 1
ATOM 5542 O O . VAL A 1 660 ? -28.429 11.061 46.459 1.00 94.94 660 VAL A O 1
ATOM 5545 N N . VAL A 1 661 ? -26.284 11.673 46.596 1.00 95.19 661 VAL A N 1
ATOM 5546 C CA . VAL A 1 661 ? -26.320 11.975 48.028 1.00 95.19 661 VAL A CA 1
ATOM 5547 C C . VAL A 1 661 ? -26.337 13.483 48.209 1.00 95.19 661 VAL A C 1
ATOM 5549 O O . VAL A 1 661 ? -25.333 14.140 47.939 1.00 95.19 661 VAL A O 1
ATOM 5552 N N . ALA A 1 662 ? -27.451 14.012 48.705 1.00 95.12 662 ALA A N 1
ATOM 5553 C CA . ALA A 1 662 ? -27.592 15.391 49.144 1.00 95.12 662 ALA A CA 1
ATOM 5554 C C . ALA A 1 662 ? -27.132 15.509 50.604 1.00 95.12 662 ALA A C 1
ATOM 5556 O O . ALA A 1 662 ? -27.812 15.062 51.528 1.00 95.12 662 ALA A O 1
ATOM 5557 N N . GLU A 1 663 ? -25.956 16.084 50.835 1.00 94.25 663 GLU A N 1
ATOM 5558 C CA . GLU A 1 663 ? -25.412 16.292 52.175 1.00 94.25 663 GLU A CA 1
ATOM 5559 C C . GLU A 1 663 ? -25.795 17.663 52.728 1.00 94.25 663 GLU A C 1
ATOM 5561 O O . GLU A 1 663 ? -25.536 18.692 52.104 1.00 94.25 663 GLU A O 1
ATOM 5566 N N . ALA A 1 664 ? -26.376 17.677 53.927 1.00 93.31 664 ALA A N 1
ATOM 5567 C CA . ALA A 1 664 ? -26.764 18.908 54.598 1.00 93.31 664 ALA A CA 1
ATOM 5568 C C . ALA A 1 664 ? -25.537 19.729 55.019 1.00 93.31 664 ALA A C 1
ATOM 5570 O O . ALA A 1 664 ? -24.672 19.252 55.767 1.00 93.31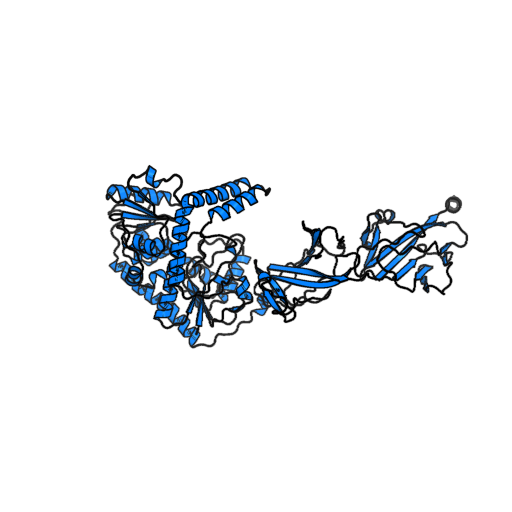 664 ALA A O 1
ATOM 5571 N N . VAL A 1 665 ? -25.507 20.992 54.598 1.00 91.94 665 VAL A N 1
ATOM 5572 C CA . VAL A 1 665 ? -24.487 21.971 54.978 1.00 91.94 665 VAL A CA 1
ATOM 5573 C C . VAL A 1 665 ? -24.986 22.778 56.174 1.00 91.94 665 VAL A C 1
ATOM 5575 O O . VAL A 1 665 ? -26.126 23.243 56.204 1.00 91.94 665 VAL A O 1
ATOM 5578 N N . TRP A 1 666 ? -24.130 22.944 57.185 1.00 89.81 666 TRP A N 1
ATOM 5579 C CA . TRP A 1 666 ? -24.484 23.601 58.444 1.00 89.81 666 TRP A CA 1
ATOM 5580 C C . TRP A 1 666 ? -23.499 24.708 58.795 1.00 89.81 666 TRP A C 1
ATOM 5582 O O . TRP A 1 666 ? -22.289 24.482 58.815 1.00 89.81 666 TRP A O 1
ATOM 5592 N N . LYS A 1 667 ? -24.019 25.863 59.209 1.00 88.81 667 LYS A N 1
ATOM 5593 C CA . LYS A 1 667 ? -23.236 26.978 59.753 1.00 88.81 667 LYS A CA 1
ATOM 5594 C C . LYS A 1 667 ? -23.529 27.155 61.236 1.00 88.81 667 LYS A C 1
ATOM 5596 O O . LYS A 1 667 ? -24.679 27.102 61.664 1.00 88.81 667 LYS A O 1
ATOM 5601 N N . GLU A 1 668 ? -22.491 27.364 62.040 1.00 86.56 668 GLU A N 1
ATOM 5602 C CA . GLU A 1 668 ? -22.677 27.679 63.461 1.00 86.56 668 GLU A CA 1
ATOM 5603 C C . GLU A 1 668 ? -23.396 29.015 63.626 1.00 86.56 668 GLU A C 1
ATOM 5605 O O . GLU A 1 668 ? -22.997 30.025 63.032 1.00 86.56 668 GLU A O 1
ATOM 5610 N N . THR A 1 669 ? -24.427 29.031 64.470 1.00 82.75 669 THR A N 1
ATOM 5611 C CA . THR A 1 669 ? -25.108 30.273 64.831 1.00 82.75 669 THR A CA 1
ATOM 5612 C C . THR A 1 669 ? -24.171 31.157 65.655 1.00 82.75 669 THR A C 1
ATOM 5614 O O . THR A 1 669 ? -23.270 30.670 66.343 1.00 82.75 669 THR A O 1
ATOM 5617 N N . LYS A 1 670 ? -24.384 32.480 65.621 1.00 76.50 670 LYS A N 1
ATOM 5618 C CA . LYS A 1 670 ? -23.587 33.440 66.412 1.00 76.50 670 LYS A CA 1
ATOM 5619 C C . LYS A 1 670 ? -23.559 33.072 67.904 1.00 76.50 670 LYS A C 1
ATOM 5621 O O . LYS A 1 670 ? -22.519 33.198 68.542 1.00 76.50 670 LYS A O 1
ATOM 5626 N N . ILE A 1 671 ? -24.671 32.539 68.413 1.00 73.62 671 ILE A N 1
ATOM 5627 C CA . ILE A 1 671 ? -24.830 32.070 69.795 1.00 73.62 671 ILE A CA 1
ATOM 5628 C C . ILE A 1 671 ? -23.891 30.896 70.090 1.00 73.62 671 ILE A C 1
ATOM 5630 O O . ILE A 1 671 ? -23.171 30.932 71.083 1.00 73.62 671 ILE A O 1
ATOM 5634 N N . LEU A 1 672 ? -23.837 29.881 69.220 1.00 77.19 672 LEU A N 1
ATOM 5635 C CA . LEU A 1 672 ? -22.953 28.733 69.430 1.00 77.19 672 LEU A CA 1
ATOM 5636 C C . LEU A 1 672 ? -21.475 29.121 69.295 1.00 77.19 672 LEU A C 1
ATOM 5638 O O . LEU A 1 672 ? -20.658 28.674 70.096 1.00 77.19 672 LEU A O 1
ATOM 5642 N N . LYS A 1 673 ? -21.136 30.013 68.352 1.00 76.69 673 LYS A N 1
ATOM 5643 C CA . LYS A 1 673 ? -19.772 30.556 68.219 1.00 76.69 673 LYS A CA 1
ATOM 5644 C C . LYS A 1 673 ? -19.329 31.308 69.476 1.00 76.69 673 LYS A C 1
ATOM 5646 O O . LYS A 1 673 ? -18.195 31.135 69.919 1.00 76.69 673 LYS A O 1
ATOM 5651 N N . ALA A 1 674 ? -20.214 32.116 70.064 1.00 71.25 674 ALA A N 1
ATOM 5652 C CA . ALA A 1 674 ? -19.957 32.801 71.328 1.00 71.25 674 ALA A CA 1
ATOM 5653 C C . ALA A 1 674 ? -19.774 31.797 72.477 1.00 71.25 674 ALA A C 1
ATOM 5655 O O . ALA A 1 674 ? -18.808 31.897 73.227 1.00 71.25 674 ALA A O 1
ATOM 5656 N N . TRP A 1 675 ? -20.624 30.769 72.549 1.00 72.88 675 TRP A N 1
ATOM 5657 C CA . TRP A 1 675 ? -20.522 29.702 73.548 1.00 72.88 675 TRP A CA 1
ATOM 5658 C C . TRP A 1 675 ? -19.219 28.896 73.425 1.00 72.88 675 TRP A C 1
ATOM 5660 O O . TRP A 1 675 ? -18.575 28.609 74.430 1.00 72.88 675 TRP A O 1
ATOM 5670 N N . HIS A 1 676 ? -18.779 28.572 72.204 1.00 78.50 676 HIS A N 1
ATOM 5671 C CA . HIS A 1 676 ? -17.484 27.931 71.952 1.00 78.50 676 HIS A CA 1
ATOM 5672 C C . HIS A 1 676 ? -16.306 28.834 72.343 1.00 78.50 676 HIS A C 1
ATOM 5674 O O . HIS A 1 676 ? -15.355 28.341 72.946 1.00 78.50 676 HIS A O 1
ATOM 5680 N N . ARG A 1 677 ? -16.367 30.146 72.060 1.00 72.75 677 ARG A N 1
ATOM 5681 C CA . ARG A 1 677 ? -15.341 31.115 72.494 1.00 72.75 677 ARG A CA 1
ATOM 5682 C C . ARG A 1 677 ? -15.258 31.208 74.017 1.00 72.75 677 ARG A C 1
ATOM 5684 O O . ARG A 1 677 ? -14.164 31.084 74.555 1.00 72.75 677 ARG A O 1
ATOM 5691 N N . ILE A 1 678 ? -16.398 31.330 74.696 1.00 69.81 678 ILE A N 1
ATOM 5692 C CA . ILE A 1 678 ? -16.485 31.346 76.163 1.00 69.81 678 ILE A CA 1
ATOM 5693 C C . ILE A 1 678 ? -15.921 30.037 76.733 1.00 69.81 678 ILE A C 1
ATOM 5695 O O . ILE A 1 678 ? -15.022 30.055 77.568 1.00 69.81 678 ILE A O 1
ATOM 5699 N N . ARG A 1 679 ? -16.357 28.881 76.221 1.00 72.44 679 ARG A N 1
ATOM 5700 C CA . ARG A 1 679 ? -15.866 27.567 76.664 1.00 72.44 679 ARG A CA 1
ATOM 5701 C C . ARG A 1 679 ? -14.364 27.372 76.424 1.00 72.44 679 ARG A C 1
ATOM 5703 O O . ARG A 1 679 ? -13.696 26.785 77.268 1.00 72.44 679 ARG A O 1
ATOM 5710 N N . ASN A 1 680 ? -13.823 27.852 75.304 1.00 69.38 680 ASN A N 1
ATOM 5711 C CA . ASN A 1 680 ? -12.386 27.784 75.020 1.00 69.38 680 ASN A CA 1
ATOM 5712 C C . ASN A 1 680 ? -11.568 28.760 75.881 1.00 69.38 680 ASN A C 1
ATOM 5714 O O . ASN A 1 680 ? -10.433 28.438 76.221 1.00 69.38 680 ASN A O 1
ATOM 5718 N N . MET A 1 681 ? -12.137 29.903 76.284 1.00 65.00 681 MET A N 1
ATOM 5719 C CA . MET A 1 681 ? -11.530 30.784 77.290 1.00 65.00 681 MET A CA 1
ATOM 5720 C C . MET A 1 681 ? -11.458 30.111 78.665 1.00 65.00 681 MET A C 1
ATOM 5722 O O . MET A 1 681 ? -10.439 30.226 79.336 1.00 65.00 681 MET A O 1
ATOM 5726 N N . PHE A 1 682 ? -12.489 29.355 79.061 1.00 59.66 682 PHE A N 1
ATOM 5727 C CA . PHE A 1 682 ? -12.478 28.597 80.318 1.00 59.66 682 PHE A CA 1
ATOM 5728 C C . PHE A 1 682 ? -11.592 27.342 80.271 1.00 59.66 682 PHE A C 1
ATOM 5730 O O . PHE A 1 682 ? -10.993 27.001 81.278 1.00 59.66 682 PHE A O 1
ATOM 5737 N N . LYS A 1 683 ? -11.417 26.697 79.109 1.00 56.75 683 LYS A N 1
ATOM 5738 C CA . LYS A 1 683 ? -10.445 25.596 78.939 1.00 56.75 683 LYS A CA 1
ATOM 5739 C C . LYS A 1 683 ? -8.977 26.038 78.969 1.00 56.75 683 LYS A C 1
ATOM 5741 O O . LYS A 1 683 ? -8.109 25.206 79.185 1.00 56.75 683 LYS A O 1
ATOM 5746 N N . ARG A 1 684 ? -8.684 27.318 78.715 1.00 53.53 684 ARG A N 1
ATOM 5747 C CA . ARG A 1 684 ? -7.326 27.881 78.833 1.00 53.53 684 ARG A CA 1
ATOM 5748 C C . ARG A 1 684 ? -6.964 28.299 80.265 1.00 53.53 684 ARG A C 1
ATOM 5750 O O . ARG A 1 684 ? -5.856 28.775 80.466 1.00 53.53 684 ARG A O 1
ATOM 5757 N N . LYS A 1 685 ? -7.866 28.131 81.240 1.00 51.78 685 LYS A N 1
ATOM 5758 C CA . LYS A 1 685 ? -7.647 28.511 82.645 1.00 51.78 685 LYS A CA 1
ATOM 5759 C C . LYS A 1 685 ? -7.105 27.393 83.551 1.00 51.78 685 LYS A C 1
ATOM 5761 O O . LYS A 1 685 ? -6.970 27.643 84.737 1.00 51.78 685 LYS A O 1
ATOM 5766 N N . ASP A 1 686 ? -6.719 26.242 82.996 1.00 52.25 686 ASP A N 1
ATOM 5767 C CA . ASP A 1 686 ? -6.030 25.165 83.738 1.00 52.25 686 ASP A CA 1
ATOM 5768 C C . ASP A 1 686 ? -4.499 25.154 83.509 1.00 52.25 686 ASP A C 1
ATOM 5770 O O . ASP A 1 686 ? -3.843 24.132 83.686 1.00 52.25 686 ASP A O 1
ATOM 5774 N N . VAL A 1 687 ? -3.910 26.285 83.098 1.00 50.47 687 VAL A N 1
ATOM 5775 C CA . VAL A 1 687 ? -2.454 26.514 83.156 1.00 50.47 687 VAL A CA 1
ATOM 5776 C C . VAL A 1 687 ? -2.215 27.907 83.730 1.00 50.47 687 VAL A C 1
ATOM 5778 O O . VAL A 1 687 ? -2.087 28.874 82.979 1.00 50.47 687 VAL A O 1
ATOM 5781 N N . LEU A 1 688 ? -2.235 28.003 85.057 1.00 36.47 688 LEU A N 1
ATOM 5782 C CA . LEU A 1 688 ? -1.493 28.976 85.862 1.00 36.47 688 LEU A CA 1
ATOM 5783 C C . LEU A 1 688 ? -1.440 28.483 87.306 1.00 36.47 688 LEU A C 1
ATOM 5785 O O . LEU A 1 688 ? -2.525 28.159 87.840 1.00 36.47 688 LEU A O 1
#